Protein AF-0000000086099468 (afdb_homodimer)

Sequence (576 aa):
MKSSSVLLLSLSLWLTLIGIIDCGINPVVLPHLPYTYHELEPHIDQATMKVHHSGHHQAYVNNLNGAIETLLKSTNDDIQKFIWQAQRIETLLANLHLLPVDEATKKIIRNNGGGFVNHNLFFELMMDEKHRTSKPSERVTRALSKYFGSVDEFIKQFNDQALKVFGSGWVVLVKRTNLKTLKSELLIKTYANQDSAYMNEQLLTNSQKGSSSNTVESIDEPVLLLDVWEHAYYLKHQNKRAAYVSDWWNVVHWSKVEDRLFKCEFDVEFIDDVELKHRSSCNNKDELMKSSSVLLLSLSLWLTLIGIIDCGINPVVLPHLPYTYHELEPHIDQATMKVHHSGHHQAYVNNLNGAIETLLKSTNDDIQKFIWQAQRIETLLANLHLLPVDEATKKIIRNNGGGFVNHNLFFELMMDEKHRTSKPSERVTRALSKYFGSVDEFIKQFNDQALKVFGSGWVVLVKRTNLKTLKSELLIKTYANQDSAYMNEQLLTNSQKGSSSNTVESIDEPVLLLDVWEHAYYLKHQNKRAAYVSDWWNVVHWSKVEDRLFKCEFDVEFIDDVELKHRSSCNNKDEL

Organism: Naegleria lovaniensis (NCBI:txid51637)

Foldseek 3Di:
DPPPPPPPPPPPPPPPCPVCPVLFADQDDQDDFPDALDQLPPLAHSVLSCCLRVPQLVVLSVLLNVLVVVLVPDPDPQSVVLRNQQSDLLQCLQALVSRPDDPVSSVSSQQSSLSNVQVVVQSVQFAGPVPADLDADPLVQVQCCVQQNGPVSSLVVQLVVLVPDDAWWKWFFKWKAFPVVLDTHTDIDIGHRSHDLSNVCVLVVVPPPPDPCSDRGIGIDTLDMDTNHCSNHCVPQNPNSSSSSVSRSRGGRNVSSVCRNQFFDDPYDHRPPVVGNDGGSPPPRRDD/DPPPPPPPPPPPPPPPCPVPPVLFADQDDQDDFPDQLDQLPPLAHSVLSCCLRVPQLVVLSVLLNVLVVVLVPDPDPQSVVLRNQFSDLLQCLQALVSRPDDPVSSVSSQQSSLSNVQVVVQSVQFAGPVPADLDADPLVQVQCCVQQVGPVSSLVVQLVVLVPDDAWWKWFFKWKAFPVVLDTHTDIDIGHRSHDLSNVCVLVVVPPPPDPCSDRGIGIDTLHMDTNHCSNHCVPQNPNSSSSSVSRSRGGRNVSSVCRVQFFDDPYDHRPPPVGNDGGSPPDRRDD

Secondary structure (DSSP, 8-state):
-----------------------SPPPP-PPPPSS-TTTTTTTS-HHHHHIIIIIIIHHHHHHHHHHHHHHHT---HHHHHHHHHH-SHHHHHHTGGG--S-HHHHHHHHHHHHHHHHHHHHHHTB--TTT---S--HHHHHHHHHHHSSHHHHHHHHHHHHHH--SSEEEEEEEEEETTT--EEEEEEEEETT--GGG-THHHHTTSSS-S-----EEEEEEEEEE-SGGGTHHHHTT-HHHHHHHHGGGB-HHHHHHHHH-SB-S---TT-TTTTT-BS-SSTT--/-----------------------S-----PPPPSS-TTTTTTTS-HHHHHIIIIIIIHHHHHHHHHHHHHHHT---HHHHHHHHHH-SHHHHHHTGGG--S-HHHHHHHHHHHHHHHHHHHHHHTB--TTT---S--HHHHHHHHHHHSSHHHHHHHHHHHHHH--SSEEEEEEEEEETTT--EEEEEEEEETT--GGG-THHHHTTSSS-S-----EEEEEEEEEE-SGGGTHHHHTT-HHHHHHHHGGGB-HHHHHHHHH--S-S---TT-TTTTT--S-SSTT--

Solvent-accessible surface area (backbone atoms only — not comparable to full-atom values): 32177 Å² total; per-residue (Å²): 138,82,82,76,80,77,77,76,75,76,76,74,77,74,72,69,72,66,68,70,73,77,59,34,62,67,81,67,71,77,76,82,68,99,58,60,50,55,44,44,46,88,57,44,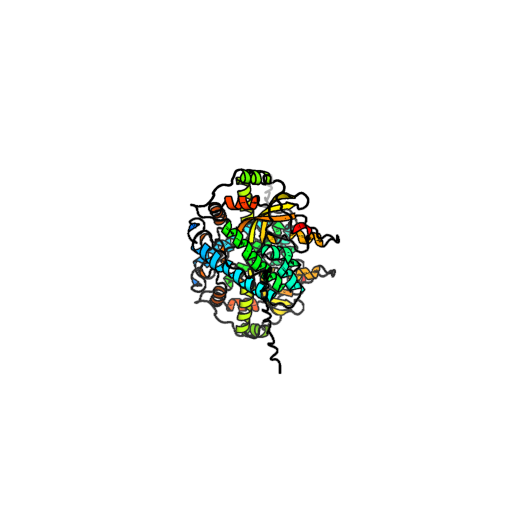47,36,70,40,44,42,46,39,47,71,39,53,42,34,48,20,32,53,54,27,32,54,52,52,52,54,54,70,67,47,87,49,64,70,50,47,51,49,39,42,62,33,47,41,70,48,11,36,47,42,43,45,90,72,56,85,63,57,69,69,58,50,48,50,44,47,44,18,42,23,36,36,55,52,49,53,50,39,59,62,35,40,36,31,78,90,78,34,37,84,58,68,49,70,70,49,39,52,43,39,22,72,70,48,67,28,57,67,50,38,50,51,54,53,48,53,51,51,70,61,55,74,56,30,21,36,32,28,38,27,40,35,32,30,65,86,79,52,48,57,47,71,44,80,48,72,30,59,49,30,54,47,54,50,32,43,64,78,53,58,68,64,41,70,63,78,57,82,73,70,68,68,57,56,45,48,38,69,36,45,60,45,74,53,31,56,68,67,41,33,81,82,42,51,92,39,57,68,59,43,58,59,32,49,65,75,27,40,17,30,60,50,36,45,50,49,67,57,51,33,68,63,83,53,48,47,82,90,38,72,80,51,66,73,53,57,56,49,80,67,72,85,69,109,136,83,81,78,79,78,76,77,76,78,76,76,76,73,72,70,72,66,68,69,72,77,58,34,60,67,79,67,72,77,76,81,68,99,58,61,51,57,44,44,47,89,56,45,47,36,71,37,43,43,47,41,46,72,40,54,43,36,49,19,32,53,54,29,31,55,53,50,52,53,52,71,67,47,86,49,63,69,49,48,54,48,39,43,63,32,47,42,69,47,11,36,48,40,42,46,90,72,55,85,64,58,69,69,59,50,48,50,44,48,43,19,44,22,36,36,55,52,48,54,51,38,59,63,35,40,35,30,77,91,77,33,38,85,57,66,51,71,68,50,40,51,43,40,20,73,70,48,67,28,58,67,49,38,52,50,52,51,51,54,51,50,71,62,55,76,56,29,20,35,33,28,40,26,42,35,30,30,64,87,78,52,48,56,47,72,45,80,47,73,29,60,48,29,54,46,54,50,32,43,66,77,52,57,68,64,40,71,60,79,57,83,73,70,67,68,56,57,47,46,38,70,37,43,60,45,73,53,31,55,69,66,42,34,80,83,40,50,92,38,57,70,59,44,56,59,31,49,65,75,27,40,17,30,60,51,35,46,49,50,66,56,50,32,68,63,83,53,48,47,82,92,37,71,78,52,67,73,52,58,57,49,78,68,73,84,68,110

Radius of gyration: 30.36 Å; Cα contacts (8 Å, |Δi|>4): 884; chains: 2; bounding box: 151×81×70 Å

Nearest PDB structures (foldseek):
  2cdy-assembly3_C  TM=8.953E-01  e=1.295E-18  Deinococcus radiodurans R1 = ATCC 13939 = DSM 20539
  1ma1-assembly1_A  TM=8.844E-01  e=7.682E-17  Methanothermobacter thermautotrophicus
  1ar4-assembly1_A  TM=8.899E-01  e=5.074E-15  Propionibacterium freudenreichii subsp. shermanii
  1wb8-assembly1_A  TM=8.715E-01  e=4.319E-15  Saccharolobus solfataricus
  1wb7-assembly1_A  TM=8.453E-01  e=8.683E-15  Saccharolobus solfataricus

Structure (mmCIF, N/CA/C/O backbone):
data_AF-0000000086099468-model_v1
#
loop_
_entity.id
_entity.type
_entity.pdbx_description
1 polymer 'superoxide dismutase'
#
loop_
_atom_site.group_PDB
_atom_site.id
_atom_site.type_symbol
_atom_site.label_atom_id
_atom_site.label_alt_id
_atom_site.label_comp_id
_atom_site.label_asym_id
_atom_site.label_entity_id
_atom_site.label_seq_id
_atom_site.pdbx_PDB_ins_code
_atom_site.Cartn_x
_atom_site.Cartn_y
_atom_site.Cartn_z
_atom_site.occupancy
_atom_site.B_iso_or_equiv
_atom_site.auth_seq_id
_atom_site.auth_comp_id
_atom_site.auth_asym_id
_atom_site.auth_atom_id
_atom_site.pdbx_PDB_model_num
ATOM 1 N N . MET A 1 1 ? -74.75 34.656 41.719 1 29.08 1 MET A N 1
ATOM 2 C CA . MET A 1 1 ? -74.188 33.812 40.688 1 29.08 1 MET A CA 1
ATOM 3 C C . MET A 1 1 ? -73.062 34.562 40 1 29.08 1 MET A C 1
ATOM 5 O O . MET A 1 1 ? -73.312 35.281 39.031 1 29.08 1 MET A O 1
ATOM 9 N N . LYS A 1 2 ? -72.062 35.156 40.844 1 34.12 2 LYS A N 1
ATOM 10 C CA . LYS A 1 2 ? -70.875 35.906 40.438 1 34.12 2 LYS A CA 1
ATOM 11 C C . LYS A 1 2 ? -70 35.094 39.531 1 34.12 2 LYS A C 1
ATOM 13 O O . LYS A 1 2 ? -69.688 33.938 39.812 1 34.12 2 LYS A O 1
ATOM 18 N N . SER A 1 3 ? -69.875 35.406 38.219 1 33.06 3 SER A N 1
ATOM 19 C CA . SER A 1 3 ? -69.125 34.938 37.062 1 33.06 3 SER A CA 1
ATOM 20 C C . SER A 1 3 ? -67.625 35.031 37.312 1 33.06 3 SER A C 1
ATOM 22 O O . SER A 1 3 ? -67.125 36.125 37.469 1 33.06 3 SER A O 1
ATOM 24 N N . SER A 1 4 ? -67.062 34.188 38.125 1 35.72 4 SER A N 1
ATOM 25 C CA . SER A 1 4 ? -65.625 34.094 38.344 1 35.72 4 SER A CA 1
ATOM 26 C C . SER A 1 4 ? -64.875 33.875 37.031 1 35.72 4 SER A C 1
ATOM 28 O O . SER A 1 4 ? -65.125 32.938 36.312 1 35.72 4 SER A O 1
ATOM 30 N N . SER A 1 5 ? -64.5 34.969 36.312 1 36.22 5 SER A N 1
ATOM 31 C CA . SER A 1 5 ? -63.594 34.969 35.156 1 36.22 5 SER A CA 1
ATOM 32 C C . SER A 1 5 ? -62.281 34.25 35.438 1 36.22 5 SER A C 1
ATOM 34 O O . SER A 1 5 ? -61.531 34.625 36.312 1 36.22 5 SER A O 1
ATOM 36 N N . VAL A 1 6 ? -62.188 32.906 35.219 1 37 6 VAL A N 1
ATOM 37 C CA . VAL A 1 6 ? -61 32.094 35.25 1 37 6 VAL A CA 1
ATOM 38 C C . VAL A 1 6 ? -59.969 32.625 34.25 1 37 6 VAL A C 1
ATOM 40 O O . VAL A 1 6 ? -60.25 32.688 33.031 1 37 6 VAL A O 1
ATOM 43 N N . LEU A 1 7 ? -59.188 33.594 34.625 1 36.5 7 LEU A N 1
ATOM 44 C CA . LEU A 1 7 ? -58.031 33.969 33.844 1 36.5 7 LEU A CA 1
ATOM 45 C C . LEU A 1 7 ? -57.188 32.75 33.5 1 36.5 7 LEU A C 1
ATOM 47 O O . LEU A 1 7 ? -56.656 32.062 34.406 1 36.5 7 LEU A O 1
ATOM 51 N N . LEU A 1 8 ? -57.406 32.156 32.375 1 35.94 8 LEU A N 1
ATOM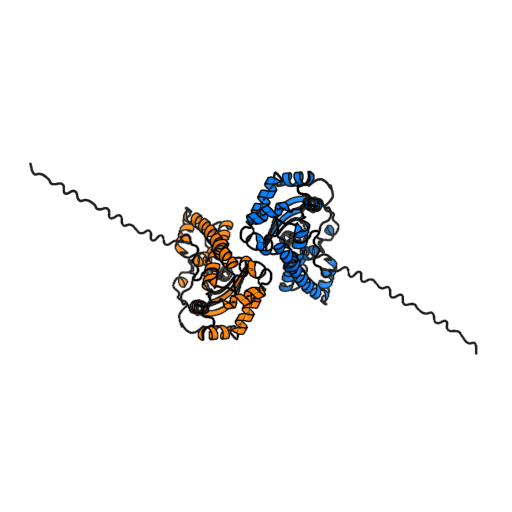 52 C CA . LEU A 1 8 ? -56.531 31.141 31.766 1 35.94 8 LEU A CA 1
ATOM 53 C C . LEU A 1 8 ? -55.125 31.672 31.578 1 35.94 8 LEU A C 1
ATOM 55 O O . LEU A 1 8 ? -54.906 32.625 30.797 1 35.94 8 LEU A O 1
ATOM 59 N N . LEU A 1 9 ? -54.281 31.656 32.594 1 37.25 9 LEU A N 1
ATOM 60 C CA . LEU A 1 9 ? -52.844 31.875 32.406 1 37.25 9 LEU A CA 1
ATOM 61 C C . LEU A 1 9 ? -52.281 30.906 31.359 1 37.25 9 LEU A C 1
ATOM 63 O O . LEU A 1 9 ? -52.406 29.688 31.5 1 37.25 9 LEU A O 1
ATOM 67 N N . SER A 1 10 ? -52.219 31.328 30.094 1 36.94 10 SER A N 1
ATOM 68 C CA . SER A 1 10 ? -51.438 30.625 29.062 1 36.94 10 SER A CA 1
ATOM 69 C C . SER A 1 10 ? -50 30.406 29.5 1 36.94 10 SER A C 1
ATOM 71 O O . SER A 1 10 ? -49.281 31.359 29.781 1 36.94 10 SER A O 1
ATOM 73 N N . LEU A 1 11 ? -49.688 29.312 30.188 1 39.16 11 LEU A N 1
ATOM 74 C CA . LEU A 1 11 ? -48.312 28.859 30.328 1 39.16 11 LEU A CA 1
ATOM 75 C C . LEU A 1 11 ? -47.656 28.734 28.969 1 39.16 11 LEU A C 1
ATOM 77 O O . LEU A 1 11 ? -48 27.875 28.172 1 39.16 11 LEU A O 1
ATOM 81 N N . SER A 1 12 ? -47.188 29.828 28.422 1 37 12 SER A N 1
ATOM 82 C CA . SER A 1 12 ? -46.25 29.688 27.312 1 37 12 SER A CA 1
ATOM 83 C C . SER A 1 12 ? -45.094 28.734 27.672 1 37 12 SER A C 1
ATOM 85 O O . SER A 1 12 ? -44.344 28.984 28.609 1 37 12 SER A O 1
ATOM 87 N N . LEU A 1 13 ? -45.219 27.469 27.406 1 38.5 13 LEU A N 1
ATOM 88 C CA . LEU A 1 13 ? -44.094 26.531 27.359 1 38.5 13 LEU A CA 1
ATOM 89 C C . LEU A 1 13 ? -43 27.078 26.453 1 38.5 13 LEU A C 1
ATOM 91 O O . LEU A 1 13 ? -43.156 27.156 25.234 1 38.5 13 LEU A O 1
ATOM 95 N N . TRP A 1 14 ? -42.188 28.016 26.984 1 35.44 14 TRP A N 1
ATOM 96 C CA . TRP A 1 14 ? -40.906 28.219 26.312 1 35.44 14 TRP A CA 1
ATOM 97 C C . TRP A 1 14 ? -40.188 26.891 26.125 1 35.44 14 TRP A C 1
ATOM 99 O O . TRP A 1 14 ? -39.688 26.297 27.094 1 35.44 14 TRP A O 1
ATOM 109 N N . LEU A 1 15 ? -40.562 26.109 25.156 1 36.25 15 LEU A N 1
ATOM 110 C CA . LEU A 1 15 ? -39.625 25.109 24.688 1 36.25 15 LEU A CA 1
ATOM 111 C C . LEU A 1 15 ? -38.25 25.719 24.5 1 36.25 15 LEU A C 1
ATOM 113 O O . LEU A 1 15 ? -38.031 26.562 23.609 1 36.25 15 LEU A O 1
ATOM 117 N N . THR A 1 16 ? -37.562 25.906 25.578 1 34.09 16 THR A N 1
ATOM 118 C CA . THR A 1 16 ? -36.125 26.109 25.375 1 34.09 16 THR A CA 1
ATOM 119 C C . THR A 1 16 ? -35.594 25.109 24.359 1 34.09 16 THR A C 1
ATOM 121 O O . THR A 1 16 ? -35.656 23.891 24.562 1 34.09 16 THR A O 1
ATOM 124 N N . LEU A 1 17 ? -35.688 25.391 23.109 1 34.75 17 LEU A N 1
ATOM 125 C CA . LEU A 1 17 ? -34.781 24.75 22.188 1 34.75 17 LEU A CA 1
ATOM 126 C C . LEU A 1 17 ? -33.375 24.609 22.797 1 34.75 17 LEU A C 1
ATOM 128 O O . LEU A 1 17 ? -32.656 25.609 22.938 1 34.75 17 LEU A O 1
ATOM 132 N N . ILE A 1 18 ? -33.312 23.828 23.844 1 35.75 18 ILE A N 1
ATOM 133 C CA . ILE A 1 18 ? -31.938 23.406 24.062 1 35.75 18 ILE A CA 1
ATOM 134 C C . ILE A 1 18 ? -31.266 23.125 22.719 1 35.75 18 ILE A C 1
ATOM 136 O O . ILE A 1 18 ? -31.656 22.203 22 1 35.75 18 ILE A O 1
ATOM 140 N N . GLY A 1 19 ? -30.984 24.141 22.031 1 33.94 19 GLY A N 1
ATOM 141 C CA . GLY A 1 19 ? -30 23.812 21 1 33.94 19 GLY A CA 1
ATOM 142 C C . GLY A 1 19 ? -29.078 22.656 21.406 1 33.94 19 GLY A C 1
ATOM 143 O O . GLY A 1 19 ? -28.375 22.75 22.422 1 33.94 19 GLY A O 1
ATOM 144 N N . ILE A 1 20 ? -29.578 21.453 21.344 1 35.09 20 ILE A N 1
ATOM 145 C CA . ILE A 1 20 ? -28.594 20.375 21.344 1 35.09 20 ILE A CA 1
ATOM 146 C C . ILE A 1 20 ? -27.312 20.859 20.672 1 35.09 20 ILE A C 1
ATOM 148 O O . ILE A 1 20 ? -27.297 21.141 19.469 1 35.09 20 ILE A O 1
ATOM 152 N N . ILE A 1 21 ? -26.641 21.766 21.172 1 38.72 21 ILE A N 1
ATOM 153 C CA . ILE A 1 21 ? -25.25 21.938 20.766 1 38.72 21 ILE A CA 1
ATOM 154 C C . ILE A 1 21 ? -24.656 20.562 20.438 1 38.72 21 ILE A C 1
ATOM 156 O O . ILE A 1 21 ? -24.469 19.734 21.344 1 38.72 21 ILE A O 1
ATOM 160 N N . ASP A 1 22 ? -25.203 19.734 19.562 1 45.69 22 ASP A N 1
ATOM 161 C CA . ASP A 1 22 ? -24.797 18.453 19 1 45.69 22 ASP A CA 1
ATOM 162 C C . ASP A 1 22 ? -23.281 18.391 18.828 1 45.69 22 ASP A C 1
ATOM 164 O O . ASP A 1 22 ? -22.75 18.812 17.797 1 45.69 22 ASP A O 1
ATOM 168 N N . CYS A 1 23 ? -22.469 18.656 19.891 1 55.78 23 CYS A N 1
ATOM 169 C CA . CYS A 1 23 ? -21.031 18.828 20.109 1 55.78 23 CYS A CA 1
ATOM 170 C C . CYS A 1 23 ? -20.281 17.531 19.828 1 55.78 23 CYS A C 1
ATOM 172 O O . CYS A 1 23 ? -19.094 17.406 20.141 1 55.78 23 CYS A O 1
ATOM 174 N N . GLY A 1 24 ? -20.766 16.484 19.25 1 67.44 24 GLY A N 1
ATOM 175 C CA . GLY A 1 24 ? -20.016 15.281 18.922 1 67.44 24 GLY A CA 1
ATOM 176 C C . GLY A 1 24 ? -19.422 15.305 17.531 1 67.44 24 GLY A C 1
ATOM 177 O O . GLY A 1 24 ? -19.375 16.344 16.875 1 67.44 24 GLY A O 1
ATOM 178 N N . ILE A 1 25 ? -18.75 14.336 17.141 1 82.38 25 ILE A N 1
ATOM 179 C CA . ILE A 1 25 ? -18.234 14.188 15.781 1 82.38 25 ILE A CA 1
ATOM 180 C C . ILE A 1 25 ? -19.391 14.242 14.781 1 82.38 25 ILE A C 1
ATOM 182 O O . ILE A 1 25 ? -20.438 13.625 14.984 1 82.38 25 ILE A O 1
ATOM 186 N N . ASN A 1 26 ? -19.312 15.172 13.805 1 85.38 26 ASN A N 1
ATOM 187 C CA . ASN A 1 26 ? -20.281 15.305 12.727 1 85.38 26 ASN A CA 1
ATOM 188 C C . ASN A 1 26 ? -19.75 14.742 11.414 1 85.38 26 ASN A C 1
ATOM 190 O O . ASN A 1 26 ? -18.531 14.578 11.25 1 85.38 26 ASN A O 1
ATOM 194 N N . PRO A 1 27 ? -20.734 14.273 10.539 1 92.19 27 PRO A N 1
ATOM 195 C CA . PRO A 1 27 ? -20.281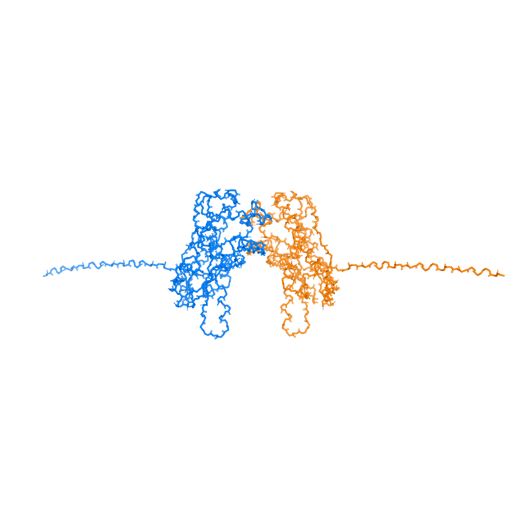 13.891 9.203 1 92.19 27 PRO A CA 1
ATOM 196 C C . PRO A 1 27 ? -19.391 14.945 8.562 1 92.19 27 PRO A C 1
ATOM 198 O O . PRO A 1 27 ? -19.609 16.141 8.75 1 92.19 27 PRO A O 1
ATOM 201 N N . VAL A 1 28 ? -18.438 14.477 7.859 1 96.75 28 VAL A N 1
ATOM 202 C CA . VAL A 1 28 ? -17.469 15.391 7.258 1 96.75 28 VAL A CA 1
ATOM 203 C C . VAL A 1 28 ? -17.828 15.641 5.801 1 96.75 28 VAL A C 1
ATOM 205 O O . VAL A 1 28 ? -18.641 14.914 5.219 1 96.75 28 VAL A O 1
ATOM 208 N N . VAL A 1 29 ? -17.312 16.734 5.309 1 97.38 29 VAL A N 1
ATOM 209 C CA . VAL A 1 29 ? -17.531 17.078 3.912 1 97.38 29 VAL A CA 1
ATOM 210 C C . VAL A 1 29 ? -16.188 17.219 3.201 1 97.38 29 VAL A C 1
ATOM 212 O O . VAL A 1 29 ? -15.164 17.531 3.83 1 97.38 29 VAL A O 1
ATOM 215 N N . LEU A 1 30 ? -16.188 16.938 1.886 1 98.38 30 LEU A N 1
ATOM 216 C CA . LEU A 1 30 ? -14.977 17.156 1.087 1 98.38 30 LEU A CA 1
ATOM 217 C C . LEU A 1 30 ? -14.586 18.625 1.083 1 98.38 30 LEU A C 1
ATOM 219 O O . LEU A 1 30 ? -15.336 19.469 0.593 1 98.38 30 LEU A O 1
ATOM 223 N N . PRO A 1 31 ? -13.453 18.938 1.59 1 98 31 PRO A N 1
ATOM 224 C CA . PRO A 1 31 ? -13.062 20.359 1.587 1 98 31 PRO A CA 1
ATOM 225 C C . PRO A 1 31 ? -12.828 20.891 0.18 1 98 31 PRO A C 1
ATOM 227 O O . PRO A 1 31 ? -12.312 20.188 -0.683 1 98 31 PRO A O 1
ATOM 230 N N . HIS A 1 32 ? -13.133 22.141 0.006 1 97.38 32 HIS A N 1
ATOM 231 C CA . HIS A 1 32 ? -12.797 22.812 -1.244 1 97.38 32 HIS A CA 1
ATOM 232 C C . HIS A 1 32 ? -11.297 23.094 -1.326 1 97.38 32 HIS A C 1
ATOM 234 O O . HIS A 1 32 ? -10.656 23.359 -0.308 1 97.38 32 HIS A O 1
ATOM 240 N N . LEU A 1 33 ? -10.828 23.031 -2.521 1 97.88 33 LEU A N 1
ATOM 241 C CA . LEU A 1 33 ? -9.43 23.406 -2.732 1 97.88 33 LEU A CA 1
ATOM 242 C C . LEU A 1 33 ? -9.281 24.906 -2.904 1 97.88 33 LEU A C 1
ATOM 244 O O . LEU A 1 33 ? -10.141 25.562 -3.496 1 97.88 33 LEU A O 1
ATOM 248 N N . PRO A 1 34 ? -8.25 25.516 -2.465 1 96.06 34 PRO A N 1
ATOM 249 C CA . PRO A 1 34 ? -8.023 26.953 -2.654 1 96.06 34 PRO A CA 1
ATOM 250 C C . PRO A 1 34 ? -7.52 27.281 -4.055 1 96.06 34 PRO A C 1
ATOM 252 O O . PRO A 1 34 ? -7.168 28.438 -4.332 1 96.06 34 PRO A O 1
ATOM 255 N N . TYR A 1 35 ? -7.367 26.391 -4.973 1 98.31 35 TYR A N 1
ATOM 256 C CA . TYR A 1 35 ? -6.961 26.484 -6.371 1 98.31 35 TYR A CA 1
ATOM 257 C C . TYR A 1 35 ? -7.762 25.516 -7.234 1 98.31 35 TYR A C 1
ATOM 259 O O . TYR A 1 35 ? -8.344 24.547 -6.727 1 98.31 35 TYR A O 1
ATOM 267 N N . THR A 1 36 ? -7.797 25.828 -8.492 1 98.12 36 THR A N 1
ATOM 268 C CA . THR A 1 36 ? -8.5 24.906 -9.391 1 98.12 36 THR A CA 1
ATOM 269 C C . THR A 1 36 ? -7.625 23.703 -9.719 1 98.12 36 THR A C 1
ATOM 271 O O . THR A 1 36 ? -6.434 23.688 -9.406 1 98.12 36 THR A O 1
ATOM 274 N N . TYR A 1 37 ? -8.211 22.734 -10.344 1 98.31 37 TYR A N 1
ATOM 275 C CA . TYR A 1 37 ? -7.52 21.469 -10.602 1 98.31 37 TYR A CA 1
ATOM 276 C C . TYR A 1 37 ? -6.359 21.688 -11.562 1 98.31 37 TYR A C 1
ATOM 278 O O . TYR A 1 37 ? -5.418 20.875 -11.594 1 98.31 37 TYR A O 1
ATOM 286 N N . HIS A 1 38 ? -6.332 22.672 -12.359 1 98.31 38 HIS A N 1
ATOM 287 C CA . HIS A 1 38 ? -5.293 22.844 -13.367 1 98.31 38 HIS A CA 1
ATOM 288 C C . HIS A 1 38 ? -4.195 23.781 -12.875 1 98.31 38 HIS A C 1
ATOM 290 O O . HIS A 1 38 ? -3.133 23.875 -13.5 1 98.31 38 HIS A O 1
ATOM 296 N N . GLU A 1 39 ? -4.379 24.375 -11.781 1 98.44 39 GLU A N 1
ATOM 297 C CA . GLU A 1 39 ? -3.545 25.516 -11.414 1 98.44 39 GLU A CA 1
ATOM 298 C C . GLU A 1 39 ? -2.227 25.062 -10.797 1 98.44 39 GLU A C 1
ATOM 300 O O . GLU A 1 39 ? -1.327 25.875 -10.578 1 98.44 39 GLU A O 1
ATOM 305 N N . LEU A 1 40 ? -2.045 23.797 -10.555 1 98.62 40 LEU A N 1
ATOM 306 C CA . LEU A 1 40 ? -0.764 23.297 -10.07 1 98.62 40 LEU A CA 1
ATOM 307 C C . LEU A 1 40 ? 0.11 22.828 -11.234 1 98.62 40 LEU A C 1
ATOM 309 O O . LEU A 1 40 ? 1.25 22.406 -11.031 1 98.62 40 LEU A O 1
ATOM 313 N N . GLU A 1 41 ? -0.392 22.906 -12.43 1 98.31 41 GLU A N 1
ATOM 314 C CA . GLU A 1 41 ? 0.396 22.578 -13.609 1 98.31 41 GLU A CA 1
ATOM 315 C C . GLU A 1 41 ? 1.557 23.562 -13.789 1 98.31 41 GLU A C 1
ATOM 317 O O . GLU A 1 41 ? 1.462 24.719 -13.398 1 98.31 41 GLU A O 1
ATOM 322 N N . PRO A 1 42 ? 2.637 23.062 -14.352 1 98.31 42 PRO A N 1
ATOM 323 C CA . PRO A 1 42 ? 2.814 21.766 -15 1 98.31 42 PRO A CA 1
ATOM 324 C C . PRO A 1 42 ? 3.311 20.688 -14.031 1 98.31 42 PRO A C 1
ATOM 326 O O . PRO A 1 42 ? 3.619 19.578 -14.453 1 98.31 42 PRO A O 1
ATOM 329 N N . HIS A 1 43 ? 3.383 20.969 -12.789 1 98.62 43 HIS A N 1
ATOM 330 C CA . HIS A 1 43 ? 4.047 20.062 -11.852 1 98.62 43 HIS A CA 1
ATOM 331 C C . HIS A 1 43 ? 3.141 18.906 -11.469 1 98.62 43 HIS A C 1
ATOM 333 O O . HIS A 1 43 ? 3.582 17.75 -11.43 1 98.62 43 HIS A O 1
ATOM 339 N N . ILE A 1 44 ? 1.89 19.156 -11.195 1 98.62 44 ILE A N 1
ATOM 340 C CA . ILE A 1 44 ? 0.833 18.172 -11.023 1 98.62 44 ILE A CA 1
ATOM 341 C C . ILE A 1 44 ? -0.309 18.469 -11.992 1 98.62 44 ILE A C 1
ATOM 343 O O . ILE A 1 44 ? -0.836 19.578 -12.031 1 98.62 44 ILE A O 1
ATOM 347 N N . ASP A 1 45 ? -0.729 17.5 -12.742 1 98.62 45 ASP A N 1
ATOM 348 C CA . ASP A 1 45 ? -1.642 17.75 -13.852 1 98.62 45 ASP A CA 1
ATOM 349 C C . ASP A 1 45 ? -3.094 17.766 -13.375 1 98.62 45 ASP A C 1
ATOM 351 O O . ASP A 1 45 ? -3.42 17.188 -12.336 1 98.62 45 ASP A O 1
ATOM 355 N N . GLN A 1 46 ? -3.889 18.359 -14.172 1 98.75 46 GLN A N 1
ATOM 356 C CA . GLN A 1 46 ? -5.305 18.547 -13.875 1 98.75 46 GLN A CA 1
ATOM 357 C C . GLN A 1 46 ? -6.008 17.219 -13.664 1 98.75 46 GLN A C 1
ATOM 359 O O . GLN A 1 46 ? -6.832 17.078 -12.758 1 98.75 46 GLN A O 1
ATOM 364 N N . ALA A 1 47 ? -5.746 16.266 -14.523 1 98.62 47 ALA A N 1
ATOM 365 C CA . ALA A 1 47 ? -6.402 14.969 -14.438 1 98.62 47 ALA A CA 1
ATOM 366 C C . ALA A 1 47 ? -6.117 14.305 -13.094 1 98.62 47 ALA A C 1
ATOM 368 O O . ALA A 1 47 ? -7.023 13.758 -12.453 1 98.62 47 ALA A O 1
ATOM 369 N N . THR A 1 48 ? -4.863 14.344 -12.633 1 98.75 48 THR A N 1
ATOM 370 C CA . THR A 1 48 ? -4.465 13.773 -11.344 1 98.75 48 THR A CA 1
ATOM 371 C C . THR A 1 48 ? -5.191 14.477 -10.195 1 98.75 48 THR A C 1
ATOM 373 O O . THR A 1 48 ? -5.766 13.82 -9.328 1 98.75 48 THR A O 1
ATOM 376 N N . MET A 1 49 ? -5.223 15.773 -10.211 1 98.81 49 MET A N 1
ATOM 377 C CA . MET A 1 49 ? -5.84 16.531 -9.125 1 98.81 49 MET A CA 1
ATOM 378 C C . MET A 1 49 ? -7.332 16.234 -9.031 1 98.81 49 MET A C 1
ATOM 380 O O . MET A 1 49 ? -7.875 16.078 -7.934 1 98.81 49 MET A O 1
ATOM 384 N N . LYS A 1 50 ? -7.93 16.188 -10.156 1 98.69 50 LYS A N 1
ATOM 385 C CA . LYS A 1 50 ? -9.375 15.961 -10.18 1 98.69 50 LYS A CA 1
ATOM 386 C C . LYS A 1 50 ? -9.727 14.609 -9.555 1 98.69 50 LYS A C 1
ATOM 388 O O . LYS A 1 50 ? -10.539 14.547 -8.633 1 98.69 50 LYS A O 1
ATOM 393 N N . VAL A 1 51 ? -9.117 13.508 -10.039 1 98.69 51 VAL A N 1
ATOM 394 C CA . VAL A 1 51 ? -9.445 12.188 -9.531 1 98.69 51 VAL A CA 1
ATOM 395 C C . VAL A 1 51 ? -8.961 12.039 -8.094 1 98.69 51 VAL A C 1
ATOM 397 O O . VAL A 1 51 ? -9.602 11.375 -7.277 1 98.69 51 VAL A O 1
ATOM 400 N N . HIS A 1 52 ? -7.824 12.641 -7.766 1 98.81 52 HIS A N 1
ATOM 401 C CA . HIS A 1 52 ? -7.262 12.602 -6.418 1 98.81 52 HIS A CA 1
ATOM 402 C C . HIS A 1 52 ? -8.211 13.219 -5.402 1 98.81 52 HIS A C 1
ATOM 404 O O . HIS A 1 52 ? -8.484 12.625 -4.359 1 98.81 52 HIS A O 1
ATOM 410 N N . HIS A 1 53 ? -8.781 14.352 -5.727 1 98.75 53 HIS A N 1
ATOM 411 C CA . HIS A 1 53 ? -9.656 15.102 -4.836 1 98.75 53 HIS A CA 1
ATOM 412 C C . HIS A 1 53 ? -11.094 14.602 -4.918 1 98.75 53 HIS A C 1
ATOM 414 O O . HIS A 1 53 ? -11.641 14.109 -3.93 1 98.75 53 HIS A O 1
ATOM 420 N N . SER A 1 54 ? -11.68 14.578 -6.043 1 98.56 54 SER A N 1
ATOM 421 C CA . SER A 1 54 ? -13.102 14.289 -6.191 1 98.56 54 SER A CA 1
ATOM 422 C C . SER A 1 54 ? -13.352 12.789 -6.277 1 98.56 54 SER A C 1
ATOM 424 O O . SER A 1 54 ? -14.5 12.336 -6.199 1 98.56 54 SER A O 1
ATOM 426 N N . GLY A 1 55 ? -12.344 12.031 -6.484 1 98.5 55 GLY A N 1
ATOM 427 C CA . GLY A 1 55 ? -12.445 10.578 -6.484 1 98.5 55 GLY A CA 1
ATOM 428 C C . GLY A 1 55 ? -11.992 9.953 -5.18 1 98.5 55 GLY A C 1
ATOM 429 O O . GLY A 1 55 ? -12.82 9.625 -4.328 1 98.5 55 GLY A O 1
ATOM 430 N N . HIS A 1 56 ? -10.695 9.984 -4.91 1 98.75 56 HIS A N 1
ATOM 431 C CA . HIS A 1 56 ? -10.117 9.289 -3.77 1 98.75 56 HIS A CA 1
ATOM 432 C C . HIS A 1 56 ? -10.469 9.977 -2.459 1 98.75 56 HIS A C 1
ATOM 434 O O . HIS A 1 56 ? -10.953 9.336 -1.522 1 98.75 56 HIS A O 1
ATOM 440 N N . HIS A 1 57 ? -10.211 11.289 -2.316 1 98.81 57 HIS A N 1
ATOM 441 C CA . HIS A 1 57 ? -10.555 11.992 -1.085 1 98.81 57 HIS A CA 1
ATOM 442 C C . HIS A 1 57 ? -12.055 11.898 -0.8 1 98.81 57 HIS A C 1
ATOM 444 O O . HIS A 1 57 ? -12.461 11.656 0.34 1 98.81 57 HIS A O 1
ATOM 450 N N . GLN A 1 58 ? -12.867 12.047 -1.852 1 98.81 58 GLN A N 1
ATOM 451 C CA . GLN A 1 58 ? -14.312 11.906 -1.705 1 98.81 58 GLN A CA 1
ATOM 452 C C . GLN A 1 58 ? -14.68 10.523 -1.177 1 98.81 58 GLN A C 1
ATOM 454 O O . GLN A 1 58 ? -15.586 10.383 -0.359 1 98.81 58 GLN A O 1
ATOM 459 N N . ALA A 1 59 ? -14.016 9.5 -1.697 1 98.5 59 ALA A N 1
ATOM 460 C CA . ALA A 1 59 ? -14.305 8.148 -1.234 1 98.5 59 ALA A CA 1
ATOM 461 C C . ALA A 1 59 ? -14.008 8 0.256 1 98.5 59 ALA A C 1
ATOM 463 O O . ALA A 1 59 ? -14.766 7.355 0.984 1 98.5 59 ALA A O 1
ATOM 464 N N . TYR A 1 60 ? -12.883 8.586 0.76 1 98.62 60 TYR A N 1
ATOM 465 C CA . TYR A 1 60 ? -12.586 8.562 2.188 1 98.62 60 TYR A CA 1
ATOM 466 C C . TYR A 1 60 ? -13.672 9.273 2.982 1 98.62 60 TYR A C 1
ATOM 468 O O . TYR A 1 60 ? -14.07 8.805 4.055 1 98.62 60 TYR A O 1
ATOM 476 N N . VAL A 1 61 ? -14.133 10.414 2.424 1 98.62 61 VAL A N 1
ATOM 477 C CA . VAL A 1 61 ? -15.219 11.164 3.057 1 98.62 61 VAL A CA 1
ATOM 478 C C . VAL A 1 61 ? -16.453 10.281 3.176 1 98.62 61 VAL A C 1
ATOM 480 O O . VAL A 1 61 ? -17.031 10.156 4.258 1 98.62 61 VAL A O 1
ATOM 483 N N . ASN A 1 62 ? -16.859 9.648 2.076 1 98.56 62 ASN A N 1
ATOM 484 C CA . ASN A 1 62 ? -18.062 8.82 2.062 1 98.56 62 ASN A CA 1
ATOM 485 C C . ASN A 1 62 ? -17.969 7.668 3.057 1 98.56 62 ASN A C 1
ATOM 487 O O . ASN A 1 62 ? -18.891 7.441 3.848 1 98.56 62 ASN A O 1
ATOM 491 N N . ASN A 1 63 ? -16.891 6.953 3 1 98.06 63 ASN A N 1
ATOM 492 C CA . ASN A 1 63 ? -16.719 5.785 3.857 1 98.06 63 ASN A CA 1
ATOM 493 C C . ASN A 1 63 ? -16.609 6.18 5.328 1 98.06 63 ASN A C 1
ATOM 495 O O . ASN A 1 63 ? -17.141 5.488 6.199 1 98.06 63 ASN A O 1
ATOM 499 N N . LEU A 1 64 ? -15.906 7.246 5.598 1 98.12 64 LEU A N 1
ATOM 500 C CA . LEU A 1 64 ? -15.82 7.75 6.965 1 98.12 64 LEU A CA 1
ATOM 501 C C . LEU A 1 64 ? -17.203 8.141 7.488 1 98.12 64 LEU A C 1
ATOM 503 O O . LEU A 1 64 ? -17.547 7.809 8.625 1 98.12 64 LEU A O 1
ATOM 507 N N . ASN A 1 65 ? -17.953 8.828 6.688 1 97.88 65 ASN A N 1
ATOM 508 C CA . ASN A 1 65 ? -19.297 9.227 7.082 1 97.88 65 ASN A CA 1
ATOM 509 C C . ASN A 1 65 ? -20.172 8.008 7.363 1 97.88 65 ASN A C 1
ATOM 511 O O . ASN A 1 65 ? -21 8.031 8.281 1 97.88 65 ASN A O 1
ATOM 515 N N . GLY A 1 66 ? -20.047 6.965 6.59 1 96.94 66 GLY A N 1
ATOM 516 C CA . GLY A 1 66 ? -20.766 5.73 6.887 1 96.94 66 GLY A CA 1
ATOM 517 C C . GLY A 1 66 ? -20.453 5.184 8.266 1 96.94 66 GLY A C 1
ATOM 518 O O . GLY A 1 66 ? -21.359 4.789 9.008 1 96.94 66 GLY A O 1
ATOM 519 N N . ALA A 1 67 ? -19.234 5.156 8.625 1 95.94 67 ALA A N 1
ATOM 520 C CA . ALA A 1 67 ? -18.812 4.664 9.93 1 95.94 67 ALA A CA 1
ATOM 521 C C . ALA A 1 67 ? -19.312 5.578 11.047 1 95.94 67 ALA A C 1
ATOM 523 O O . ALA A 1 67 ? -19.781 5.105 12.086 1 95.94 67 ALA A O 1
ATOM 524 N N . ILE A 1 68 ? -19.156 6.895 10.852 1 94.38 68 ILE A N 1
ATOM 525 C CA . ILE A 1 68 ? -19.594 7.875 11.836 1 94.38 68 ILE A CA 1
ATOM 526 C C . ILE A 1 68 ? -21.094 7.734 12.078 1 94.38 68 ILE A C 1
ATOM 528 O O . ILE A 1 68 ? -21.562 7.766 13.227 1 94.38 68 ILE A O 1
ATOM 532 N N . GLU A 1 69 ? -21.844 7.562 11.016 1 94.5 69 GLU A N 1
ATOM 533 C CA . GLU A 1 69 ? -23.281 7.387 11.141 1 94.5 69 GLU A CA 1
ATOM 534 C C . GLU A 1 69 ? -23.609 6.152 11.977 1 94.5 69 GLU A C 1
ATOM 536 O O . GLU A 1 69 ? -24.516 6.195 12.82 1 94.5 69 GLU A O 1
ATOM 541 N N . THR A 1 70 ? -22.891 5.133 11.758 1 93.25 70 THR A N 1
ATOM 542 C CA . THR A 1 70 ? -23.078 3.908 12.531 1 93.25 70 THR A CA 1
ATOM 543 C C . THR A 1 70 ? -22.781 4.145 14.008 1 93.25 70 THR A C 1
ATOM 545 O O . THR A 1 70 ? -23.516 3.668 14.875 1 93.25 70 THR A O 1
ATOM 548 N N . LEU A 1 71 ? -21.797 4.84 14.297 1 92.19 71 LEU A N 1
ATOM 549 C CA . LEU A 1 71 ? -21.422 5.152 15.672 1 92.19 71 LEU A CA 1
ATOM 550 C C . LEU A 1 71 ? -22.484 6.027 16.328 1 92.19 71 LEU A C 1
ATOM 552 O O . LEU A 1 71 ? -22.844 5.809 17.484 1 92.19 71 LEU A O 1
ATOM 556 N N . LEU A 1 72 ? -22.984 6.977 15.609 1 91.81 72 LEU A N 1
ATOM 557 C CA . LEU A 1 72 ? -23.969 7.914 16.125 1 91.81 72 LEU A CA 1
ATOM 558 C C . LEU A 1 72 ? -25.281 7.203 16.453 1 91.81 72 LEU A C 1
ATOM 560 O O . LEU A 1 72 ? -26.016 7.613 17.359 1 91.81 72 LEU A O 1
ATOM 564 N N . LYS A 1 73 ? -25.531 6.133 15.805 1 92.81 73 LYS A N 1
ATOM 565 C CA . LYS A 1 73 ? -26.766 5.383 15.992 1 92.81 73 LYS A CA 1
ATOM 566 C C . LYS A 1 73 ? -26.625 4.348 17.109 1 92.81 73 LYS A C 1
ATOM 568 O O . LYS A 1 73 ? -27.594 3.713 17.5 1 92.81 73 LYS A O 1
ATOM 573 N N . SER A 1 74 ? -25.438 4.246 17.516 1 92.75 74 SER A N 1
ATOM 574 C CA . SER A 1 74 ? -25.219 3.242 18.547 1 92.75 74 SER A CA 1
ATOM 575 C C . SER A 1 74 ? -25.969 3.582 19.828 1 92.75 74 SER A C 1
ATOM 577 O O . SER A 1 74 ? -26.047 4.75 20.219 1 92.75 74 SER A O 1
ATOM 579 N N . THR A 1 75 ? -26.438 2.52 20.578 1 93.75 75 THR A N 1
ATOM 580 C CA . THR A 1 75 ? -27.125 2.693 21.844 1 93.75 75 THR A CA 1
ATOM 581 C C . THR A 1 75 ? -26.172 2.475 23.016 1 93.75 75 THR A C 1
ATOM 583 O O . THR A 1 75 ? -26.578 2.535 24.188 1 93.75 75 THR A O 1
ATOM 586 N N . ASN A 1 76 ? -24.969 2.205 22.625 1 94.38 76 ASN A N 1
ATOM 587 C CA . ASN A 1 76 ? -23.938 2.014 23.656 1 94.38 76 ASN A CA 1
ATOM 588 C C . ASN A 1 76 ? -23.469 3.346 24.234 1 94.38 76 ASN A C 1
ATOM 590 O O . ASN A 1 76 ? -22.922 4.176 23.516 1 94.38 76 ASN A O 1
ATOM 594 N N . ASP A 1 77 ? -23.562 3.529 25.547 1 93.31 77 ASP A N 1
ATOM 595 C CA . ASP A 1 77 ? -23.266 4.793 26.219 1 93.31 77 ASP A CA 1
ATOM 596 C C . ASP A 1 77 ? -21.781 5.137 26.109 1 93.31 77 ASP A C 1
ATOM 598 O O . ASP A 1 77 ? -21.422 6.309 26 1 93.31 77 ASP A O 1
ATOM 602 N N . ASP A 1 78 ? -20.969 4.145 26.156 1 93.44 78 ASP A N 1
ATOM 603 C CA . ASP A 1 78 ? -19.531 4.367 26.078 1 93.44 78 ASP A CA 1
ATOM 604 C C . ASP A 1 78 ? -19.125 4.906 24.719 1 93.44 78 ASP A C 1
ATOM 606 O O . ASP A 1 78 ? -18.234 5.754 24.609 1 93.44 78 ASP A O 1
ATOM 610 N N . ILE A 1 79 ? -19.75 4.414 23.672 1 93.75 79 ILE A N 1
ATOM 611 C CA . ILE A 1 79 ? -19.5 4.895 22.312 1 93.75 79 ILE A CA 1
ATOM 612 C C . ILE A 1 79 ? -19.953 6.344 22.172 1 93.75 79 ILE A C 1
ATOM 614 O O . ILE A 1 79 ? -19.234 7.184 21.641 1 93.75 79 ILE A O 1
ATOM 618 N N . GLN A 1 80 ? -21.094 6.656 22.75 1 91 80 GLN A N 1
ATOM 619 C CA . GLN A 1 80 ? -21.641 8.008 22.688 1 91 80 GLN A CA 1
ATOM 620 C C . GLN A 1 80 ? -20.766 9 23.438 1 91 80 GLN A C 1
ATOM 622 O O . GLN A 1 80 ? -20.516 10.102 22.953 1 91 80 GLN A O 1
ATOM 627 N N . LYS A 1 81 ? -20.391 8.602 24.547 1 90.12 81 LYS A N 1
ATOM 628 C CA . LYS A 1 81 ? -19.5 9.445 25.328 1 90.12 81 LYS A CA 1
ATOM 629 C C . LYS A 1 81 ? -18.203 9.727 24.578 1 90.12 81 LYS A C 1
ATOM 631 O O . LYS A 1 81 ? -17.719 10.859 24.547 1 90.12 81 LYS A O 1
ATOM 636 N N . PHE A 1 82 ? -17.641 8.711 23.984 1 91.06 82 PHE A N 1
ATOM 637 C CA . PHE A 1 82 ? -16.406 8.836 23.219 1 91.06 82 PHE A CA 1
ATOM 638 C C . PHE A 1 82 ? -16.578 9.812 22.062 1 91.06 82 PHE A C 1
ATOM 640 O O . PHE A 1 82 ? -15.75 10.703 21.859 1 91.06 82 PHE A O 1
ATOM 647 N N . ILE A 1 83 ? -17.625 9.664 21.328 1 89.12 83 ILE A N 1
ATOM 648 C CA . ILE A 1 83 ? -17.875 10.492 20.156 1 89.12 83 ILE A CA 1
ATOM 649 C C . ILE A 1 83 ? -18.062 11.945 20.562 1 89.12 83 ILE A C 1
ATOM 651 O O . ILE A 1 83 ? -17.625 12.859 19.859 1 89.12 83 ILE A O 1
ATOM 655 N N . TRP A 1 84 ? -18.688 12.117 21.703 1 87.5 84 TRP A N 1
ATOM 656 C CA . TRP A 1 84 ? -18.891 13.469 22.219 1 87.5 84 TRP A CA 1
ATOM 657 C C . TRP A 1 84 ? -17.562 14.117 22.594 1 87.5 84 TRP A C 1
ATOM 659 O O . TRP A 1 84 ? -17.375 15.32 22.391 1 87.5 84 TRP A O 1
ATOM 669 N N . GLN A 1 85 ? -16.656 13.359 23.016 1 85.94 85 GLN A N 1
ATOM 670 C CA . GLN A 1 85 ? -15.367 13.867 23.469 1 85.94 85 GLN A CA 1
ATOM 671 C C . GLN A 1 85 ? -14.414 14.102 22.312 1 85.94 85 GLN A C 1
ATOM 673 O O . GLN A 1 85 ? -13.57 15 22.359 1 85.94 85 GLN A O 1
ATOM 678 N N . ALA A 1 86 ? -14.383 13.328 21.281 1 84.81 86 ALA A N 1
ATOM 679 C CA . ALA A 1 86 ? -13.43 13.406 20.172 1 84.81 86 ALA A CA 1
ATOM 680 C C . ALA A 1 86 ? -13.656 14.664 19.344 1 84.81 86 ALA A C 1
ATOM 682 O O . ALA A 1 86 ? -12.703 15.398 19.047 1 84.81 86 ALA A O 1
ATOM 683 N N . GLN A 1 87 ? -14.805 15.148 19.047 1 82.25 87 GLN A N 1
ATOM 684 C CA . GLN A 1 87 ? -15.281 16.375 18.422 1 82.25 87 GLN A CA 1
ATOM 685 C C . GLN A 1 87 ? -14.68 16.562 17.031 1 82.25 87 GLN A C 1
ATOM 687 O O . GLN A 1 87 ? -15.328 17.109 16.141 1 82.25 87 GLN A O 1
ATOM 692 N N . ARG A 1 88 ? -13.32 16.203 16.797 1 90.25 88 ARG A N 1
ATOM 693 C CA . ARG A 1 88 ? -12.609 16.297 15.531 1 90.25 88 ARG A CA 1
ATOM 694 C C . ARG A 1 88 ? -12.078 14.938 15.094 1 90.25 88 ARG A C 1
ATOM 696 O O . ARG A 1 88 ? -11.789 14.086 15.938 1 90.25 88 ARG A O 1
ATOM 703 N N . ILE A 1 89 ? -11.953 14.805 13.781 1 96.25 89 ILE A N 1
ATOM 704 C CA . ILE A 1 89 ? -11.492 13.523 13.266 1 96.25 89 ILE A CA 1
ATOM 705 C C . ILE A 1 89 ? -10.055 13.273 13.719 1 96.25 89 ILE A C 1
ATOM 707 O O . ILE A 1 89 ? -9.68 12.141 14.016 1 96.25 89 ILE A O 1
ATOM 711 N N . GLU A 1 90 ? -9.195 14.367 13.727 1 95.31 90 GLU A N 1
ATOM 712 C CA . GLU A 1 90 ? -7.82 14.234 14.211 1 95.31 90 GLU A CA 1
ATOM 713 C C . GLU A 1 90 ? -7.789 13.688 15.633 1 95.31 90 GLU A C 1
ATOM 715 O O . GLU A 1 90 ? -7.004 12.789 15.938 1 95.31 90 GLU A O 1
ATOM 720 N N . THR A 1 91 ? -8.664 14.18 16.469 1 92.81 91 THR A N 1
ATOM 721 C CA . THR A 1 91 ? -8.75 13.742 17.859 1 92.81 91 THR A CA 1
ATOM 722 C C . THR A 1 91 ? -9.297 12.32 17.953 1 92.81 91 THR A C 1
ATOM 724 O O . THR A 1 91 ? -8.844 11.523 18.781 1 92.81 91 THR A O 1
ATOM 727 N N . LEU A 1 92 ? -10.32 12.102 17.141 1 94.62 92 LEU A N 1
ATOM 728 C CA . LEU A 1 92 ? -10.844 10.742 17.078 1 94.62 92 LEU A CA 1
ATOM 729 C C . LEU A 1 92 ? -9.734 9.742 16.781 1 94.62 92 LEU A C 1
ATOM 731 O O . LEU A 1 92 ? -9.609 8.719 17.453 1 94.62 92 LEU A O 1
ATOM 735 N N . LEU A 1 93 ? -8.906 10.039 15.82 1 96.12 93 LEU A N 1
ATOM 736 C CA . LEU A 1 93 ? -7.82 9.156 15.406 1 96.12 93 LEU A CA 1
ATOM 737 C C . LEU A 1 93 ? -6.785 9.008 16.516 1 96.12 93 LEU A C 1
ATOM 739 O O . LEU A 1 93 ? -6.273 7.914 16.766 1 96.12 93 LEU A O 1
ATOM 743 N N . ALA A 1 94 ? -6.477 10.086 17.203 1 92.94 94 ALA A N 1
ATOM 744 C CA . ALA A 1 94 ? -5.484 10.07 18.266 1 92.94 94 ALA A CA 1
ATOM 745 C C . ALA A 1 94 ? -5.934 9.18 19.422 1 92.94 94 ALA A C 1
ATOM 747 O O . ALA A 1 94 ? -5.102 8.672 20.188 1 92.94 94 ALA A O 1
ATOM 748 N N . ASN A 1 95 ? -7.25 9 19.531 1 91.94 95 ASN A N 1
ATOM 749 C CA . ASN A 1 95 ? -7.805 8.25 20.656 1 91.94 95 ASN A CA 1
ATOM 750 C C . ASN A 1 95 ? -8.5 6.977 20.188 1 91.94 95 ASN A C 1
ATOM 752 O O . ASN A 1 95 ? -9.312 6.402 20.922 1 91.94 95 ASN A O 1
ATOM 756 N N . LEU A 1 96 ? -8.25 6.523 19.047 1 94.12 96 LEU A N 1
ATOM 757 C CA . LEU A 1 96 ? -8.961 5.426 18.406 1 94.12 96 LEU A CA 1
ATOM 758 C C . LEU A 1 96 ? -8.906 4.168 19.266 1 94.12 96 LEU A C 1
ATOM 760 O O . LEU A 1 96 ? -9.859 3.391 19.312 1 94.12 96 LEU A O 1
ATOM 764 N N . HIS A 1 97 ? -7.824 3.959 19.969 1 90.62 97 HIS A N 1
ATOM 765 C CA . HIS A 1 97 ? -7.625 2.781 20.812 1 90.62 97 HIS A CA 1
ATOM 766 C C . HIS A 1 97 ? -8.656 2.719 21.938 1 90.62 97 HIS A C 1
ATOM 768 O O . HIS A 1 97 ? -8.898 1.652 22.5 1 90.62 97 HIS A O 1
ATOM 774 N N . LEU A 1 98 ? -9.32 3.797 22.266 1 90.62 98 LEU A N 1
ATOM 775 C CA . LEU A 1 98 ? -10.289 3.863 23.359 1 90.62 98 LEU A CA 1
ATOM 776 C C . LEU A 1 98 ? -11.703 3.59 22.844 1 90.62 98 LEU A C 1
ATOM 778 O O . LEU A 1 98 ? -12.633 3.404 23.641 1 90.62 98 LEU A O 1
ATOM 782 N N . LEU A 1 99 ? -11.898 3.656 21.531 1 93.5 99 LEU A N 1
ATOM 783 C CA . LEU A 1 99 ? -13.227 3.453 20.969 1 93.5 99 LEU A CA 1
ATOM 784 C C . LEU A 1 99 ? -13.68 2.004 21.141 1 93.5 99 LEU A C 1
ATOM 786 O O . LEU A 1 99 ? -13.039 1.089 20.609 1 93.5 99 LEU A O 1
ATOM 790 N N . PRO A 1 100 ? -14.719 1.758 21.891 1 94.94 100 PRO A N 1
ATOM 791 C CA . PRO A 1 100 ? -15.125 0.387 22.203 1 94.94 100 PRO A CA 1
ATOM 792 C C . PRO A 1 100 ? -15.969 -0.241 21.094 1 94.94 100 PRO A C 1
ATOM 794 O O . PRO A 1 100 ? -17.156 -0.526 21.297 1 94.94 100 PRO A O 1
ATOM 797 N N . VAL A 1 101 ? -15.414 -0.459 19.984 1 95.94 101 VAL A N 1
ATOM 798 C CA . VAL A 1 101 ? -16.047 -1.135 18.859 1 95.94 101 VAL A CA 1
ATOM 799 C C . VAL A 1 101 ? -15.172 -2.299 18.406 1 95.94 101 VAL A C 1
ATOM 801 O O . VAL A 1 101 ? -14.07 -2.502 18.922 1 95.94 101 VAL A O 1
ATOM 804 N N . ASP A 1 102 ? -15.68 -3.111 17.547 1 94.81 102 ASP A N 1
ATOM 805 C CA . ASP A 1 102 ? -14.914 -4.246 17.047 1 94.81 102 ASP A CA 1
ATOM 806 C C . ASP A 1 102 ? -13.75 -3.777 16.172 1 94.81 102 ASP A C 1
ATOM 808 O O . ASP A 1 102 ? -13.766 -2.652 15.672 1 94.81 102 ASP A O 1
ATOM 812 N N . GLU A 1 103 ? -12.828 -4.609 15.969 1 95.75 103 GLU A N 1
ATOM 813 C CA . GLU A 1 103 ? -11.594 -4.273 15.258 1 95.75 103 GLU A CA 1
ATOM 814 C C . GLU A 1 103 ? -11.883 -3.889 13.805 1 95.75 103 GLU A C 1
ATOM 816 O O . GLU A 1 103 ? -11.195 -3.029 13.242 1 95.75 103 GLU A O 1
ATOM 821 N N . ALA A 1 104 ? -12.82 -4.508 13.203 1 93.88 104 ALA A N 1
ATOM 822 C CA . ALA A 1 104 ? -13.164 -4.203 11.82 1 93.88 104 ALA A CA 1
ATOM 823 C C . ALA A 1 104 ? -13.648 -2.764 11.672 1 93.88 104 ALA A C 1
ATOM 825 O O . ALA A 1 104 ? -13.242 -2.055 10.75 1 93.88 104 ALA A O 1
ATOM 826 N N . THR A 1 105 ? -14.477 -2.359 12.594 1 94.81 105 THR A N 1
ATOM 827 C CA . THR A 1 105 ? -14.977 -0.991 12.586 1 94.81 105 THR A CA 1
ATOM 828 C C . THR A 1 105 ? -13.852 0.003 12.844 1 94.81 105 THR A C 1
ATOM 830 O O . THR A 1 105 ? -13.773 1.046 12.188 1 94.81 105 THR A O 1
ATOM 833 N N . LYS A 1 106 ? -13 -0.311 13.766 1 96.19 106 LYS A N 1
ATOM 834 C CA . LYS A 1 106 ? -11.859 0.552 14.055 1 96.19 106 LYS A CA 1
ATOM 835 C C . LYS A 1 106 ? -10.984 0.737 12.82 1 96.19 106 LYS A C 1
ATOM 837 O O . LYS A 1 106 ? -10.523 1.846 12.531 1 96.19 106 LYS A O 1
ATOM 842 N N . LYS A 1 107 ? -10.82 -0.327 12.148 1 97 107 LYS A N 1
ATOM 843 C CA . LYS A 1 107 ? -9.992 -0.279 10.945 1 97 107 LYS A CA 1
ATOM 844 C C . LYS A 1 107 ? -10.609 0.634 9.891 1 97 107 LYS A C 1
ATOM 846 O O . LYS A 1 107 ? -9.898 1.385 9.219 1 97 107 LYS A O 1
ATOM 851 N N . ILE A 1 108 ? -11.906 0.561 9.742 1 97.5 108 ILE A N 1
ATOM 852 C CA . ILE A 1 108 ? -12.602 1.409 8.781 1 97.5 108 ILE A CA 1
ATOM 853 C C . ILE A 1 108 ? -12.391 2.877 9.141 1 97.5 108 ILE A C 1
ATOM 855 O O . ILE A 1 108 ? -12.086 3.699 8.273 1 97.5 108 ILE A O 1
ATOM 859 N N . ILE A 1 109 ? -12.469 3.168 10.406 1 97.56 109 ILE A N 1
ATOM 860 C CA . ILE A 1 109 ? -12.312 4.539 10.867 1 97.56 109 ILE A CA 1
ATOM 861 C C . ILE A 1 109 ? -10.859 4.977 10.711 1 97.56 109 ILE A C 1
ATOM 863 O O . ILE A 1 109 ? -10.586 6.094 10.266 1 97.56 109 ILE A O 1
ATOM 867 N N . ARG A 1 110 ? -9.945 4.109 11.055 1 98.06 110 ARG A N 1
ATOM 868 C CA . ARG A 1 110 ? -8.523 4.395 10.922 1 98.06 110 ARG A CA 1
ATOM 869 C C . ARG A 1 110 ? -8.156 4.715 9.477 1 98.06 110 ARG A C 1
ATOM 871 O O . ARG A 1 110 ? -7.555 5.754 9.195 1 98.06 110 ARG A O 1
ATOM 878 N N . ASN A 1 111 ? -8.555 3.865 8.57 1 98.44 111 ASN A N 1
ATOM 879 C CA . ASN A 1 111 ? -8.188 3.988 7.164 1 98.44 111 ASN A CA 1
ATOM 880 C C . ASN A 1 111 ? -8.828 5.215 6.52 1 98.44 111 ASN A C 1
ATOM 882 O O . ASN A 1 111 ? -8.148 6.008 5.867 1 98.44 111 ASN A O 1
ATOM 886 N N . ASN A 1 112 ? -10.094 5.383 6.758 1 98.69 112 ASN A N 1
ATOM 887 C CA . ASN A 1 112 ? -10.805 6.453 6.059 1 98.69 112 ASN A CA 1
ATOM 888 C C . ASN A 1 112 ? -10.648 7.789 6.777 1 98.69 112 ASN A C 1
ATOM 890 O O . ASN A 1 112 ? -10.617 8.844 6.137 1 98.69 112 ASN A O 1
ATOM 894 N N . GLY A 1 113 ? -10.609 7.723 8.094 1 98.56 113 GLY A N 1
ATOM 895 C CA . GLY A 1 113 ? -10.273 8.93 8.828 1 98.56 113 GLY A CA 1
ATOM 896 C C . GLY A 1 113 ? -8.875 9.438 8.531 1 98.56 113 GLY A C 1
ATOM 897 O O . GLY A 1 113 ? -8.672 10.641 8.336 1 98.56 113 GLY A O 1
ATOM 898 N N . GLY A 1 114 ? -7.926 8.508 8.555 1 98.75 114 GLY A N 1
ATOM 899 C CA . GLY A 1 114 ? -6.574 8.867 8.172 1 98.75 114 GLY A CA 1
ATOM 900 C C . GLY A 1 114 ? -6.484 9.438 6.77 1 98.75 114 GLY A C 1
ATOM 901 O O . GLY A 1 114 ? -5.816 10.445 6.543 1 98.75 114 GLY A O 1
ATOM 902 N N . GLY A 1 115 ? -7.188 8.734 5.828 1 98.81 115 GLY A N 1
ATOM 903 C CA . GLY A 1 115 ? -7.234 9.25 4.469 1 98.81 115 GLY A CA 1
ATOM 904 C C . GLY A 1 115 ? -7.801 10.656 4.379 1 98.81 115 GLY A C 1
ATOM 905 O O . GLY A 1 115 ? -7.289 11.492 3.633 1 98.81 115 GLY A O 1
ATOM 906 N N . PHE A 1 116 ? -8.82 10.898 5.18 1 98.81 116 PHE A N 1
ATOM 907 C CA . PHE A 1 116 ? -9.492 12.195 5.18 1 98.81 116 PHE A CA 1
ATOM 908 C C . PHE A 1 116 ? -8.555 13.289 5.68 1 98.81 116 PHE A C 1
ATOM 910 O O . PHE A 1 116 ? -8.312 14.273 4.98 1 98.81 116 PHE A O 1
ATOM 917 N N . VAL A 1 117 ? -7.938 13.094 6.797 1 98.69 117 VAL A N 1
ATOM 918 C CA . VAL A 1 117 ? -7.18 14.164 7.43 1 98.69 117 VAL A CA 1
ATOM 919 C C . VAL A 1 117 ? -5.848 14.352 6.707 1 98.69 117 VAL A C 1
ATOM 921 O O . VAL A 1 117 ? -5.352 15.477 6.586 1 98.69 117 VAL A O 1
ATOM 924 N N . ASN A 1 118 ? -5.219 13.25 6.227 1 98.81 118 ASN A N 1
ATOM 925 C CA . ASN A 1 118 ? -3.979 13.375 5.469 1 98.81 118 ASN A CA 1
ATOM 926 C C . ASN A 1 118 ? -4.176 14.203 4.203 1 98.81 118 ASN A C 1
ATOM 928 O O . ASN A 1 118 ? -3.377 15.094 3.908 1 98.81 118 ASN A O 1
ATOM 932 N N . HIS A 1 119 ? -5.27 13.891 3.496 1 98.88 119 HIS A N 1
ATOM 933 C CA . HIS A 1 119 ? -5.504 14.578 2.234 1 98.88 119 HIS A CA 1
ATOM 934 C C . HIS A 1 119 ? -5.898 16.031 2.471 1 98.88 119 HIS A C 1
ATOM 936 O O . HIS A 1 119 ? -5.551 16.906 1.678 1 98.88 119 HIS A O 1
ATOM 942 N N . ASN A 1 120 ? -6.652 16.281 3.566 1 98.56 120 ASN A N 1
ATOM 943 C CA . ASN A 1 120 ? -6.93 17.672 3.91 1 98.56 120 ASN A CA 1
ATOM 944 C C . ASN A 1 120 ? -5.648 18.5 3.988 1 98.56 120 ASN A C 1
ATOM 946 O O . ASN A 1 120 ? -5.535 19.547 3.34 1 98.56 120 ASN A O 1
ATOM 950 N N . LEU A 1 121 ? -4.777 17.969 4.73 1 98.5 121 LEU A N 1
ATOM 951 C CA . LEU A 1 121 ? -3.543 18.719 4.941 1 98.5 121 LEU A CA 1
ATOM 952 C C . LEU A 1 121 ? -2.699 18.75 3.672 1 98.5 121 LEU A C 1
ATOM 954 O O . LEU A 1 121 ? -2.127 19.781 3.326 1 98.5 121 LEU A O 1
ATOM 958 N N . PHE A 1 122 ? -2.57 17.672 2.955 1 98.88 122 PHE A N 1
ATOM 959 C CA . PHE A 1 122 ? -1.805 17.578 1.718 1 98.88 122 PHE A CA 1
ATOM 960 C C . PHE A 1 122 ? -2.223 18.672 0.738 1 98.88 122 PHE A C 1
ATOM 962 O O . PHE A 1 122 ? -1.378 19.391 0.202 1 98.88 122 PHE A O 1
ATOM 969 N N . PHE A 1 123 ? -3.523 18.766 0.545 1 98.81 123 PHE A N 1
ATOM 970 C CA . PHE A 1 123 ? -4.02 19.719 -0.442 1 98.81 123 PHE A CA 1
ATOM 971 C C . PHE A 1 123 ? -3.857 21.156 0.057 1 98.81 123 PHE A C 1
ATOM 973 O O . PHE A 1 123 ? -3.643 22.078 -0.737 1 98.81 123 PHE A O 1
ATOM 980 N N . GLU A 1 124 ? -3.908 21.359 1.33 1 98.06 124 GLU A N 1
ATOM 981 C CA . GLU A 1 124 ? -3.738 22.703 1.898 1 98.06 124 GLU A CA 1
ATOM 982 C C . GLU A 1 124 ? -2.283 23.156 1.811 1 98.06 124 GLU A C 1
ATOM 984 O O . GLU A 1 124 ? -2.002 24.359 1.819 1 98.06 124 GLU A O 1
ATOM 989 N N . LEU A 1 125 ? -1.414 22.25 1.719 1 98.69 125 LEU A N 1
ATOM 990 C CA . LEU A 1 125 ? 0.015 22.547 1.735 1 98.69 125 LEU A CA 1
ATOM 991 C C . LEU A 1 125 ? 0.514 22.891 0.339 1 98.69 125 LEU A C 1
ATOM 993 O O . LEU A 1 125 ? 1.679 23.266 0.166 1 98.69 125 LEU A O 1
ATOM 997 N N . MET A 1 126 ? -0.333 22.797 -0.609 1 98.81 126 MET A N 1
ATOM 998 C CA . MET A 1 126 ? 0.01 23.156 -1.982 1 98.81 126 MET A CA 1
ATOM 999 C C . MET A 1 126 ? -0.724 24.422 -2.414 1 98.81 126 MET A C 1
ATOM 1001 O O . MET A 1 126 ? -1.761 24.766 -1.844 1 98.81 126 MET A O 1
ATOM 1005 N N . MET A 1 127 ? -0.089 25.094 -3.385 1 98.62 127 MET A N 1
ATOM 1006 C CA . MET A 1 127 ? -0.674 26.328 -3.881 1 98.62 127 MET A CA 1
ATOM 1007 C C . MET A 1 127 ? -0.197 26.625 -5.297 1 98.62 127 MET A C 1
ATOM 1009 O O . MET A 1 127 ? 0.9 26.219 -5.688 1 98.62 127 MET A O 1
ATOM 1013 N N . ASP A 1 128 ? -1.008 27.281 -6.059 1 97.88 128 ASP A N 1
ATOM 1014 C CA . ASP A 1 128 ? -0.642 27.656 -7.422 1 97.88 128 ASP A CA 1
ATOM 1015 C C . ASP A 1 128 ? 0.508 28.656 -7.434 1 97.88 128 ASP A C 1
ATOM 1017 O O . ASP A 1 128 ? 0.813 29.266 -6.406 1 97.88 128 ASP A O 1
ATOM 1021 N N . GLU A 1 129 ? 1.083 28.844 -8.578 1 96.31 129 GLU A N 1
ATOM 1022 C CA . GLU A 1 129 ? 2.289 29.656 -8.734 1 96.31 129 GLU A CA 1
ATOM 1023 C C . GLU A 1 129 ? 2.031 31.109 -8.352 1 96.31 129 GLU A C 1
ATOM 1025 O O . GLU A 1 129 ? 2.891 31.75 -7.754 1 96.31 129 GLU A O 1
ATOM 1030 N N . LYS A 1 130 ? 0.889 31.656 -8.633 1 96.69 130 LYS A N 1
ATOM 1031 C CA . LYS A 1 130 ? 0.566 33.062 -8.438 1 96.69 130 LYS A CA 1
ATOM 1032 C C . LYS A 1 130 ? 0.432 33.375 -6.953 1 96.69 130 LYS A C 1
ATOM 1034 O O . LYS A 1 130 ? 0.742 34.5 -6.527 1 96.69 130 LYS A O 1
ATOM 1039 N N . HIS A 1 131 ? -0.015 32.469 -6.188 1 97.62 131 HIS A N 1
ATOM 1040 C CA . HIS A 1 131 ? -0.367 32.75 -4.801 1 97.62 131 HIS A CA 1
ATOM 1041 C C . HIS A 1 131 ? 0.593 32.062 -3.834 1 97.62 131 HIS A C 1
ATOM 1043 O O . HIS A 1 131 ? 0.604 32.375 -2.641 1 97.62 131 HIS A O 1
ATOM 1049 N N . ARG A 1 132 ? 1.438 31.234 -4.312 1 97 132 ARG A N 1
ATOM 1050 C CA . ARG A 1 132 ? 2.309 30.406 -3.492 1 97 132 ARG A CA 1
ATOM 1051 C C . ARG A 1 132 ? 3.467 31.219 -2.924 1 97 132 ARG A C 1
ATOM 1053 O O . ARG A 1 132 ? 4.035 32.062 -3.613 1 97 132 ARG A O 1
ATOM 1060 N N . THR A 1 133 ? 3.756 30.969 -1.62 1 97.19 133 THR A N 1
ATOM 1061 C CA . THR A 1 133 ? 5.078 31.328 -1.109 1 97.19 133 THR A CA 1
ATOM 1062 C C . THR A 1 133 ? 6.094 30.25 -1.448 1 97.19 133 THR A C 1
ATOM 1064 O O . THR A 1 133 ? 6.062 29.156 -0.874 1 97.19 133 THR A O 1
ATOM 1067 N N . SER A 1 134 ? 7.066 30.578 -2.256 1 96.69 134 SER A N 1
ATOM 1068 C CA . SER A 1 134 ? 7.867 29.562 -2.936 1 96.69 134 SER A CA 1
ATOM 1069 C C . SER A 1 134 ? 9.133 29.234 -2.152 1 96.69 134 SER A C 1
ATOM 1071 O O . SER A 1 134 ? 9.852 28.297 -2.48 1 96.69 134 SER A O 1
ATOM 1073 N N . LYS A 1 135 ? 9.391 30.047 -1.122 1 97.5 135 LYS A N 1
ATOM 1074 C CA . LYS A 1 135 ? 10.586 29.828 -0.308 1 97.5 135 LYS A CA 1
ATOM 1075 C C . LYS A 1 135 ? 10.25 29.875 1.181 1 97.5 135 LYS A C 1
ATOM 1077 O O . LYS A 1 135 ? 9.359 30.625 1.597 1 97.5 135 LYS A O 1
ATOM 1082 N N . PRO A 1 136 ? 10.977 29.062 1.943 1 98.19 136 PRO A N 1
ATOM 1083 C CA . PRO A 1 136 ? 10.766 29.172 3.389 1 98.19 136 PRO A CA 1
ATOM 1084 C C . PRO A 1 136 ? 11.195 30.531 3.947 1 98.19 136 PRO A C 1
ATOM 1086 O O . PRO A 1 136 ? 12.156 31.141 3.451 1 98.19 136 PRO A O 1
ATOM 1089 N N . SER A 1 137 ? 10.484 31.016 4.941 1 97.25 137 SER A N 1
ATOM 1090 C CA . SER A 1 137 ? 10.891 32.219 5.656 1 97.25 137 SER A CA 1
ATOM 1091 C C . SER A 1 137 ? 12.195 32 6.418 1 97.25 137 SER A C 1
ATOM 1093 O O . SER A 1 137 ? 12.688 30.875 6.5 1 97.25 137 SER A O 1
ATOM 1095 N N . GLU A 1 138 ? 12.672 33.062 6.973 1 96.62 138 GLU A N 1
ATOM 1096 C CA . GLU A 1 138 ? 13.898 32.969 7.762 1 96.62 138 GLU A CA 1
ATOM 1097 C C . GLU A 1 138 ? 13.703 32.094 8.984 1 96.62 138 GLU A C 1
ATOM 1099 O O . GLU A 1 138 ? 14.586 31.297 9.328 1 96.62 138 GLU A O 1
ATOM 1104 N N . ARG A 1 139 ? 12.609 32.188 9.602 1 95.25 139 ARG A N 1
ATOM 1105 C CA . ARG A 1 139 ? 12.359 31.391 10.797 1 95.25 139 ARG A CA 1
ATOM 1106 C C . ARG A 1 139 ? 12.242 29.906 10.453 1 95.25 139 ARG A C 1
ATOM 1108 O O . ARG A 1 139 ? 12.766 29.047 11.18 1 95.25 139 ARG A O 1
ATOM 1115 N N . VAL A 1 140 ? 11.578 29.625 9.359 1 97.62 140 VAL A N 1
ATOM 1116 C CA . VAL A 1 140 ? 11.477 28.234 8.914 1 97.62 140 VAL A CA 1
ATOM 1117 C C . VAL A 1 140 ? 12.859 27.719 8.523 1 97.62 140 VAL A C 1
ATOM 1119 O O . VAL A 1 140 ? 13.234 26.594 8.883 1 97.62 140 VAL A O 1
ATOM 1122 N N . THR A 1 141 ? 13.586 28.531 7.844 1 98 141 THR A N 1
ATOM 1123 C CA . THR A 1 141 ? 14.945 28.172 7.43 1 98 141 THR A CA 1
ATOM 1124 C C . THR A 1 141 ? 15.812 27.859 8.641 1 98 141 THR A C 1
ATOM 1126 O O . THR A 1 141 ? 16.531 26.859 8.648 1 98 141 THR A O 1
ATOM 1129 N N . ARG A 1 142 ? 15.742 28.656 9.633 1 97.25 142 ARG A N 1
ATOM 1130 C CA . ARG A 1 142 ? 16.531 28.438 10.852 1 97.25 142 ARG A CA 1
ATOM 1131 C C . ARG A 1 142 ? 16.125 27.141 11.523 1 97.25 142 ARG A C 1
ATOM 1133 O O . ARG A 1 142 ? 17 26.375 11.961 1 97.25 142 ARG A O 1
ATOM 1140 N N . ALA A 1 143 ? 14.867 26.859 11.625 1 97.06 143 ALA A N 1
ATOM 1141 C CA . ALA A 1 143 ? 14.383 25.625 12.258 1 97.06 143 ALA A CA 1
ATOM 1142 C C . ALA A 1 143 ? 14.875 24.406 11.5 1 97.06 143 ALA A C 1
ATOM 1144 O O . ALA A 1 143 ? 15.398 23.469 12.102 1 97.06 143 ALA A O 1
ATOM 1145 N N . LEU A 1 144 ? 14.703 24.391 10.211 1 98.25 144 LEU A N 1
ATOM 1146 C CA . LEU A 1 144 ? 15.133 23.25 9.398 1 98.25 144 LEU A CA 1
ATOM 1147 C C . LEU A 1 144 ? 16.641 23.078 9.461 1 98.25 144 LEU A C 1
ATOM 1149 O O . LEU A 1 144 ? 17.141 21.953 9.484 1 98.25 144 LEU A O 1
ATOM 1153 N N . SER A 1 145 ? 17.359 24.188 9.469 1 97.88 145 SER A N 1
ATOM 1154 C CA . SER A 1 145 ? 18.812 24.109 9.539 1 97.88 145 SER A CA 1
ATOM 1155 C C . SER A 1 145 ? 19.281 23.547 10.875 1 97.88 145 SER A C 1
ATOM 1157 O O . SER A 1 145 ? 20.281 22.812 10.93 1 97.88 145 SER A O 1
ATOM 1159 N N . LYS A 1 146 ? 18.641 23.891 11.859 1 97.31 146 LYS A N 1
ATOM 1160 C CA . LYS A 1 146 ? 18.984 23.406 13.188 1 97.31 146 LYS A CA 1
ATOM 1161 C C . LYS A 1 146 ? 18.891 21.875 13.258 1 97.31 146 LYS A C 1
ATOM 1163 O O . LYS A 1 146 ? 19.766 21.219 13.836 1 97.31 146 LYS A O 1
ATOM 1168 N N . TYR A 1 147 ? 17.938 21.312 12.672 1 97.81 147 TYR A N 1
ATOM 1169 C CA . TYR A 1 147 ? 17.656 19.891 12.891 1 97.81 147 TYR A CA 1
ATOM 1170 C C . TYR A 1 147 ? 18.188 19.062 11.734 1 97.81 147 TYR A C 1
ATOM 1172 O O . TYR A 1 147 ? 18.453 17.859 11.891 1 97.81 147 TYR A O 1
ATOM 1180 N N . PHE A 1 148 ? 18.391 19.688 10.555 1 98.5 148 PHE A N 1
ATOM 1181 C CA . PHE A 1 148 ? 18.75 18.875 9.398 1 98.5 148 PHE A CA 1
ATOM 1182 C C . PHE A 1 148 ? 20.016 19.406 8.734 1 98.5 148 PHE A C 1
ATOM 1184 O O . PHE A 1 148 ? 20.516 18.812 7.781 1 98.5 148 PHE A O 1
ATOM 1191 N N . GLY A 1 149 ? 20.547 20.516 9.203 1 98.25 149 GLY A N 1
ATOM 1192 C CA . GLY A 1 149 ? 21.75 21.109 8.656 1 98.25 149 GLY A CA 1
ATOM 1193 C C . GLY A 1 149 ? 21.484 22.297 7.746 1 98.25 149 GLY A C 1
ATOM 1194 O O . GLY A 1 149 ? 22.062 23.359 7.918 1 98.25 149 GLY A O 1
ATOM 1195 N N . SER A 1 150 ? 20.625 22.156 6.762 1 98.38 150 SER A N 1
ATOM 1196 C CA . SER A 1 150 ? 20.188 23.188 5.836 1 98.38 150 SER A CA 1
ATOM 1197 C C . SER A 1 150 ? 18.828 22.828 5.223 1 98.38 150 SER A C 1
ATOM 1199 O O . SER A 1 150 ? 18.359 21.703 5.371 1 98.38 150 SER A O 1
ATOM 1201 N N . VAL A 1 151 ? 18.266 23.797 4.59 1 98.38 151 VAL A N 1
ATOM 1202 C CA . VAL A 1 151 ? 17.016 23.531 3.885 1 98.38 151 VAL A CA 1
ATOM 1203 C C . VAL A 1 151 ? 17.25 22.516 2.771 1 98.38 151 VAL A C 1
ATOM 1205 O O . VAL A 1 151 ? 16.453 21.609 2.574 1 98.38 151 VAL A O 1
ATOM 1208 N N . ASP A 1 152 ? 18.375 22.688 2.066 1 98.5 152 ASP A N 1
ATOM 1209 C CA . ASP A 1 152 ? 18.719 21.766 0.996 1 98.5 152 ASP A CA 1
ATOM 1210 C C . ASP A 1 152 ? 18.906 20.344 1.535 1 98.5 152 ASP A C 1
ATOM 1212 O O . ASP A 1 152 ? 18.438 19.375 0.921 1 98.5 152 ASP A O 1
ATOM 1216 N N . GLU A 1 153 ? 19.562 20.219 2.59 1 98.75 153 GLU A N 1
ATOM 1217 C CA . GLU A 1 153 ? 19.766 18.906 3.201 1 98.75 153 GLU A CA 1
ATOM 1218 C C . GLU A 1 153 ? 18.453 18.312 3.682 1 98.75 153 GLU A C 1
ATOM 1220 O O . GLU A 1 153 ? 18.234 17.109 3.561 1 98.75 153 GLU A O 1
ATOM 1225 N N . PHE A 1 154 ? 17.609 19.156 4.262 1 98.81 154 PHE A N 1
ATOM 1226 C CA . PHE A 1 154 ? 16.281 18.703 4.645 1 98.81 154 PHE A CA 1
ATOM 1227 C C . PHE A 1 154 ? 15.539 18.109 3.451 1 98.81 154 PHE A C 1
ATOM 1229 O O . PHE A 1 154 ? 15.008 17 3.533 1 98.81 154 PHE A O 1
ATOM 1236 N N . ILE A 1 155 ? 15.531 18.828 2.369 1 98.88 155 ILE A N 1
ATOM 1237 C CA . ILE A 1 155 ? 14.82 18.391 1.17 1 98.88 155 ILE A CA 1
ATOM 1238 C C . ILE A 1 155 ? 15.391 17.062 0.673 1 98.88 155 ILE A C 1
ATOM 1240 O O . ILE A 1 155 ? 14.648 16.156 0.301 1 98.88 155 ILE A O 1
ATOM 1244 N N . LYS A 1 156 ? 16.656 16.953 0.714 1 98.81 156 LYS A N 1
ATOM 1245 C CA . LYS A 1 156 ? 17.312 15.719 0.294 1 98.81 156 LYS A CA 1
ATOM 1246 C C . LYS A 1 156 ? 16.891 14.539 1.159 1 98.81 156 LYS A C 1
ATOM 1248 O O . LYS A 1 156 ? 16.531 13.477 0.641 1 98.81 156 LYS A O 1
ATOM 1253 N N . GLN A 1 157 ? 16.922 14.688 2.434 1 98.88 157 GLN A N 1
ATOM 1254 C CA . GLN A 1 157 ? 16.516 13.633 3.359 1 98.88 157 GLN A CA 1
ATOM 1255 C C . GLN A 1 157 ? 15.047 13.289 3.205 1 98.88 157 GLN A C 1
ATOM 1257 O O . GLN A 1 157 ? 14.672 12.109 3.238 1 98.88 157 GLN A O 1
ATOM 1262 N N . PHE A 1 158 ? 14.25 14.305 3.076 1 98.88 158 PHE A N 1
ATOM 1263 C CA . PHE A 1 158 ? 12.812 14.125 2.875 1 98.88 158 PHE A CA 1
ATOM 1264 C C . PHE A 1 158 ? 12.539 13.328 1.604 1 98.88 158 PHE A C 1
ATOM 1266 O O . PHE A 1 158 ? 11.75 12.383 1.615 1 98.88 158 PHE A O 1
ATOM 1273 N N . ASN A 1 159 ? 13.242 13.695 0.514 1 98.88 159 ASN A N 1
ATOM 1274 C CA . ASN A 1 159 ? 13.094 12.977 -0.751 1 98.88 159 ASN A CA 1
ATOM 1275 C C . ASN A 1 159 ? 13.531 11.523 -0.623 1 98.88 159 ASN A C 1
ATOM 1277 O O . ASN A 1 159 ? 12.875 10.625 -1.162 1 98.88 159 ASN A O 1
ATOM 1281 N N . ASP A 1 160 ? 14.617 11.312 0.041 1 98.69 160 ASP A N 1
ATOM 1282 C CA . ASP A 1 160 ? 15.117 9.953 0.241 1 98.69 160 ASP A CA 1
ATOM 1283 C C . ASP A 1 160 ? 14.078 9.086 0.945 1 98.69 160 ASP A C 1
ATOM 1285 O O . ASP A 1 160 ? 13.828 7.949 0.538 1 98.69 160 ASP A O 1
ATOM 1289 N N . GLN A 1 161 ? 13.438 9.609 1.959 1 98.62 161 GLN A N 1
ATOM 1290 C CA . GLN A 1 161 ? 12.414 8.875 2.682 1 98.62 161 GLN A CA 1
ATOM 1291 C C . GLN A 1 161 ? 11.188 8.633 1.805 1 98.62 161 GLN A C 1
ATOM 1293 O O . GLN A 1 161 ? 10.555 7.582 1.885 1 98.62 161 GLN A O 1
ATOM 1298 N N . ALA A 1 162 ? 10.859 9.617 1 1 98.75 162 ALA A N 1
ATOM 1299 C CA . ALA A 1 162 ? 9.719 9.477 0.097 1 98.75 162 ALA A CA 1
ATOM 1300 C C . ALA A 1 162 ? 9.93 8.312 -0.872 1 98.75 162 ALA A C 1
ATOM 1302 O O . ALA A 1 162 ? 8.984 7.574 -1.167 1 98.75 162 ALA A O 1
ATOM 1303 N N . LEU A 1 163 ? 11.133 8.18 -1.329 1 97.88 163 LEU A N 1
ATOM 1304 C CA . LEU A 1 163 ? 11.438 7.145 -2.312 1 97.88 163 LEU A CA 1
ATOM 1305 C C . LEU A 1 163 ? 11.523 5.773 -1.651 1 97.88 163 LEU A C 1
ATOM 1307 O O . LEU A 1 163 ? 11.344 4.746 -2.311 1 97.88 163 LEU A O 1
ATOM 1311 N N . LYS A 1 164 ? 11.734 5.789 -0.352 1 95.94 164 LYS A N 1
ATOM 1312 C CA . LYS A 1 164 ? 11.945 4.527 0.353 1 95.94 164 LYS A CA 1
ATOM 1313 C C . LYS A 1 164 ? 10.625 3.945 0.851 1 95.94 164 LYS A C 1
ATOM 1315 O O . LYS A 1 164 ? 10.57 2.791 1.276 1 95.94 164 LYS A O 1
ATOM 1320 N N . VAL A 1 165 ? 9.578 4.715 0.866 1 97.25 165 VAL A N 1
ATOM 1321 C CA . VAL A 1 165 ? 8.281 4.164 1.228 1 97.25 165 VAL A CA 1
ATOM 1322 C C . VAL A 1 165 ? 7.91 3.037 0.265 1 97.25 165 VAL A C 1
ATOM 1324 O O . VAL A 1 165 ? 7.762 3.264 -0.938 1 97.25 165 VAL A O 1
ATOM 1327 N N . PHE A 1 166 ? 7.805 1.855 0.781 1 96.38 166 PHE A N 1
ATOM 1328 C CA . PHE A 1 166 ? 7.375 0.743 -0.058 1 96.38 166 PHE A CA 1
ATOM 1329 C C . PHE A 1 166 ? 5.855 0.601 -0.034 1 96.38 166 PHE A C 1
ATOM 1331 O O . PHE A 1 166 ? 5.254 0.515 1.037 1 96.38 166 PHE A O 1
ATOM 1338 N N . GLY A 1 167 ? 5.297 0.587 -1.218 1 95.75 167 GLY A N 1
ATOM 1339 C CA . GLY A 1 167 ? 3.846 0.528 -1.288 1 95.75 167 GLY A CA 1
ATOM 1340 C C . GLY A 1 167 ? 3.182 1.872 -1.058 1 95.75 167 GLY A C 1
ATOM 1341 O O . GLY A 1 167 ? 3.713 2.91 -1.458 1 95.75 167 GLY A O 1
ATOM 1342 N N . SER A 1 168 ? 1.984 1.882 -0.495 1 97.62 168 SER A N 1
ATOM 1343 C CA . SER A 1 168 ? 1.187 3.082 -0.267 1 97.62 168 SER A CA 1
ATOM 1344 C C . SER A 1 168 ? 1.545 3.738 1.062 1 97.62 168 SER A C 1
ATOM 1346 O O . SER A 1 168 ? 1.709 3.055 2.074 1 97.62 168 SER A O 1
ATOM 1348 N N . GLY A 1 169 ? 1.672 5.066 0.988 1 98.5 169 GLY A N 1
ATOM 1349 C CA . GLY A 1 169 ? 1.949 5.727 2.254 1 98.5 169 GLY A CA 1
ATOM 1350 C C . GLY A 1 169 ? 2.252 7.207 2.102 1 98.5 169 GLY A C 1
ATOM 1351 O O . GLY A 1 169 ? 1.805 7.844 1.146 1 98.5 169 GLY A O 1
ATOM 1352 N N . TRP A 1 170 ? 2.91 7.688 3.166 1 98.81 170 TRP A N 1
ATOM 1353 C CA . TRP A 1 170 ? 3.146 9.117 3.312 1 98.81 170 TRP A CA 1
ATOM 1354 C C . TRP A 1 170 ? 4.527 9.391 3.898 1 98.81 170 TRP A C 1
ATOM 1356 O O . TRP A 1 170 ? 5.031 8.602 4.703 1 98.81 170 TRP A O 1
ATOM 1366 N N . VAL A 1 171 ? 5.16 10.484 3.506 1 98.88 171 VAL A N 1
ATOM 1367 C CA . VAL A 1 171 ? 6.312 11.031 4.211 1 98.88 171 VAL A CA 1
ATOM 1368 C C . VAL A 1 171 ? 5.945 12.367 4.848 1 98.88 171 VAL A C 1
ATOM 1370 O O . VAL A 1 171 ? 5.262 13.188 4.23 1 98.88 171 VAL A O 1
ATOM 1373 N N . VAL A 1 172 ? 6.371 12.555 6.113 1 98.88 172 VAL A N 1
ATOM 1374 C CA . VAL A 1 172 ? 5.875 13.688 6.895 1 98.88 172 VAL A CA 1
ATOM 1375 C C . VAL A 1 172 ? 7.031 14.336 7.652 1 98.88 172 VAL A C 1
ATOM 1377 O O . VAL A 1 172 ? 7.844 13.648 8.273 1 98.88 172 VAL A O 1
ATOM 1380 N N . LEU A 1 173 ? 7.172 15.656 7.48 1 98.88 173 LEU A N 1
ATOM 1381 C CA . LEU A 1 173 ? 7.883 16.422 8.5 1 98.88 173 LEU A CA 1
ATOM 1382 C C . LEU A 1 173 ? 7.023 16.594 9.742 1 98.88 173 LEU A C 1
ATOM 1384 O O . LEU A 1 173 ? 5.969 17.234 9.688 1 98.88 173 LEU A O 1
ATOM 1388 N N . VAL A 1 174 ? 7.473 16.078 10.805 1 98 174 VAL A N 1
ATOM 1389 C CA . VAL A 1 174 ? 6.711 16.047 12.055 1 98 174 VAL A CA 1
ATOM 1390 C C . VAL A 1 174 ? 7.355 16.969 13.078 1 98 174 VAL A C 1
ATOM 1392 O O . VAL A 1 174 ? 8.578 16.984 13.227 1 98 174 VAL A O 1
ATOM 1395 N N . LYS A 1 175 ? 6.559 17.75 13.695 1 96.19 175 LYS A N 1
ATOM 1396 C CA . LYS A 1 175 ? 6.949 18.438 14.914 1 96.19 175 LYS A CA 1
ATOM 1397 C C . LYS A 1 175 ? 6.559 17.641 16.156 1 96.19 175 LYS A C 1
ATOM 1399 O O . LYS A 1 175 ? 5.371 17.453 16.422 1 96.19 175 LYS A O 1
ATOM 1404 N N . ARG A 1 176 ? 7.504 17.109 16.797 1 93.5 176 ARG A N 1
ATOM 1405 C CA . ARG A 1 176 ? 7.27 16.375 18.031 1 93.5 176 ARG A CA 1
ATOM 1406 C C . ARG A 1 176 ? 7.484 17.266 19.25 1 93.5 176 ARG A C 1
ATOM 1408 O O . ARG A 1 176 ? 8.586 17.766 19.469 1 93.5 176 ARG A O 1
ATOM 1415 N N . THR A 1 177 ? 6.484 17.438 20.016 1 91.06 177 THR A N 1
ATOM 1416 C CA . THR A 1 177 ? 6.562 18.312 21.172 1 91.06 177 THR A CA 1
ATOM 1417 C C . THR A 1 177 ? 6.5 17.516 22.469 1 91.06 177 THR A C 1
ATOM 1419 O O . THR A 1 177 ? 5.559 16.75 22.688 1 91.06 177 THR A O 1
ATOM 1422 N N . ASN A 1 178 ? 7.547 17.688 23.266 1 87.56 178 ASN A N 1
ATOM 1423 C CA . ASN A 1 178 ? 7.535 17.109 24.609 1 87.56 178 ASN A CA 1
ATOM 1424 C C . ASN A 1 178 ? 6.559 17.844 25.531 1 87.56 178 ASN A C 1
ATOM 1426 O O . ASN A 1 178 ? 6.66 19.062 25.703 1 87.56 178 ASN A O 1
ATOM 1430 N N . LEU A 1 179 ? 5.746 17.203 26.156 1 82 179 LEU A N 1
ATOM 1431 C CA . LEU A 1 179 ? 4.652 17.828 26.875 1 82 179 LEU A CA 1
ATOM 1432 C C . LEU A 1 179 ? 5.125 18.328 28.234 1 82 179 LEU A C 1
ATOM 1434 O O . LEU A 1 179 ? 4.473 19.172 28.859 1 82 179 LEU A O 1
ATOM 1438 N N . LYS A 1 180 ? 6.168 17.797 28.766 1 82 180 LYS A N 1
ATOM 1439 C CA . LYS A 1 180 ? 6.715 18.25 30.031 1 82 180 LYS A CA 1
ATOM 1440 C C . LYS A 1 180 ? 7.559 19.5 29.859 1 82 180 LYS A C 1
ATOM 1442 O O . LYS A 1 180 ? 7.387 20.484 30.594 1 82 180 LYS A O 1
ATOM 1447 N N . THR A 1 181 ? 8.352 19.547 28.875 1 84.19 181 THR A N 1
ATOM 1448 C CA . THR A 1 181 ? 9.297 20.656 28.703 1 84.19 181 THR A CA 1
ATOM 1449 C C . THR A 1 181 ? 8.758 21.656 27.688 1 84.19 181 THR A C 1
ATOM 1451 O O . THR A 1 181 ? 9.281 22.766 27.578 1 84.19 181 THR A O 1
ATOM 1454 N N . LEU A 1 182 ? 7.812 21.188 26.844 1 83.31 182 LEU A N 1
ATOM 1455 C CA . LEU A 1 182 ? 7.215 21.969 25.766 1 83.31 182 LEU A CA 1
ATOM 1456 C C . LEU A 1 182 ? 8.25 22.281 24.688 1 83.31 182 LEU A C 1
ATOM 1458 O O . LEU A 1 182 ? 8.086 23.234 23.922 1 83.31 182 LEU A O 1
ATOM 1462 N N . LYS A 1 183 ? 9.297 21.562 24.734 1 87.38 183 LYS A N 1
ATOM 1463 C CA . LYS A 1 183 ? 10.273 21.672 23.656 1 87.38 183 LYS A CA 1
ATOM 1464 C C . LYS A 1 183 ? 9.891 20.766 22.484 1 87.38 183 LYS A C 1
ATOM 1466 O O . LYS A 1 183 ? 9.352 19.672 22.672 1 87.38 183 LYS A O 1
ATOM 1471 N N . SER A 1 184 ? 10.211 21.297 21.281 1 92.44 184 SER A N 1
ATOM 1472 C CA . SER A 1 184 ? 9.852 20.547 20.094 1 92.44 184 SER A CA 1
ATOM 1473 C C . SER A 1 184 ? 11.094 20.141 19.297 1 92.44 184 SER A C 1
ATOM 1475 O O . SER A 1 184 ? 12.117 20.828 19.344 1 92.44 184 SER A O 1
ATOM 1477 N N . GLU A 1 185 ? 11.016 19.078 18.703 1 94.75 185 GLU A N 1
ATOM 1478 C CA . GLU A 1 185 ? 12 18.656 17.703 1 94.75 185 GLU A CA 1
ATOM 1479 C C . GLU A 1 185 ? 11.336 18.344 16.359 1 94.75 185 GLU A C 1
ATOM 1481 O O . GLU A 1 185 ? 10.117 18.172 16.297 1 94.75 185 GLU A O 1
ATOM 1486 N N . LEU A 1 186 ? 12.141 18.406 15.297 1 98 186 LEU A N 1
ATOM 1487 C CA . LEU A 1 186 ? 11.648 18.078 13.961 1 98 186 LEU A CA 1
ATOM 1488 C C . LEU A 1 186 ? 12.203 16.734 13.492 1 98 186 LEU A C 1
ATOM 1490 O O . LEU A 1 186 ? 13.391 16.469 13.648 1 98 186 LEU A O 1
ATOM 1494 N N . LEU A 1 187 ? 11.289 15.914 12.984 1 97.88 187 LEU A N 1
ATOM 1495 C CA . LEU A 1 187 ? 11.633 14.594 12.477 1 97.88 187 LEU A CA 1
ATOM 1496 C C . LEU A 1 187 ? 10.969 14.352 11.117 1 97.88 187 LEU A C 1
ATOM 1498 O O . LEU A 1 187 ? 9.922 14.93 10.82 1 97.88 187 LEU A O 1
ATOM 1502 N N . ILE A 1 188 ? 11.648 13.562 10.352 1 98.75 188 ILE A N 1
ATOM 1503 C CA . ILE A 1 188 ? 10.992 13.031 9.156 1 98.75 188 ILE A CA 1
ATOM 1504 C C . ILE A 1 188 ? 10.516 11.602 9.43 1 98.75 188 ILE A C 1
ATOM 1506 O O . ILE A 1 188 ? 11.297 10.75 9.844 1 98.75 188 ILE A O 1
ATOM 1510 N N . LYS A 1 189 ? 9.227 11.352 9.281 1 98.12 189 LYS A N 1
ATOM 1511 C CA . LYS A 1 189 ? 8.633 10.039 9.492 1 98.12 189 LYS A CA 1
ATOM 1512 C C . LYS A 1 189 ? 7.836 9.594 8.266 1 98.12 189 LYS A C 1
ATOM 1514 O O . LYS A 1 189 ? 7.402 10.422 7.469 1 98.12 189 LYS A O 1
ATOM 1519 N N . THR A 1 190 ? 7.727 8.289 8.133 1 98.19 190 THR A N 1
ATOM 1520 C CA . THR A 1 190 ? 6.867 7.73 7.098 1 98.19 190 THR A CA 1
ATOM 1521 C C . THR A 1 190 ? 5.691 6.977 7.723 1 98.19 190 THR A C 1
ATOM 1523 O O . THR A 1 190 ? 5.789 6.488 8.852 1 98.19 190 THR A O 1
ATOM 1526 N N . TYR A 1 191 ? 4.598 6.992 7.082 1 97.94 191 TYR A N 1
ATOM 1527 C CA . TYR A 1 191 ? 3.391 6.297 7.52 1 97.94 191 TYR A CA 1
ATOM 1528 C C . TYR A 1 191 ? 2.826 5.426 6.402 1 97.94 191 TYR A C 1
ATOM 1530 O O . TYR A 1 191 ? 2.711 5.871 5.258 1 97.94 191 TYR A O 1
ATOM 1538 N N . ALA A 1 192 ? 2.477 4.207 6.754 1 97.38 192 ALA A N 1
ATOM 1539 C CA . ALA A 1 192 ? 1.957 3.266 5.77 1 97.38 192 ALA A CA 1
ATOM 1540 C C . ALA A 1 192 ? 0.467 3.492 5.527 1 97.38 192 ALA A C 1
ATOM 1542 O O . ALA A 1 192 ? -0.277 3.816 6.453 1 97.38 192 ALA A O 1
ATOM 1543 N N . ASN A 1 193 ? 0.042 3.266 4.281 1 97.94 193 ASN A N 1
ATOM 1544 C CA . ASN A 1 193 ? -1.362 3.377 3.9 1 97.94 193 ASN A CA 1
ATOM 1545 C C . ASN A 1 193 ? -1.945 4.73 4.297 1 97.94 193 ASN A C 1
ATOM 1547 O O . ASN A 1 193 ? -1.436 5.773 3.885 1 97.94 193 ASN A O 1
ATOM 1551 N N . GLN A 1 194 ? -2.92 4.734 5.125 1 98.56 194 GLN A N 1
ATOM 1552 C CA . GLN A 1 194 ? -3.52 6.012 5.496 1 98.56 194 GLN A CA 1
ATOM 1553 C C . GLN A 1 194 ? -3.295 6.32 6.973 1 98.56 194 GLN A C 1
ATOM 1555 O O . GLN A 1 194 ? -4.047 7.09 7.57 1 98.56 194 GLN A O 1
ATOM 1560 N N . ASP A 1 195 ? -2.303 5.668 7.535 1 98 195 ASP A N 1
ATOM 1561 C CA . ASP A 1 195 ? -1.908 6.074 8.883 1 98 195 ASP A CA 1
ATOM 1562 C C . ASP A 1 195 ? -1.442 7.527 8.906 1 98 195 ASP A C 1
ATOM 1564 O O . ASP A 1 195 ? -0.919 8.031 7.91 1 98 195 ASP A O 1
ATOM 1568 N N . SER A 1 196 ? -1.681 8.117 10.07 1 97.94 196 SER A N 1
ATOM 1569 C CA . SER A 1 196 ? -1.454 9.555 10.172 1 97.94 196 SER A CA 1
ATOM 1570 C C . SER A 1 196 ? -0.62 9.891 11.406 1 97.94 196 SER A C 1
ATOM 1572 O O . SER A 1 196 ? -0.727 9.227 12.438 1 97.94 196 SER A O 1
ATOM 1574 N N . ALA A 1 197 ? 0.145 10.945 11.273 1 97.12 197 ALA A N 1
ATOM 1575 C CA . ALA A 1 197 ? 0.882 11.453 12.422 1 97.12 197 ALA A CA 1
ATOM 157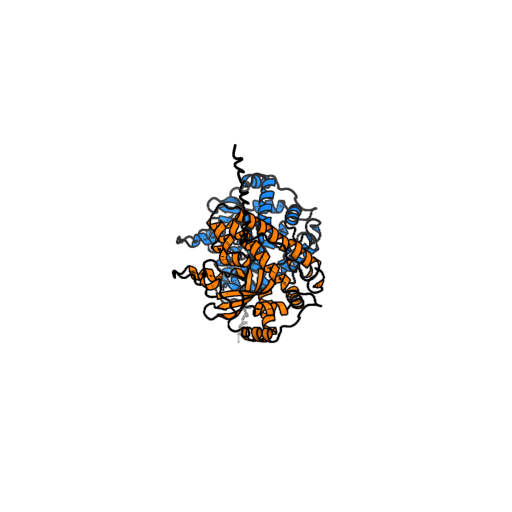6 C C . ALA A 1 197 ? -0.065 11.797 13.57 1 97.12 197 ALA A C 1
ATOM 1578 O O . ALA A 1 197 ? 0.317 11.727 14.742 1 97.12 197 ALA A O 1
ATOM 1579 N N . TYR A 1 198 ? -1.296 12.078 13.289 1 96.19 198 TYR A N 1
ATOM 1580 C CA . TYR A 1 198 ? -2.277 12.453 14.305 1 96.19 198 TYR A CA 1
ATOM 1581 C C . TYR A 1 198 ? -2.596 11.281 15.219 1 96.19 198 TYR A C 1
ATOM 1583 O O . TYR A 1 198 ? -3.135 11.461 16.312 1 96.19 198 TYR A O 1
ATOM 1591 N N . MET A 1 199 ? -2.336 10.125 14.766 1 94.69 199 MET A N 1
ATOM 1592 C CA . MET A 1 199 ? -2.656 8.938 15.555 1 94.69 199 MET A CA 1
ATOM 1593 C C . MET A 1 199 ? -1.724 8.82 16.75 1 94.69 199 MET A C 1
ATOM 1595 O O . MET A 1 199 ? -2.096 8.234 17.781 1 94.69 199 MET A O 1
ATOM 1599 N N . ASN A 1 200 ? -0.487 9.328 16.656 1 90.06 200 ASN A N 1
ATOM 1600 C CA . ASN A 1 200 ? 0.479 9.328 17.75 1 90.06 200 ASN A CA 1
ATOM 1601 C C . ASN A 1 200 ? 0.62 7.945 18.375 1 90.06 200 ASN A C 1
ATOM 1603 O O . ASN A 1 200 ? 0.579 7.809 19.609 1 90.06 200 ASN A O 1
ATOM 1607 N N . GLU A 1 201 ? 0.794 6.961 17.562 1 83.56 201 GLU A N 1
ATOM 1608 C CA . GLU A 1 201 ? 0.797 5.574 18.031 1 83.56 201 GLU A CA 1
ATOM 1609 C C . GLU A 1 201 ? 1.979 5.309 18.953 1 83.56 201 GLU A C 1
ATOM 1611 O O . GLU A 1 201 ? 1.963 4.352 19.734 1 83.56 201 GLU A O 1
ATOM 1616 N N . GLN A 1 202 ? 2.992 6.043 18.906 1 69.12 202 GLN A N 1
ATOM 1617 C CA . GLN A 1 202 ? 4.145 5.887 19.781 1 69.12 202 GLN A CA 1
ATOM 1618 C C . GLN A 1 202 ? 3.754 6.094 21.25 1 69.12 202 GLN A C 1
ATOM 1620 O O . GLN A 1 202 ? 4.492 5.703 22.156 1 69.12 202 GLN A O 1
ATOM 1625 N N . LEU A 1 203 ? 2.654 6.707 21.469 1 64.44 203 LEU A N 1
ATOM 1626 C CA . LEU A 1 203 ? 2.166 6.969 22.812 1 64.44 203 LEU A CA 1
ATOM 1627 C C . LEU A 1 203 ? 1.592 5.699 23.438 1 64.44 203 LEU A C 1
ATOM 1629 O O . LEU A 1 203 ? 1.515 5.586 24.672 1 64.44 203 LEU A O 1
ATOM 1633 N N . LEU A 1 204 ? 1.155 4.793 22.609 1 60.56 204 LEU A N 1
ATOM 1634 C CA . LEU A 1 204 ? 0.495 3.578 23.078 1 60.56 204 LEU A CA 1
ATOM 1635 C C . LEU A 1 204 ? 1.516 2.564 23.578 1 60.56 204 LEU A C 1
ATOM 1637 O O . LEU A 1 204 ? 1.201 1.734 24.438 1 60.56 204 LEU A O 1
ATOM 1641 N N . THR A 1 205 ? 2.586 2.369 23.094 1 52.78 205 THR A N 1
ATOM 1642 C CA . THR A 1 205 ? 3.564 1.381 23.531 1 52.78 205 THR A CA 1
ATOM 1643 C C . THR A 1 205 ? 4.031 1.675 24.969 1 52.78 205 THR A C 1
ATOM 1645 O O . THR A 1 205 ? 4.359 0.756 25.719 1 52.78 205 THR A O 1
ATOM 1648 N N . ASN A 1 206 ? 4.051 2.832 25.422 1 47.5 206 ASN A N 1
ATOM 1649 C CA . ASN A 1 206 ? 4.551 3.08 26.781 1 47.5 206 ASN A CA 1
ATOM 1650 C C . ASN A 1 206 ? 3.512 2.719 27.828 1 47.5 206 ASN A C 1
ATOM 1652 O O . ASN A 1 206 ? 3.799 2.762 29.031 1 47.5 206 ASN A O 1
ATOM 1656 N N . SER A 1 207 ? 2.289 2.455 27.406 1 44.81 207 SER A N 1
ATOM 1657 C CA . SER A 1 207 ? 1.281 2.215 28.438 1 44.81 207 SER A CA 1
ATOM 1658 C C . SER A 1 207 ? 1.32 0.769 28.922 1 44.81 207 SER A C 1
ATOM 1660 O O . SER A 1 207 ? 0.664 0.419 29.891 1 44.81 207 SER A O 1
ATOM 1662 N N . GLN A 1 208 ? 1.819 -0.226 28.172 1 39.44 208 GLN A N 1
ATOM 1663 C CA . GLN A 1 208 ? 1.748 -1.57 28.734 1 39.44 208 GLN A CA 1
ATOM 1664 C C . GLN A 1 208 ? 2.631 -1.694 29.984 1 39.44 208 GLN A C 1
ATOM 1666 O O . GLN A 1 208 ? 2.596 -2.713 30.672 1 39.44 208 GLN A O 1
ATOM 1671 N N . LYS A 1 209 ? 3.797 -1.132 29.828 1 33.28 209 LYS A N 1
ATOM 1672 C CA . LYS A 1 209 ? 4.578 -1.487 31 1 33.28 209 LYS A CA 1
ATOM 1673 C C . LYS A 1 209 ? 3.982 -0.864 32.281 1 33.28 209 LYS A C 1
ATOM 1675 O O . LYS A 1 209 ? 3.902 0.361 32.375 1 33.28 209 LYS A O 1
ATOM 1680 N N . GLY A 1 210 ? 3.182 -1.419 33.094 1 36.62 210 GLY A N 1
ATOM 1681 C CA . GLY A 1 210 ? 2.59 -1.394 34.406 1 36.62 210 GLY A CA 1
ATOM 1682 C C . GLY A 1 210 ? 2.305 0.01 34.906 1 36.62 210 GLY A C 1
ATOM 1683 O O . GLY A 1 210 ? 1.884 0.193 36.062 1 36.62 210 GLY A O 1
ATOM 1684 N N . SER A 1 211 ? 3.248 0.981 34.562 1 40.06 211 SER A N 1
ATOM 1685 C CA . SER A 1 211 ? 2.994 2.182 35.375 1 40.06 211 SER A CA 1
ATOM 1686 C C . SER A 1 211 ? 1.648 2.805 35 1 40.06 211 SER A C 1
ATOM 1688 O O . SER A 1 211 ? 1.25 2.811 33.844 1 40.06 211 SER A O 1
ATOM 1690 N N . SER A 1 212 ? 0.703 2.879 35.906 1 39.81 212 SER A N 1
ATOM 1691 C CA . SER A 1 212 ? -0.642 3.436 36 1 39.81 212 SER A CA 1
ATOM 1692 C C . SER A 1 212 ? -0.797 4.672 35.125 1 39.81 212 SER A C 1
ATOM 1694 O O . SER A 1 212 ? -1.915 5.129 34.875 1 39.81 212 SER A O 1
ATOM 1696 N N . SER A 1 213 ? 0.097 5.707 35.156 1 43.16 213 SER A N 1
ATOM 1697 C CA . SER A 1 213 ? -0.148 7.008 34.531 1 43.16 213 SER A CA 1
ATOM 1698 C C . SER A 1 213 ? 0.144 6.98 33.031 1 43.16 213 SER A C 1
ATOM 1700 O O . SER A 1 213 ? 1.287 6.766 32.625 1 43.16 213 SER A O 1
ATOM 1702 N N . ASN A 1 214 ? -0.586 6.465 32.188 1 49 214 ASN A N 1
ATOM 1703 C CA . ASN A 1 214 ? -0.565 6.512 30.719 1 49 214 ASN A CA 1
ATOM 1704 C C . ASN A 1 214 ? -0.169 7.895 30.203 1 49 214 ASN A C 1
ATOM 1706 O O . ASN A 1 214 ? -1.021 8.664 29.766 1 49 214 ASN A O 1
ATOM 1710 N N . THR A 1 215 ? 0.777 8.586 30.797 1 58.03 215 THR A N 1
ATOM 1711 C CA . THR A 1 215 ? 1.085 9.977 30.484 1 58.03 215 THR A CA 1
ATOM 1712 C C . THR A 1 215 ? 1.73 10.102 29.109 1 58.03 215 THR A C 1
ATOM 1714 O O . THR A 1 215 ? 2.707 9.406 28.812 1 58.03 215 THR A O 1
ATOM 1717 N N . VAL A 1 216 ? 1.041 10.641 28.156 1 67.25 216 VAL A N 1
ATOM 1718 C CA . VAL A 1 216 ? 1.559 11.047 26.844 1 67.25 216 VAL A CA 1
ATOM 1719 C C . VAL A 1 216 ? 2.754 11.977 27.031 1 67.25 216 VAL A C 1
ATOM 1721 O O . VAL A 1 216 ? 2.646 13.016 27.688 1 67.25 216 VAL A O 1
ATOM 1724 N N . GLU A 1 217 ? 3.898 11.477 26.594 1 77.62 217 GLU A N 1
ATOM 1725 C CA . GLU A 1 217 ? 5.125 12.234 26.812 1 77.62 217 GLU A CA 1
ATOM 1726 C C . GLU A 1 217 ? 5.359 13.242 25.688 1 77.62 217 GLU A C 1
ATOM 1728 O O . GLU A 1 217 ? 5.93 14.312 25.906 1 77.62 217 GLU A O 1
ATOM 1733 N N . SER A 1 218 ? 4.91 12.922 24.516 1 87.69 218 SER A N 1
ATOM 1734 C CA . SER A 1 218 ? 5.117 13.805 23.375 1 87.69 218 SER A CA 1
ATOM 1735 C C . SER A 1 218 ? 3.977 13.688 22.375 1 87.69 218 SER A C 1
ATOM 1737 O O . SER A 1 218 ? 3.273 12.672 22.344 1 87.69 218 SER A O 1
ATOM 1739 N N . ILE A 1 219 ? 3.793 14.719 21.641 1 90.75 219 ILE A N 1
ATOM 1740 C CA . ILE A 1 219 ? 2.773 14.75 20.594 1 90.75 219 ILE A CA 1
ATOM 1741 C C . ILE A 1 219 ? 3.424 15.055 19.25 1 90.75 219 ILE A C 1
ATOM 1743 O O . ILE A 1 219 ? 4.211 16 19.141 1 90.75 219 ILE A O 1
ATOM 1747 N N . ASP A 1 220 ? 3.107 14.211 18.297 1 94 220 ASP A N 1
ATOM 1748 C CA . ASP A 1 220 ? 3.525 14.445 16.922 1 94 220 ASP A CA 1
ATOM 1749 C C . ASP A 1 220 ? 2.463 15.234 16.156 1 94 220 ASP A C 1
ATOM 1751 O O . ASP A 1 220 ? 1.284 14.867 16.172 1 94 220 ASP A O 1
ATOM 1755 N N . GLU A 1 221 ? 2.873 16.266 15.539 1 94.31 221 GLU A N 1
ATOM 1756 C CA . GLU A 1 221 ? 2.021 17.016 14.633 1 94.31 221 GLU A CA 1
ATOM 1757 C C . GLU A 1 221 ? 2.631 17.094 13.234 1 94.31 221 GLU A C 1
ATOM 1759 O O . GLU A 1 221 ? 3.82 17.375 13.086 1 94.31 221 GLU A O 1
ATOM 1764 N N . PRO A 1 222 ? 1.813 16.828 12.258 1 98.19 222 PRO A N 1
ATOM 1765 C CA . PRO A 1 222 ? 2.352 16.969 10.906 1 98.19 222 PRO A CA 1
ATOM 1766 C C . PRO A 1 222 ? 2.527 18.422 10.484 1 98.19 222 PRO A C 1
ATOM 1768 O O . PRO A 1 222 ? 1.623 19.234 10.672 1 98.19 222 PRO A O 1
ATOM 1771 N N . VAL A 1 223 ? 3.674 18.75 9.938 1 98.44 223 VAL A N 1
ATOM 1772 C CA . VAL A 1 223 ? 4.004 20.094 9.484 1 98.44 223 VAL A CA 1
ATOM 1773 C C . VAL A 1 223 ? 3.961 20.141 7.957 1 98.44 223 VAL A C 1
ATOM 1775 O O . VAL A 1 223 ? 3.396 21.078 7.379 1 98.44 223 VAL A O 1
ATOM 1778 N N . LEU A 1 224 ? 4.586 19.234 7.332 1 98.75 224 LEU A N 1
ATOM 1779 C CA . LEU A 1 224 ? 4.641 19.016 5.891 1 98.75 224 LEU A CA 1
ATOM 1780 C C . LEU A 1 224 ? 4.398 17.547 5.543 1 98.75 224 LEU A C 1
ATOM 1782 O O . LEU A 1 224 ? 4.906 16.656 6.219 1 98.75 224 LEU A O 1
ATOM 1786 N N . LEU A 1 225 ? 3.602 17.297 4.488 1 98.25 225 LEU A N 1
ATOM 1787 C CA . LEU A 1 225 ? 3.16 15.945 4.184 1 98.25 225 LEU A CA 1
ATOM 1788 C C . LEU A 1 225 ? 3.111 15.719 2.676 1 98.25 225 LEU A C 1
ATOM 1790 O O . LEU A 1 225 ? 2.561 16.547 1.938 1 98.25 225 LEU A O 1
ATOM 1794 N N . LEU A 1 226 ? 3.748 14.617 2.227 1 98.94 226 LEU A N 1
ATOM 1795 C CA . LEU A 1 226 ? 3.709 14.234 0.82 1 98.94 226 LEU A CA 1
ATOM 1796 C C . LEU A 1 226 ? 3.041 12.875 0.645 1 98.94 226 LEU A C 1
ATOM 1798 O O . LEU A 1 226 ? 3.412 11.906 1.311 1 98.94 226 LEU A O 1
ATOM 1802 N N . ASP A 1 227 ? 2.012 12.883 -0.186 1 98.94 227 ASP A N 1
ATOM 1803 C CA . ASP A 1 227 ? 1.332 11.656 -0.589 1 98.94 227 ASP A CA 1
ATOM 1804 C C . ASP A 1 227 ? 2.158 10.883 -1.614 1 98.94 227 ASP A C 1
ATOM 1806 O O . ASP A 1 227 ? 2.424 11.383 -2.709 1 98.94 227 ASP A O 1
ATOM 1810 N N . VAL A 1 228 ? 2.504 9.648 -1.285 1 98.81 228 VAL A N 1
ATOM 1811 C CA . VAL A 1 228 ? 3.256 8.891 -2.279 1 98.81 228 VAL A CA 1
ATOM 1812 C C . VAL A 1 228 ? 2.465 7.648 -2.689 1 98.81 228 VAL A C 1
ATOM 1814 O O . VAL A 1 228 ? 3.041 6.668 -3.164 1 98.81 228 VAL A O 1
ATOM 1817 N N . TRP A 1 229 ? 1.185 7.598 -2.369 1 98.69 229 TRP A N 1
ATOM 1818 C CA . TRP A 1 229 ? 0.332 6.664 -3.1 1 98.69 229 TRP A CA 1
ATOM 1819 C C . TRP A 1 229 ? 0.457 6.879 -4.605 1 98.69 229 TRP A C 1
ATOM 1821 O O . TRP A 1 229 ? 0.549 8.016 -5.07 1 98.69 229 TRP A O 1
ATOM 1831 N N . GLU A 1 230 ? 0.294 5.793 -5.332 1 98.44 230 GLU A N 1
ATOM 1832 C CA . GLU A 1 230 ? 0.469 5.922 -6.777 1 98.44 230 GLU A CA 1
ATOM 1833 C C . GLU A 1 230 ? -0.587 6.848 -7.379 1 98.44 230 GLU A C 1
ATOM 1835 O O . GLU A 1 230 ? -0.311 7.57 -8.336 1 98.44 230 GLU A O 1
ATOM 1840 N N . HIS A 1 231 ? -1.766 6.914 -6.805 1 98.75 231 HIS A N 1
ATOM 1841 C CA . HIS A 1 231 ? -2.809 7.75 -7.383 1 98.75 231 HIS A CA 1
ATOM 1842 C C . HIS A 1 231 ? -2.443 9.227 -7.293 1 98.75 231 HIS A C 1
ATOM 1844 O O . HIS A 1 231 ? -3.064 10.07 -7.945 1 98.75 231 HIS A O 1
ATOM 1850 N N . ALA A 1 232 ? -1.479 9.578 -6.5 1 98.75 232 ALA A N 1
ATOM 1851 C CA . ALA A 1 232 ? -1.092 10.977 -6.34 1 98.75 232 ALA A CA 1
ATOM 1852 C C . ALA A 1 232 ? -0.304 11.469 -7.551 1 98.75 232 ALA A C 1
ATOM 1854 O O . ALA A 1 232 ? -0.145 12.672 -7.746 1 98.75 232 ALA A O 1
ATOM 1855 N N . TYR A 1 233 ? 0.226 10.5 -8.383 1 98.69 233 TYR A N 1
ATOM 1856 C CA . TYR A 1 233 ? 1.141 11.016 -9.391 1 98.69 233 TYR A CA 1
ATOM 1857 C C . TYR A 1 233 ? 1.141 10.125 -10.633 1 98.69 233 TYR A C 1
ATOM 1859 O O . TYR A 1 233 ? 1.773 10.453 -11.641 1 98.69 233 TYR A O 1
ATOM 1867 N N . TYR A 1 234 ? 0.422 9.039 -10.711 1 98.44 234 TYR A N 1
ATOM 1868 C CA . TYR A 1 234 ? 0.649 7.98 -11.688 1 98.44 234 TYR A CA 1
ATOM 1869 C C . TYR A 1 234 ? 0.177 8.414 -13.07 1 98.44 234 TYR A C 1
ATOM 1871 O O . TYR A 1 234 ? 0.71 7.953 -14.086 1 98.44 234 TYR A O 1
ATOM 1879 N N . LEU A 1 235 ? -0.839 9.234 -13.148 1 98.62 235 LEU A N 1
ATOM 1880 C CA . LEU A 1 235 ? -1.354 9.641 -14.453 1 98.62 235 LEU A CA 1
ATOM 1881 C C . LEU A 1 235 ? -0.311 10.438 -15.227 1 98.62 235 LEU A C 1
ATOM 1883 O O . LEU A 1 235 ? -0.243 10.352 -16.453 1 98.62 235 LEU A O 1
ATOM 1887 N N . LYS A 1 236 ? 0.488 11.172 -14.5 1 98.25 236 LYS A N 1
ATOM 1888 C CA . LYS A 1 236 ? 1.496 12 -15.164 1 98.25 236 LYS A CA 1
ATOM 1889 C C . LYS A 1 236 ? 2.873 11.344 -15.094 1 98.25 236 LYS A C 1
ATOM 1891 O O . LYS A 1 236 ? 3.594 11.297 -16.094 1 98.25 236 LYS A O 1
ATOM 1896 N N . HIS A 1 237 ? 3.197 10.805 -13.984 1 98.56 237 HIS A N 1
ATOM 1897 C CA . HIS A 1 237 ? 4.586 10.438 -13.734 1 98.56 237 HIS A CA 1
ATOM 1898 C C . HIS A 1 237 ? 4.789 8.93 -13.852 1 98.56 237 HIS A C 1
ATOM 1900 O O . HIS A 1 237 ? 5.922 8.461 -13.961 1 98.56 237 HIS A O 1
ATOM 1906 N N . GLN A 1 238 ? 3.684 8.141 -13.695 1 97.94 238 GLN A N 1
ATOM 1907 C CA . GLN A 1 238 ? 3.736 6.68 -13.766 1 97.94 238 GLN A CA 1
ATOM 1908 C C . GLN A 1 238 ? 4.773 6.121 -12.797 1 97.94 238 GLN A C 1
ATOM 1910 O O . GLN A 1 238 ? 4.707 6.379 -11.586 1 97.94 238 GLN A O 1
ATOM 1915 N N . ASN A 1 239 ? 5.77 5.355 -13.289 1 97.81 239 ASN A N 1
ATOM 1916 C CA . ASN A 1 239 ? 6.688 4.68 -12.375 1 97.81 239 ASN A CA 1
ATOM 1917 C C . ASN A 1 239 ? 7.832 5.594 -11.945 1 97.81 239 ASN A C 1
ATOM 1919 O O . ASN A 1 239 ? 8.789 5.145 -11.32 1 97.81 239 ASN A O 1
ATOM 1923 N N . LYS A 1 240 ? 7.758 6.879 -12.305 1 98.31 240 LYS A N 1
ATOM 1924 C CA . LYS A 1 240 ? 8.828 7.828 -12 1 98.31 240 LYS A CA 1
ATOM 1925 C C . LYS A 1 240 ? 8.5 8.656 -10.758 1 98.31 240 LYS A C 1
ATOM 1927 O O . LYS A 1 240 ? 8.367 9.875 -10.844 1 98.31 240 LYS A O 1
ATOM 1932 N N . ARG A 1 241 ? 8.492 8.008 -9.641 1 98.44 241 ARG A N 1
ATOM 1933 C CA . ARG A 1 241 ? 8.164 8.648 -8.375 1 98.44 241 ARG A CA 1
ATOM 1934 C C . ARG A 1 241 ? 9.156 9.766 -8.055 1 98.44 241 ARG A C 1
ATOM 1936 O O . ARG A 1 241 ? 8.773 10.805 -7.508 1 98.44 241 ARG A O 1
ATOM 1943 N N . ALA A 1 242 ? 10.438 9.531 -8.375 1 98.62 242 ALA A N 1
ATOM 1944 C CA . ALA A 1 242 ? 11.461 10.539 -8.086 1 98.62 242 ALA A CA 1
ATOM 1945 C C . ALA A 1 242 ? 11.141 11.852 -8.789 1 98.62 242 ALA A C 1
ATOM 1947 O O . ALA A 1 242 ? 11.305 12.93 -8.211 1 98.62 242 ALA A O 1
ATOM 1948 N N . ALA A 1 243 ? 10.703 11.758 -10.016 1 98.81 243 ALA A N 1
ATOM 1949 C CA . ALA A 1 243 ? 10.328 12.953 -10.773 1 98.81 243 ALA A CA 1
ATOM 1950 C C . ALA A 1 243 ? 9.133 13.648 -10.133 1 98.81 243 ALA A C 1
ATOM 1952 O O . ALA A 1 243 ? 9.086 14.883 -10.062 1 98.81 243 ALA A O 1
ATOM 1953 N N . TYR A 1 244 ? 8.195 12.891 -9.68 1 98.88 244 TYR A N 1
ATOM 1954 C CA . TYR A 1 244 ? 7.027 13.438 -8.992 1 98.88 244 TYR A CA 1
ATOM 1955 C C . TYR A 1 244 ? 7.438 14.18 -7.727 1 98.88 244 TYR A C 1
ATOM 1957 O O . TYR A 1 244 ? 6.996 15.305 -7.488 1 98.88 244 TYR A O 1
ATOM 1965 N N . VAL A 1 245 ? 8.281 13.578 -6.926 1 98.88 245 VAL A N 1
ATOM 1966 C CA . VAL A 1 245 ? 8.719 14.18 -5.668 1 98.88 245 VAL A CA 1
ATOM 1967 C C . VAL A 1 245 ? 9.422 15.508 -5.949 1 98.88 245 VAL A C 1
ATOM 1969 O O . VAL A 1 245 ? 9.172 16.5 -5.273 1 98.88 245 VAL A O 1
ATOM 1972 N N . SER A 1 246 ? 10.219 15.484 -6.965 1 98.62 246 SER A N 1
ATOM 1973 C CA . SER A 1 246 ? 10.914 16.703 -7.355 1 98.62 246 SER A CA 1
ATOM 1974 C C . SER A 1 246 ? 9.922 17.781 -7.801 1 98.62 246 SER A C 1
ATOM 1976 O O . SER A 1 246 ? 10.047 18.938 -7.406 1 98.62 246 SER A O 1
ATOM 1978 N N . ASP A 1 247 ? 8.969 17.422 -8.609 1 98.81 247 ASP A N 1
ATOM 1979 C CA . ASP A 1 247 ? 7.969 18.359 -9.117 1 98.81 247 ASP A CA 1
ATOM 1980 C C . ASP A 1 247 ? 7.113 18.922 -7.984 1 98.81 247 ASP A C 1
ATOM 1982 O O . ASP A 1 247 ? 6.727 20.094 -8.008 1 98.81 247 ASP A O 1
ATOM 1986 N N . TRP A 1 248 ? 6.848 18.109 -6.992 1 98.88 248 TRP A N 1
ATOM 1987 C CA . TRP A 1 248 ? 5.961 18.469 -5.895 1 98.88 248 TRP A CA 1
ATOM 1988 C C . TRP A 1 248 ? 6.516 19.672 -5.125 1 98.88 248 TRP A C 1
ATOM 1990 O O . TRP A 1 248 ? 5.762 20.531 -4.676 1 98.88 248 TRP A O 1
ATOM 2000 N N . TRP A 1 249 ? 7.805 19.766 -4.988 1 98.81 249 TRP A N 1
ATOM 2001 C CA . TRP A 1 249 ? 8.414 20.875 -4.246 1 98.81 249 TRP A CA 1
ATOM 2002 C C . TRP A 1 249 ? 8.094 22.203 -4.898 1 98.81 249 TRP A C 1
ATOM 2004 O O . TRP A 1 249 ? 8.156 23.25 -4.246 1 98.81 249 TRP A O 1
ATOM 2014 N N . ASN A 1 250 ? 7.691 22.188 -6.145 1 98.62 250 ASN A N 1
ATOM 2015 C CA . ASN A 1 250 ? 7.402 23.406 -6.875 1 98.62 250 ASN A CA 1
ATOM 2016 C C . ASN A 1 250 ? 5.98 23.891 -6.617 1 98.62 250 ASN A C 1
ATOM 2018 O O . ASN A 1 250 ? 5.59 24.969 -7.09 1 98.62 250 ASN A O 1
ATOM 2022 N N . VAL A 1 251 ? 5.246 23.188 -5.855 1 98.75 251 VAL A N 1
ATOM 2023 C CA . VAL A 1 251 ? 3.889 23.625 -5.551 1 98.75 251 VAL A CA 1
ATOM 2024 C C . VAL A 1 251 ? 3.707 23.75 -4.039 1 98.75 251 VAL A C 1
ATOM 2026 O O . VAL A 1 251 ? 2.617 24.062 -3.561 1 98.75 251 VAL A O 1
ATOM 2029 N N . VAL A 1 252 ? 4.707 23.5 -3.211 1 98.81 252 VAL A N 1
ATOM 2030 C CA . VAL A 1 252 ? 4.637 23.609 -1.757 1 98.81 252 VAL A CA 1
ATOM 2031 C C . VAL A 1 252 ? 4.422 25.062 -1.353 1 98.81 252 VAL A C 1
ATOM 2033 O O . VAL A 1 252 ? 5.109 25.953 -1.844 1 98.81 252 VAL A O 1
ATOM 2036 N N . HIS A 1 253 ? 3.463 25.25 -0.523 1 98.69 253 HIS A N 1
ATOM 2037 C CA . HIS A 1 253 ? 3.127 26.562 0.007 1 98.69 253 HIS A CA 1
ATOM 2038 C C . HIS A 1 253 ? 3.801 26.812 1.354 1 98.69 253 HIS A C 1
ATOM 2040 O O . HIS A 1 253 ? 3.199 26.578 2.404 1 98.69 253 HIS A O 1
ATOM 2046 N N . TRP A 1 254 ? 4.941 27.453 1.359 1 98.62 254 TRP A N 1
ATOM 2047 C CA . TRP A 1 254 ? 5.816 27.516 2.527 1 98.62 254 TRP A CA 1
ATOM 2048 C C . TRP A 1 254 ? 5.184 28.344 3.641 1 98.62 254 TRP A C 1
ATOM 2050 O O . TRP A 1 254 ? 5.52 28.172 4.816 1 98.62 254 TRP A O 1
ATOM 2060 N N . SER A 1 255 ? 4.277 29.25 3.311 1 98.06 255 SER A N 1
ATOM 2061 C CA . SER A 1 255 ? 3.592 30.016 4.355 1 98.06 255 SER A CA 1
ATOM 2062 C C . SER A 1 255 ? 2.734 29.094 5.227 1 98.06 255 SER A C 1
ATOM 2064 O O . SER A 1 255 ? 2.625 29.297 6.434 1 98.06 255 SER A O 1
ATOM 2066 N N . LYS A 1 256 ? 2.107 28.109 4.551 1 97.94 256 LYS A N 1
ATOM 2067 C CA . LYS A 1 256 ? 1.334 27.141 5.324 1 97.94 256 LYS A CA 1
ATOM 2068 C C . LYS A 1 256 ? 2.246 26.281 6.188 1 97.94 256 LYS A C 1
ATOM 2070 O O . LYS A 1 256 ? 1.897 25.938 7.32 1 97.94 256 LYS A O 1
ATOM 2075 N N . VAL A 1 257 ? 3.4 25.906 5.703 1 98.38 257 VAL A N 1
ATOM 2076 C CA . VAL A 1 257 ? 4.391 25.156 6.477 1 98.38 257 VAL A CA 1
ATOM 2077 C C . VAL A 1 257 ? 4.789 25.953 7.715 1 98.38 257 VAL A C 1
ATOM 2079 O O . VAL A 1 257 ? 4.863 25.422 8.82 1 98.38 257 VAL A O 1
ATOM 2082 N N . GLU A 1 258 ? 5 27.234 7.5 1 97.5 258 GLU A N 1
ATOM 2083 C CA . GLU A 1 258 ? 5.363 28.109 8.609 1 97.5 258 GLU A CA 1
ATOM 2084 C C . GLU A 1 258 ? 4.258 28.156 9.664 1 97.5 258 GLU A C 1
ATOM 2086 O O . GLU A 1 258 ? 4.527 28.047 10.859 1 97.5 258 GLU A O 1
ATOM 2091 N N . ASP A 1 259 ? 3.037 28.344 9.148 1 96.19 259 ASP A N 1
ATOM 2092 C CA . ASP A 1 259 ? 1.896 28.391 10.062 1 96.19 259 ASP A CA 1
ATOM 2093 C C . ASP A 1 259 ? 1.844 27.125 10.93 1 96.19 259 ASP A C 1
ATOM 2095 O O . ASP A 1 259 ? 1.644 27.219 12.141 1 96.19 259 ASP A O 1
ATOM 2099 N N . ARG A 1 260 ? 2.068 26.016 10.352 1 96.5 260 ARG A N 1
ATOM 2100 C CA . ARG A 1 260 ? 1.97 24.734 11.062 1 96.5 260 ARG A CA 1
ATOM 2101 C C . ARG A 1 260 ? 3.154 24.547 12.008 1 96.5 260 ARG A C 1
ATOM 2103 O O . ARG A 1 260 ? 3.004 24 13.094 1 96.5 260 ARG A O 1
ATOM 2110 N N . LEU A 1 261 ? 4.281 24.953 11.555 1 95.75 261 LEU A N 1
ATOM 2111 C CA . LEU A 1 261 ? 5.492 24.781 12.352 1 95.75 261 LEU A CA 1
ATOM 2112 C C . LEU A 1 261 ? 5.41 25.594 13.641 1 95.75 261 LEU A C 1
ATOM 2114 O O . LEU A 1 261 ? 5.895 25.172 14.688 1 95.75 261 LEU A O 1
ATOM 2118 N N . PHE A 1 262 ? 4.711 26.703 13.625 1 93.12 262 PHE A N 1
ATOM 2119 C CA . PHE A 1 262 ? 4.816 27.609 14.758 1 93.12 262 PHE A CA 1
ATOM 2120 C C . PHE A 1 262 ? 3.453 27.828 15.406 1 93.12 262 PHE A C 1
ATOM 2122 O O . PHE A 1 262 ? 3.295 28.719 16.25 1 93.12 262 PHE A O 1
ATOM 2129 N N . LYS A 1 263 ? 2.496 27.062 14.992 1 88.88 263 LYS A N 1
ATOM 2130 C CA . LYS A 1 263 ? 1.206 27.156 15.672 1 88.88 263 LYS A CA 1
ATOM 2131 C C . LYS A 1 263 ? 1.314 26.688 17.125 1 88.88 263 LYS A C 1
ATOM 2133 O O . LYS A 1 263 ? 2.094 25.797 17.438 1 88.88 263 LYS A O 1
ATOM 2138 N N . CYS A 1 264 ? 0.448 27.219 17.922 1 83.88 264 CYS A N 1
ATOM 2139 C CA . CYS A 1 264 ? 0.519 26.969 19.359 1 83.88 264 CYS A CA 1
ATOM 2140 C C . CYS A 1 264 ? -0.439 25.844 19.766 1 83.88 264 CYS A C 1
ATOM 2142 O O . CYS A 1 264 ? -0.169 25.109 20.703 1 83.88 264 CYS A O 1
ATOM 2144 N N . GLU A 1 265 ? -1.475 25.75 19.062 1 85.06 265 GLU A N 1
ATOM 2145 C CA . GLU A 1 265 ? -2.49 24.766 19.422 1 85.06 265 GLU A CA 1
ATOM 2146 C C . GLU A 1 265 ? -2.248 23.438 18.734 1 85.06 265 GLU A C 1
ATOM 2148 O O . GLU A 1 265 ? -1.833 23.406 17.562 1 85.06 265 GLU A O 1
ATOM 2153 N N . PHE A 1 266 ? -2.475 22.406 19.484 1 88.75 266 PHE A N 1
ATOM 2154 C CA . PHE A 1 266 ? -2.395 21.062 18.891 1 88.75 266 PHE A CA 1
ATOM 2155 C C . PHE A 1 266 ? -3.652 20.766 18.078 1 88.75 266 PHE A C 1
ATOM 2157 O O . PHE A 1 266 ? -4.742 21.219 18.422 1 88.75 266 PHE A O 1
ATOM 2164 N N . ASP A 1 267 ? -3.443 19.984 17.031 1 90.75 267 ASP A N 1
ATOM 2165 C CA . ASP A 1 267 ? -4.574 19.547 16.234 1 90.75 267 ASP A CA 1
ATOM 2166 C C . ASP A 1 267 ? -5.395 18.484 16.984 1 90.75 267 ASP A C 1
ATOM 2168 O O . ASP A 1 267 ? -6.586 18.312 16.703 1 90.75 267 ASP A O 1
ATOM 2172 N N . VAL A 1 268 ? -4.699 17.797 17.859 1 88.94 268 VAL A N 1
ATOM 2173 C CA . VAL A 1 268 ? -5.344 16.672 18.547 1 88.94 268 VAL A CA 1
ATOM 2174 C C . VAL A 1 268 ? -5.508 16.984 20.031 1 88.94 268 VAL A C 1
ATOM 2176 O O . VAL A 1 268 ? -4.766 17.797 20.578 1 88.94 268 VAL A O 1
ATOM 2179 N N . GLU A 1 269 ? -6.566 16.422 20.531 1 83.62 269 GLU A N 1
ATOM 2180 C CA . GLU A 1 269 ? -6.766 16.359 21.984 1 83.62 269 GLU A CA 1
ATOM 2181 C C . GLU A 1 269 ? -6.805 14.914 22.469 1 83.62 269 GLU A C 1
ATOM 2183 O O . GLU A 1 269 ? -7.105 14 21.703 1 83.62 269 GLU A O 1
ATOM 2188 N N . PHE A 1 270 ? -6.387 14.727 23.734 1 83.06 270 PHE A N 1
ATOM 2189 C CA . PHE A 1 270 ? -6.422 13.391 24.297 1 83.06 270 PHE A CA 1
ATOM 2190 C C . PHE A 1 270 ? -7.469 13.289 25.406 1 83.06 270 PHE A C 1
ATOM 2192 O O . PHE A 1 270 ? -7.41 14.031 26.391 1 83.06 270 PHE A O 1
ATOM 2199 N N . ILE A 1 271 ? -8.508 12.594 25.219 1 77.62 271 ILE A N 1
ATOM 2200 C CA . ILE A 1 271 ? -9.734 12.508 26 1 77.62 271 ILE A CA 1
ATOM 2201 C C . ILE A 1 271 ? -9.406 12.062 27.422 1 77.62 271 ILE A C 1
ATOM 2203 O O . ILE A 1 271 ? -9.953 12.602 28.391 1 77.62 271 ILE A O 1
ATOM 2207 N N . ASP A 1 272 ? -8.656 11.086 27.781 1 67.75 272 ASP A N 1
ATOM 2208 C CA . ASP A 1 272 ? -8.438 10.617 29.156 1 67.75 272 ASP A CA 1
ATOM 2209 C C . ASP A 1 272 ? -7.223 11.297 29.781 1 67.75 272 ASP A C 1
ATOM 2211 O O . ASP A 1 272 ? -6.859 11 30.922 1 67.75 272 ASP A O 1
ATOM 2215 N N . ASP A 1 273 ? -6.734 12.188 28.953 1 59 273 ASP A N 1
ATOM 2216 C CA . ASP A 1 273 ? -5.609 12.914 29.531 1 59 273 ASP A CA 1
ATOM 2217 C C . ASP A 1 273 ? -5.988 14.359 29.828 1 59 273 ASP A C 1
ATOM 2219 O O . ASP A 1 273 ? -5.953 15.211 28.953 1 59 273 ASP A O 1
ATOM 2223 N N . VAL A 1 274 ? -6.543 14.578 31.016 1 50.75 274 VAL A N 1
ATOM 2224 C CA . VAL A 1 274 ? -7.082 15.859 31.453 1 50.75 274 VAL A CA 1
ATOM 2225 C C . VAL A 1 274 ? -6.016 16.938 31.328 1 50.75 274 VAL A C 1
ATOM 2227 O O . VAL A 1 274 ? -6.316 18.078 30.953 1 50.75 274 VAL A O 1
ATOM 2230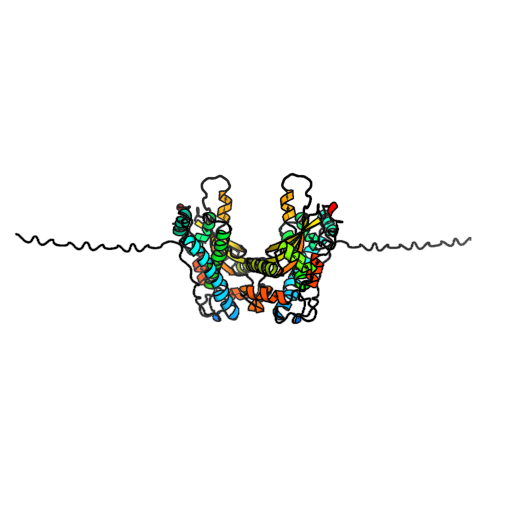 N N . GLU A 1 275 ? -4.82 16.609 31.547 1 54.19 275 GLU A N 1
ATOM 2231 C CA . GLU A 1 275 ? -3.768 17.609 31.562 1 54.19 275 GLU A CA 1
ATOM 2232 C C . GLU A 1 275 ? -3.5 18.156 30.172 1 54.19 275 GLU A C 1
ATOM 2234 O O . GLU A 1 275 ? -3.152 19.328 30 1 54.19 275 GLU A O 1
ATOM 2239 N N . LEU A 1 276 ? -3.842 17.469 29.125 1 55.59 276 LEU A N 1
ATOM 2240 C CA . LEU A 1 276 ? -3.443 17.859 27.781 1 55.59 276 LEU A CA 1
ATOM 2241 C C . LEU A 1 276 ? -4.555 18.641 27.094 1 55.59 276 LEU A C 1
ATOM 2243 O O . LEU A 1 276 ? -4.297 19.391 26.156 1 55.59 276 LEU A O 1
ATOM 2247 N N . LYS A 1 277 ? -5.852 18.484 27.469 1 54.94 277 LYS A N 1
ATOM 2248 C CA . LYS A 1 277 ? -6.977 19.094 26.781 1 54.94 277 LYS A CA 1
ATOM 2249 C C . LYS A 1 277 ? -6.793 20.609 26.672 1 54.94 277 LYS A C 1
ATOM 2251 O O . LYS A 1 277 ? -7.293 21.234 25.734 1 54.94 277 LYS A O 1
ATOM 2256 N N . HIS A 1 278 ? -5.785 21.172 27.484 1 53.22 278 HIS A N 1
ATOM 2257 C CA . HIS A 1 278 ? -5.738 22.625 27.422 1 53.22 278 HIS A CA 1
ATOM 2258 C C . HIS A 1 278 ? -4.309 23.125 27.266 1 53.22 278 HIS A C 1
ATOM 2260 O O . HIS A 1 278 ? -4.035 24.312 27.484 1 53.22 278 HIS A O 1
ATOM 2266 N N . ARG A 1 279 ? -3.551 22.234 26.781 1 55.56 279 ARG A N 1
ATOM 2267 C CA . ARG A 1 279 ? -2.178 22.719 26.75 1 55.56 279 ARG A CA 1
ATOM 2268 C C . ARG A 1 279 ? -1.836 23.281 25.375 1 55.56 279 ARG A C 1
ATOM 2270 O O . ARG A 1 279 ? -2.199 22.688 24.344 1 55.56 279 ARG A O 1
ATOM 2277 N N . SER A 1 280 ? -1.609 24.594 25.391 1 58.34 280 SER A N 1
ATOM 2278 C CA . SER A 1 280 ? -1.015 25.203 24.219 1 58.34 280 SER A CA 1
ATOM 2279 C C . SER A 1 280 ? 0.491 24.969 24.156 1 58.34 280 SER A C 1
ATOM 2281 O O . SER A 1 280 ? 1.149 24.922 25.203 1 58.34 280 SER A O 1
ATOM 2283 N N . SER A 1 281 ? 0.976 24.391 23.062 1 56.72 281 SER A N 1
ATOM 2284 C CA . SER A 1 281 ? 2.398 24.109 22.891 1 56.72 281 SER A CA 1
ATOM 2285 C C . SER A 1 281 ? 3.221 25.391 22.922 1 56.72 281 SER A C 1
ATOM 2287 O O . SER A 1 281 ? 4.453 25.344 22.875 1 56.72 281 SER A O 1
ATOM 2289 N N . CYS A 1 282 ? 2.531 26.609 22.859 1 62.72 282 CYS A N 1
ATOM 2290 C CA . CYS A 1 282 ? 3.297 27.828 22.594 1 62.72 282 CYS A CA 1
ATOM 2291 C C . CYS A 1 282 ? 3.74 28.484 23.891 1 62.72 282 CYS A C 1
ATOM 2293 O O . CYS A 1 282 ? 2.906 28.828 24.734 1 62.72 282 CYS A O 1
ATOM 2295 N N . ASN A 1 283 ? 4.664 27.984 24.672 1 51.81 283 ASN A N 1
ATOM 2296 C CA . ASN A 1 283 ? 5.188 28.922 25.656 1 51.81 283 ASN A CA 1
ATOM 2297 C C . ASN A 1 283 ? 5.914 30.078 24.984 1 51.81 283 ASN A C 1
ATOM 2299 O O . ASN A 1 283 ? 5.688 31.234 25.344 1 51.81 283 ASN A O 1
ATOM 2303 N N . ASN A 1 284 ? 7.18 29.828 24.422 1 49.03 284 ASN A N 1
ATOM 2304 C CA . ASN A 1 284 ? 8.016 30.844 23.797 1 49.03 284 ASN A CA 1
ATOM 2305 C C . ASN A 1 284 ? 7.887 30.828 22.281 1 49.03 284 ASN A C 1
ATOM 2307 O O . ASN A 1 284 ? 8.234 29.828 21.641 1 49.03 284 ASN A O 1
ATOM 2311 N N . LYS A 1 285 ? 6.863 31.562 21.719 1 50.66 285 LYS A N 1
ATOM 2312 C CA . LYS A 1 285 ? 6.406 31.672 20.344 1 50.66 285 LYS A CA 1
ATOM 2313 C C . LYS A 1 285 ? 7.52 31.312 19.359 1 50.66 285 LYS A C 1
ATOM 2315 O O . LYS A 1 285 ? 7.254 30.781 18.281 1 50.66 285 LYS A O 1
ATOM 2320 N N . ASP A 1 286 ? 8.695 31.969 19.344 1 49.91 286 ASP A N 1
ATOM 2321 C CA . ASP A 1 286 ? 9.664 32.125 18.266 1 49.91 286 ASP A CA 1
ATOM 2322 C C . ASP A 1 286 ? 10.641 30.938 18.234 1 49.91 286 ASP A C 1
ATOM 2324 O O . ASP A 1 286 ? 11.477 30.844 17.328 1 49.91 286 ASP A O 1
ATOM 2328 N N . GLU A 1 287 ? 10.812 30.031 19.312 1 57.28 287 GLU A N 1
ATOM 2329 C CA . GLU A 1 287 ? 12.078 29.297 19.203 1 57.28 287 GLU A CA 1
ATOM 2330 C C . GLU A 1 287 ? 11.844 27.797 19.078 1 57.28 287 GLU A C 1
ATOM 2332 O O . GLU A 1 287 ? 11.117 27.203 19.891 1 57.28 287 GLU A O 1
ATOM 2337 N N . LEU A 1 288 ? 11.648 27.328 17.812 1 62.31 288 LEU A N 1
ATOM 2338 C CA . LEU A 1 288 ? 11.914 25.906 17.672 1 62.31 288 LEU A CA 1
ATOM 2339 C C . LEU A 1 288 ? 13.367 25.578 17.984 1 62.31 288 LEU A C 1
ATOM 2341 O O . LEU A 1 288 ? 14.273 26.297 17.547 1 62.31 288 LEU A O 1
ATOM 2345 N N . MET B 1 1 ? 77.688 -45.219 -26.234 1 29.05 1 MET B N 1
ATOM 2346 C CA . MET B 1 1 ? 77 -43.969 -25.922 1 29.05 1 MET B CA 1
ATOM 2347 C C . MET B 1 1 ? 75.5 -44.062 -26.219 1 29.05 1 MET B C 1
ATOM 2349 O O . MET B 1 1 ? 75.125 -44 -27.375 1 29.05 1 MET B O 1
ATOM 2353 N N . LYS B 1 2 ? 74.812 -45 -25.453 1 34.25 2 LYS B N 1
ATOM 2354 C CA . LYS B 1 2 ? 73.375 -45.406 -25.484 1 34.25 2 LYS B CA 1
ATOM 2355 C C . LYS B 1 2 ? 72.5 -44.219 -25.203 1 34.25 2 LYS B C 1
ATOM 2357 O O . LYS B 1 2 ? 72.625 -43.531 -24.203 1 34.25 2 LYS B O 1
ATOM 2362 N N . SER B 1 3 ? 71.875 -43.594 -26.266 1 32.66 3 SER B N 1
ATOM 2363 C CA . SER B 1 3 ? 70.938 -42.469 -26.359 1 32.66 3 SER B CA 1
ATOM 2364 C C . SER B 1 3 ? 69.688 -42.75 -25.578 1 32.66 3 SER B C 1
ATOM 2366 O O . SER B 1 3 ? 69 -43.719 -25.875 1 32.66 3 SER B O 1
ATOM 2368 N N . SER B 1 4 ? 69.625 -42.562 -24.281 1 35.28 4 SER B N 1
ATOM 2369 C CA . SER B 1 4 ? 68.5 -42.625 -23.375 1 35.28 4 SER B CA 1
ATOM 2370 C C . SER B 1 4 ? 67.375 -41.688 -23.812 1 35.28 4 SER B C 1
ATOM 2372 O O . SER B 1 4 ? 67.562 -40.469 -23.812 1 35.28 4 SER B O 1
ATOM 2374 N N . SER B 1 5 ? 66.562 -42.031 -24.797 1 36.91 5 SER B N 1
ATOM 2375 C CA . SER B 1 5 ? 65.375 -41.312 -25.203 1 36.91 5 SER B CA 1
ATOM 2376 C C . SER B 1 5 ? 64.438 -41.062 -24.016 1 36.91 5 SER B C 1
ATOM 2378 O O . SER B 1 5 ? 63.969 -42.031 -23.391 1 36.91 5 SER B O 1
ATOM 2380 N N . VAL B 1 6 ? 64.562 -39.969 -23.266 1 37.09 6 VAL B N 1
ATOM 2381 C CA . VAL B 1 6 ? 63.656 -39.438 -22.219 1 37.09 6 VAL B CA 1
ATOM 2382 C C . VAL B 1 6 ? 62.25 -39.281 -22.797 1 37.09 6 VAL B C 1
ATOM 2384 O O . VAL B 1 6 ? 62.062 -38.5 -23.734 1 37.09 6 VAL B O 1
ATOM 2387 N N . LEU B 1 7 ? 61.469 -40.312 -22.797 1 36.62 7 LEU B N 1
ATOM 2388 C CA . LEU B 1 7 ? 60.031 -40.188 -23.078 1 36.62 7 LEU B CA 1
ATOM 2389 C C . LEU B 1 7 ? 59.406 -39.125 -22.172 1 36.62 7 LEU B C 1
ATOM 2391 O O . LEU B 1 7 ? 59.406 -39.281 -20.953 1 36.62 7 LEU B O 1
ATOM 2395 N N . LEU B 1 8 ? 59.344 -37.906 -22.594 1 35.91 8 LEU B N 1
ATOM 2396 C CA . LEU B 1 8 ? 58.562 -36.844 -21.953 1 35.91 8 LEU B CA 1
ATOM 2397 C C . LEU B 1 8 ? 57.094 -37.25 -21.891 1 35.91 8 LEU B C 1
ATOM 2399 O O . LEU B 1 8 ? 56.438 -37.406 -22.922 1 35.91 8 LEU B O 1
ATOM 2403 N N . LEU B 1 9 ? 56.688 -37.969 -20.891 1 37 9 LEU B N 1
ATOM 2404 C CA . LEU B 1 9 ? 55.25 -38.156 -20.594 1 37 9 LEU B CA 1
ATOM 2405 C C . LEU B 1 9 ? 54.562 -36.812 -20.406 1 37 9 LEU B C 1
ATOM 2407 O O . LEU B 1 9 ? 54.938 -36.031 -19.516 1 37 9 LEU B O 1
ATOM 2411 N N . SER B 1 10 ? 54 -36.25 -21.469 1 37.59 10 SER B N 1
ATOM 2412 C CA . SER B 1 10 ? 53.062 -35.094 -21.344 1 37.59 10 SER B CA 1
ATOM 2413 C C . SER B 1 10 ? 51.906 -35.438 -20.406 1 37.59 10 SER B C 1
ATOM 2415 O O . SER B 1 10 ? 51.188 -36.406 -20.641 1 37.59 10 SER B O 1
ATOM 2417 N N . LEU B 1 11 ? 52.062 -35.156 -19.109 1 39.06 11 LEU B N 1
ATOM 2418 C CA . LEU B 1 11 ? 50.906 -35.125 -18.203 1 39.06 11 LEU B CA 1
ATOM 2419 C C . LEU B 1 11 ? 49.844 -34.188 -18.734 1 39.06 11 LEU B C 1
ATOM 2421 O O . LEU B 1 11 ? 50.062 -32.969 -18.781 1 39.06 11 LEU B O 1
ATOM 2425 N N . SER B 1 12 ? 49.062 -34.625 -19.688 1 37.38 12 SER B N 1
ATOM 2426 C CA . SER B 1 12 ? 47.844 -33.844 -19.953 1 37.38 12 SER B CA 1
ATOM 2427 C C . SER B 1 12 ? 47.031 -33.594 -18.672 1 37.38 12 SER B C 1
ATOM 2429 O O . SER B 1 12 ? 46.594 -34.531 -18.016 1 37.38 12 SER B O 1
ATOM 2431 N N . LEU B 1 13 ? 47.281 -32.5 -17.969 1 38.88 13 LEU B N 1
ATOM 2432 C CA . LEU B 1 13 ? 46.375 -31.984 -16.953 1 38.88 13 LEU B CA 1
ATOM 2433 C C . LEU B 1 13 ? 44.969 -31.875 -17.5 1 38.88 13 LEU B C 1
ATOM 2435 O O . LEU B 1 13 ? 44.688 -31.047 -18.375 1 38.88 13 LEU B O 1
ATOM 2439 N N . TRP B 1 14 ? 44.25 -33 -17.547 1 35.53 14 TRP B N 1
ATOM 2440 C CA . TRP B 1 14 ? 42.812 -32.844 -17.672 1 35.53 14 TRP B CA 1
ATOM 2441 C C . TRP B 1 14 ? 42.25 -31.891 -16.609 1 35.53 14 TRP B C 1
ATOM 2443 O O . TRP B 1 14 ? 42.219 -32.219 -15.43 1 35.53 14 TRP B O 1
ATOM 2453 N N . LEU B 1 15 ? 42.438 -30.609 -16.812 1 36.28 15 LEU B N 1
ATOM 2454 C CA . LEU B 1 15 ? 41.562 -29.703 -16.078 1 36.28 15 LEU B CA 1
ATOM 2455 C C . LEU B 1 15 ? 40.125 -30.172 -16.156 1 36.28 15 LEU B C 1
ATOM 2457 O O . LEU B 1 15 ? 39.5 -30.141 -17.234 1 36.28 15 LEU B O 1
ATOM 2461 N N . THR B 1 16 ? 39.781 -31.156 -15.367 1 34.38 16 THR B N 1
ATOM 2462 C CA . THR B 1 16 ? 38.344 -31.344 -15.141 1 34.38 16 THR B CA 1
ATOM 2463 C C . THR B 1 16 ? 37.656 -30 -14.906 1 34.38 16 THR B C 1
ATOM 2465 O O . THR B 1 16 ? 38 -29.281 -13.953 1 34.38 16 THR B O 1
ATOM 2468 N N . LEU B 1 17 ? 37.344 -29.312 -15.938 1 34.53 17 LEU B N 1
ATOM 2469 C CA . LEU B 1 17 ? 36.281 -28.328 -15.758 1 34.53 17 LEU B CA 1
ATOM 2470 C C . LEU B 1 17 ? 35.188 -28.859 -14.82 1 34.53 17 LEU B C 1
ATOM 2472 O O . LEU B 1 17 ? 34.406 -29.734 -15.195 1 34.53 17 LEU B O 1
ATOM 2476 N N . ILE B 1 18 ? 35.594 -29.062 -13.578 1 35.53 18 ILE B N 1
ATOM 2477 C CA . ILE B 1 18 ? 34.438 -29.109 -12.688 1 35.53 18 ILE B CA 1
ATOM 2478 C C . ILE B 1 18 ? 33.438 -28.031 -13.094 1 35.53 18 ILE B C 1
ATOM 2480 O O . ILE B 1 18 ? 33.719 -26.844 -13.008 1 35.53 18 ILE B O 1
ATOM 2484 N N . GLY B 1 19 ? 32.781 -28.281 -14.164 1 33.72 19 GLY B N 1
ATOM 2485 C CA . GLY B 1 19 ? 31.609 -27.438 -14.234 1 33.72 19 GLY B CA 1
ATOM 2486 C C . GLY B 1 19 ? 31.047 -27.078 -12.867 1 33.72 19 GLY B C 1
ATOM 2487 O O . GLY B 1 19 ? 30.672 -27.953 -12.086 1 33.72 19 GLY B O 1
ATOM 2488 N N . ILE B 1 20 ? 31.688 -26.156 -12.188 1 34.97 20 ILE B N 1
ATOM 2489 C CA . ILE B 1 20 ? 30.938 -25.547 -11.102 1 34.97 20 ILE B CA 1
ATOM 2490 C C . ILE B 1 20 ? 29.453 -25.531 -11.461 1 34.97 20 ILE B C 1
ATOM 2492 O O . ILE B 1 20 ? 29.047 -24.828 -12.391 1 34.97 20 ILE B O 1
ATOM 2496 N N . ILE B 1 21 ? 28.828 -26.578 -11.609 1 38.69 21 ILE B N 1
ATOM 2497 C CA . ILE B 1 21 ? 27.375 -26.547 -11.547 1 38.69 21 ILE B CA 1
ATOM 2498 C C . ILE B 1 21 ? 26.922 -25.453 -10.57 1 38.69 21 ILE B C 1
ATOM 2500 O O . ILE B 1 21 ? 27.141 -25.578 -9.359 1 38.69 21 ILE B O 1
ATOM 2504 N N . ASP B 1 22 ? 27.312 -24.203 -10.688 1 45.84 22 ASP B N 1
ATOM 2505 C CA . ASP B 1 22 ? 26.953 -22.969 -9.984 1 45.84 22 ASP B CA 1
ATOM 2506 C C . ASP B 1 22 ? 25.469 -23 -9.57 1 45.84 22 ASP B C 1
ATOM 2508 O O . ASP B 1 22 ? 24.609 -22.594 -10.344 1 45.84 22 ASP B O 1
ATOM 2512 N N . CYS B 1 23 ? 24.984 -24.062 -8.852 1 55.53 23 CYS B N 1
ATOM 2513 C CA . CYS B 1 23 ? 23.672 -24.516 -8.414 1 55.53 23 CYS B CA 1
ATOM 2514 C C . CYS B 1 23 ? 23.078 -23.547 -7.398 1 55.53 23 CYS B C 1
ATOM 2516 O O . CYS B 1 23 ? 22.062 -23.859 -6.754 1 55.53 23 CYS B O 1
ATOM 2518 N N . GLY B 1 24 ? 23.516 -22.359 -7.133 1 67.38 24 GLY B N 1
ATOM 2519 C CA . GLY B 1 24 ? 22.875 -21.438 -6.199 1 67.38 24 GLY B CA 1
ATOM 2520 C C . GLY B 1 24 ? 21.906 -20.484 -6.871 1 67.38 24 GLY B C 1
ATOM 2521 O O . GLY B 1 24 ? 21.531 -20.703 -8.023 1 67.38 24 GLY B O 1
ATOM 2522 N N . ILE B 1 25 ? 21.297 -19.672 -6.188 1 82.12 25 ILE B N 1
ATOM 2523 C CA . ILE B 1 25 ? 20.422 -18.625 -6.727 1 82.12 25 ILE B CA 1
ATOM 2524 C C . ILE B 1 25 ? 21.203 -17.766 -7.711 1 82.12 25 ILE B C 1
ATOM 2526 O O . ILE B 1 25 ? 22.344 -17.375 -7.438 1 82.12 25 ILE B O 1
ATOM 2530 N N . ASN B 1 26 ? 20.703 -17.641 -8.953 1 85.31 26 ASN B N 1
ATOM 2531 C CA . ASN B 1 26 ? 21.281 -16.781 -9.992 1 85.31 26 ASN B CA 1
ATOM 2532 C C . ASN B 1 26 ? 20.469 -15.516 -10.195 1 85.31 26 ASN B C 1
ATOM 2534 O O . ASN B 1 26 ? 19.297 -15.453 -9.812 1 85.31 26 ASN B O 1
ATOM 2538 N N . PRO B 1 27 ? 21.203 -14.438 -10.664 1 92.12 27 PRO B N 1
ATOM 2539 C CA . PRO B 1 27 ? 20.438 -13.25 -11.047 1 92.12 27 PRO B CA 1
ATOM 2540 C C . PRO B 1 27 ? 19.25 -13.586 -11.953 1 92.12 27 P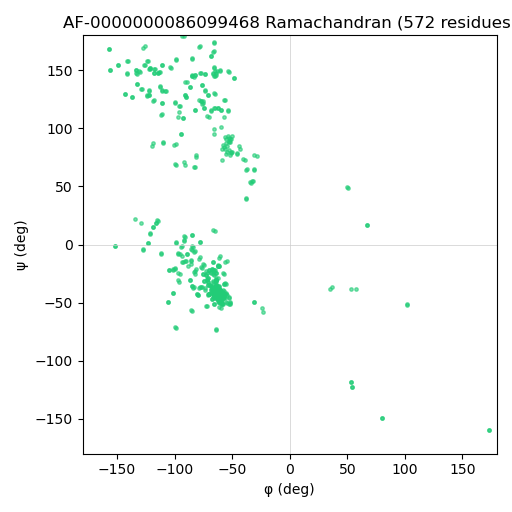RO B C 1
ATOM 2542 O O . PRO B 1 27 ? 19.344 -14.484 -12.797 1 92.12 27 PRO B O 1
ATOM 2545 N N . VAL B 1 28 ? 18.219 -12.883 -11.742 1 96.62 28 VAL B N 1
ATOM 2546 C CA . VAL B 1 28 ? 17 -13.164 -12.492 1 96.62 28 VAL B CA 1
ATOM 2547 C C . VAL B 1 28 ? 16.875 -12.188 -13.656 1 96.62 28 VAL B C 1
ATOM 2549 O O . VAL B 1 28 ? 17.578 -11.172 -13.703 1 96.62 28 VAL B O 1
ATOM 2552 N N . VAL B 1 29 ? 16.094 -12.594 -14.602 1 97.31 29 VAL B N 1
ATOM 2553 C CA . VAL B 1 29 ? 15.828 -11.758 -15.766 1 97.31 29 VAL B CA 1
ATOM 2554 C C . VAL B 1 29 ? 14.328 -11.5 -15.891 1 97.31 29 VAL B C 1
ATOM 2556 O O . VAL B 1 29 ? 13.516 -12.305 -15.445 1 97.31 29 VAL B O 1
ATOM 2559 N N . LEU B 1 30 ? 13.977 -10.336 -16.469 1 98.38 30 LEU B N 1
ATOM 2560 C CA . LEU B 1 30 ? 12.57 -10.047 -16.75 1 98.38 30 LEU B CA 1
ATOM 2561 C C . LEU B 1 30 ? 11.992 -11.062 -17.734 1 98.38 30 LEU B C 1
ATOM 2563 O O . LEU B 1 30 ? 12.438 -11.141 -18.875 1 98.38 30 LEU B O 1
ATOM 2567 N N . PRO B 1 31 ? 11.031 -11.797 -17.328 1 97.94 31 PRO B N 1
ATOM 2568 C CA . PRO B 1 31 ? 10.469 -12.773 -18.266 1 97.94 31 PRO B CA 1
ATOM 2569 C C . PRO B 1 31 ? 9.75 -12.109 -19.438 1 97.94 31 PRO B C 1
ATOM 2571 O O . PRO B 1 31 ? 9.102 -11.07 -19.266 1 97.94 31 PRO B O 1
ATOM 2574 N N . HIS B 1 32 ? 9.82 -12.75 -20.562 1 97.31 32 HIS B N 1
ATOM 2575 C CA . HIS B 1 32 ? 9.031 -12.305 -21.703 1 97.31 32 HIS B CA 1
ATOM 2576 C C . HIS B 1 32 ? 7.559 -12.633 -21.531 1 97.31 32 HIS B C 1
ATOM 2578 O O . HIS B 1 32 ? 7.215 -13.656 -20.922 1 97.31 32 HIS B O 1
ATOM 2584 N N . LEU B 1 33 ? 6.762 -11.773 -22.047 1 97.88 33 LEU B N 1
ATOM 2585 C CA . LEU B 1 33 ? 5.328 -12.047 -22.031 1 97.88 33 LEU B CA 1
ATOM 2586 C C . LEU B 1 33 ? 4.922 -12.914 -23.219 1 97.88 33 LEU B C 1
ATOM 2588 O O . LEU B 1 33 ? 5.473 -12.781 -24.312 1 97.88 33 LEU B O 1
ATOM 2592 N N . PRO B 1 34 ? 4.004 -13.773 -23.094 1 96 34 PRO B N 1
ATOM 2593 C CA . PRO B 1 34 ? 3.531 -14.602 -24.219 1 96 34 PRO B CA 1
ATOM 2594 C C . PRO B 1 34 ? 2.594 -13.844 -25.156 1 96 34 PRO B C 1
ATOM 2596 O O . PRO B 1 34 ? 2.018 -14.438 -26.062 1 96 34 PRO B O 1
ATOM 2599 N N . TYR B 1 35 ? 2.295 -12.594 -24.984 1 98.25 35 TYR B N 1
ATOM 2600 C CA . TYR B 1 35 ? 1.487 -11.672 -25.766 1 98.25 35 TYR B CA 1
ATOM 2601 C C . TYR B 1 35 ? 2.123 -10.281 -25.797 1 98.25 35 TYR B C 1
ATOM 2603 O O . TYR B 1 35 ? 2.957 -9.961 -24.953 1 98.25 35 TYR B O 1
ATOM 2611 N N . THR B 1 36 ? 1.74 -9.547 -26.797 1 98.12 36 THR B N 1
ATOM 2612 C CA . THR B 1 36 ? 2.264 -8.18 -26.859 1 98.12 36 THR B CA 1
ATOM 2613 C C . THR B 1 36 ? 1.518 -7.273 -25.891 1 98.12 36 THR B C 1
ATOM 2615 O O . THR B 1 36 ? 0.489 -7.66 -25.328 1 98.12 36 THR B O 1
ATOM 2618 N N . TYR B 1 37 ? 2.02 -6.09 -25.719 1 98.31 37 TYR B N 1
ATOM 2619 C CA . TYR B 1 37 ? 1.463 -5.176 -24.719 1 98.31 37 TYR B CA 1
ATOM 2620 C C . TYR B 1 37 ? 0.05 -4.75 -25.109 1 98.31 37 TYR B C 1
ATOM 2622 O O . TYR B 1 37 ? -0.733 -4.336 -24.25 1 98.31 37 TYR B O 1
ATOM 2630 N N . HIS B 1 38 ? -0.349 -4.809 -26.312 1 98.31 38 HIS B N 1
ATOM 2631 C CA . HIS B 1 38 ? -1.655 -4.312 -26.734 1 98.31 38 HIS B CA 1
ATOM 2632 C C . HIS B 1 38 ? -2.674 -5.441 -26.812 1 98.31 38 HIS B C 1
ATOM 2634 O O . HIS B 1 38 ? -3.875 -5.191 -26.938 1 98.31 38 HIS B O 1
ATOM 2640 N N . GLU B 1 39 ? -2.256 -6.625 -26.672 1 98.38 39 GLU B N 1
ATOM 2641 C CA . GLU B 1 39 ? -3.094 -7.758 -27.047 1 98.38 39 GLU B CA 1
ATOM 2642 C C . GLU B 1 39 ? -4.094 -8.109 -25.953 1 98.38 39 GLU B C 1
ATOM 2644 O O . GLU B 1 39 ? -4.992 -8.93 -26.172 1 98.38 39 GLU B O 1
ATOM 2649 N N . LEU B 1 40 ? -4.023 -7.48 -24.812 1 98.62 40 LEU B N 1
ATOM 2650 C CA . LEU B 1 40 ? -5.02 -7.691 -23.781 1 98.62 40 LEU B CA 1
ATOM 2651 C C . LEU B 1 40 ? -6.129 -6.645 -23.859 1 98.62 40 LEU B C 1
ATOM 2653 O O . LEU B 1 40 ? -7.086 -6.684 -23.094 1 98.62 40 LEU B O 1
ATOM 2657 N N . GLU B 1 41 ? -6.012 -5.727 -24.766 1 98.31 41 GLU B N 1
ATOM 2658 C CA . GLU B 1 41 ? -7.062 -4.742 -25 1 98.31 41 GLU B CA 1
ATOM 2659 C C . GLU B 1 41 ? -8.344 -5.406 -25.484 1 98.31 41 GLU B C 1
ATOM 2661 O O . GLU B 1 41 ? -8.297 -6.441 -26.156 1 98.31 41 GLU B O 1
ATOM 2666 N N . PRO B 1 42 ? -9.453 -4.805 -25.141 1 98.31 42 PRO B N 1
ATOM 2667 C CA . PRO B 1 42 ? -9.641 -3.502 -24.5 1 98.31 42 PRO B CA 1
ATOM 2668 C C . PRO B 1 42 ? -9.672 -3.594 -22.969 1 98.31 42 PRO B C 1
ATOM 2670 O O . PRO B 1 42 ? -9.93 -2.596 -22.297 1 98.31 42 PRO B O 1
ATOM 2673 N N . HIS B 1 43 ? -9.406 -4.727 -22.422 1 98.62 43 HIS B N 1
ATOM 2674 C CA . HIS B 1 43 ? -9.633 -4.934 -21 1 98.62 43 HIS B CA 1
ATOM 2675 C C . HIS B 1 43 ? -8.508 -4.336 -20.156 1 98.62 43 HIS B C 1
ATOM 2677 O O . HIS B 1 43 ? -8.758 -3.68 -19.156 1 98.62 43 HIS B O 1
ATOM 2683 N N . ILE B 1 44 ? -7.281 -4.535 -20.562 1 98.62 44 ILE B N 1
ATOM 2684 C CA . ILE B 1 44 ? -6.094 -3.871 -20.031 1 98.62 44 ILE B CA 1
ATOM 2685 C C . ILE B 1 44 ? -5.34 -3.178 -21.172 1 98.62 44 ILE B C 1
ATOM 2687 O O . ILE B 1 44 ? -5.004 -3.807 -22.172 1 98.62 44 ILE B O 1
ATOM 2691 N N . ASP B 1 45 ? -5.039 -1.922 -21.016 1 98.62 45 ASP B N 1
ATOM 2692 C CA . ASP B 1 45 ? -4.543 -1.132 -22.141 1 98.62 45 ASP B CA 1
ATOM 2693 C C . ASP B 1 45 ? -3.031 -1.299 -22.297 1 98.62 45 ASP B C 1
ATOM 2695 O O . ASP B 1 45 ? -2.334 -1.651 -21.344 1 98.62 45 ASP B O 1
ATOM 2699 N N . GLN B 1 46 ? -2.586 -0.984 -23.453 1 98.75 46 GLN B N 1
ATOM 2700 C CA . GLN B 1 46 ? -1.188 -1.133 -23.844 1 98.75 46 GLN B CA 1
ATOM 2701 C C . GLN B 1 46 ? -0.275 -0.321 -22.922 1 98.75 46 GLN B C 1
ATOM 2703 O O . GLN B 1 46 ? 0.791 -0.793 -22.516 1 98.75 46 GLN B O 1
ATOM 2708 N N . ALA B 1 47 ? -0.657 0.895 -22.656 1 98.62 47 ALA B N 1
ATOM 2709 C CA . ALA B 1 47 ? 0.17 1.768 -21.828 1 98.62 47 ALA B CA 1
ATOM 2710 C C . ALA B 1 47 ? 0.39 1.161 -20.453 1 98.62 47 ALA B C 1
ATOM 2712 O O . ALA B 1 47 ? 1.512 1.163 -19.938 1 98.62 47 ALA B O 1
ATOM 2713 N N . THR B 1 48 ? -0.658 0.625 -19.828 1 98.75 48 THR B N 1
ATOM 2714 C CA . THR B 1 48 ? -0.574 -0.019 -18.516 1 98.75 48 THR B CA 1
ATOM 2715 C C . THR B 1 48 ? 0.352 -1.23 -18.578 1 98.75 48 THR B C 1
ATOM 2717 O O . THR B 1 48 ? 1.243 -1.373 -17.734 1 98.75 48 THR B O 1
ATOM 2720 N N . MET B 1 49 ? 0.198 -2.061 -19.547 1 98.81 49 MET B N 1
ATOM 2721 C CA . MET B 1 49 ? 0.996 -3.279 -19.656 1 98.81 49 MET B CA 1
ATOM 2722 C C . MET B 1 49 ? 2.475 -2.949 -19.812 1 98.81 49 MET B C 1
ATOM 2724 O O . MET B 1 49 ? 3.332 -3.596 -19.219 1 98.81 49 MET B O 1
ATOM 2728 N N . LYS B 1 50 ? 2.711 -2.004 -20.641 1 98.69 50 LYS B N 1
ATOM 2729 C CA . LYS B 1 50 ? 4.098 -1.639 -20.906 1 98.69 50 LYS B CA 1
ATOM 2730 C C . LYS B 1 50 ? 4.805 -1.182 -19.625 1 98.69 50 LYS B C 1
ATOM 2732 O O . LYS B 1 50 ? 5.859 -1.71 -19.281 1 98.69 50 LYS B O 1
ATOM 2737 N N . VAL B 1 51 ? 4.238 -0.191 -18.922 1 98.69 51 VAL B N 1
ATOM 2738 C CA . VAL B 1 51 ? 4.887 0.345 -17.734 1 98.69 51 VAL B CA 1
ATOM 2739 C C . VAL B 1 51 ? 4.871 -0.701 -16.609 1 98.69 51 VAL B C 1
ATOM 2741 O O . VAL B 1 51 ? 5.809 -0.787 -15.82 1 98.69 51 VAL B O 1
ATOM 2744 N N . HIS B 1 52 ? 3.812 -1.5 -16.531 1 98.81 52 HIS B N 1
ATOM 2745 C CA . HIS B 1 52 ? 3.688 -2.551 -15.531 1 98.81 52 HIS B CA 1
ATOM 2746 C C . HIS B 1 52 ? 4.801 -3.584 -15.672 1 98.81 52 HIS B C 1
ATOM 2748 O O . HIS B 1 52 ? 5.453 -3.938 -14.688 1 98.81 52 HIS B O 1
ATOM 2754 N N . HIS B 1 53 ? 5.086 -4 -16.875 1 98.75 53 HIS B N 1
ATOM 2755 C CA . HIS B 1 53 ? 6.07 -5.035 -17.172 1 98.75 53 HIS B CA 1
ATOM 2756 C C . HIS B 1 53 ? 7.473 -4.449 -17.266 1 98.75 53 HIS B C 1
ATOM 2758 O O . HIS B 1 53 ? 8.352 -4.789 -16.484 1 98.75 53 HIS B O 1
ATOM 2764 N N . SER B 1 54 ? 7.699 -3.518 -18.109 1 98.5 54 SER B N 1
ATOM 2765 C CA . SER B 1 54 ? 9.039 -3.021 -18.391 1 98.5 54 SER B CA 1
ATOM 2766 C C . SER B 1 54 ? 9.461 -1.943 -17.406 1 98.5 54 SER B C 1
ATOM 2768 O O . SER B 1 54 ? 10.633 -1.559 -17.359 1 98.5 54 SER B O 1
ATOM 2770 N N . GLY B 1 55 ? 8.547 -1.436 -16.672 1 98.44 55 GLY B N 1
ATOM 2771 C CA . GLY B 1 55 ? 8.836 -0.476 -15.617 1 98.44 55 GLY B CA 1
ATOM 2772 C C . GLY B 1 55 ? 8.891 -1.103 -14.234 1 98.44 55 GLY B C 1
ATOM 2773 O O . GLY B 1 55 ? 9.969 -1.415 -13.727 1 98.44 55 GLY B O 1
ATOM 2774 N N . HIS B 1 56 ? 7.738 -1.496 -13.711 1 98.75 56 HIS B N 1
ATOM 2775 C CA . HIS B 1 56 ? 7.625 -1.972 -12.336 1 98.75 56 HIS B CA 1
ATOM 2776 C C . HIS B 1 56 ? 8.258 -3.35 -12.172 1 98.75 56 HIS B C 1
ATOM 2778 O O . HIS B 1 56 ? 9.078 -3.561 -11.281 1 98.75 56 HIS B O 1
ATOM 2784 N N . HIS B 1 57 ? 7.879 -4.344 -12.992 1 98.81 57 HIS B N 1
ATOM 2785 C CA . HIS B 1 57 ? 8.469 -5.672 -12.883 1 98.81 57 HIS B CA 1
ATOM 2786 C C . HIS B 1 57 ? 9.984 -5.621 -13.086 1 98.81 57 HIS B C 1
ATOM 2788 O O . HIS B 1 57 ? 10.734 -6.254 -12.352 1 98.81 57 HIS B O 1
ATOM 2794 N N . GLN B 1 58 ? 10.414 -4.828 -14.07 1 98.81 58 GLN B N 1
ATOM 2795 C CA . GLN B 1 58 ? 11.844 -4.648 -14.305 1 98.81 58 GLN B CA 1
ATOM 2796 C C . GLN B 1 58 ? 12.539 -4.09 -13.07 1 98.81 58 GLN B C 1
ATOM 2798 O O . GLN B 1 58 ? 13.664 -4.48 -12.758 1 98.81 58 GLN B O 1
ATOM 2803 N N . ALA B 1 59 ? 11.898 -3.127 -12.422 1 98.5 59 ALA B N 1
ATOM 2804 C CA . ALA B 1 59 ? 12.5 -2.549 -11.219 1 98.5 59 ALA B CA 1
ATOM 2805 C C . ALA B 1 59 ? 12.68 -3.605 -10.133 1 98.5 59 ALA B C 1
ATOM 2807 O O . ALA B 1 59 ? 13.703 -3.621 -9.445 1 98.5 59 ALA B O 1
ATOM 2808 N N . TYR B 1 60 ? 11.68 -4.512 -9.93 1 98.69 60 TYR B N 1
ATOM 2809 C CA . TYR B 1 60 ? 11.828 -5.602 -8.977 1 98.69 60 TYR B CA 1
ATOM 2810 C C . TYR B 1 60 ? 13 -6.504 -9.352 1 98.69 60 TYR B C 1
ATOM 2812 O O . TYR B 1 60 ? 13.75 -6.945 -8.484 1 98.69 60 TYR B O 1
ATOM 2820 N N . VAL B 1 61 ? 13.109 -6.77 -10.672 1 98.62 61 VAL B N 1
ATOM 2821 C CA . VAL B 1 61 ? 14.211 -7.582 -11.172 1 98.62 61 VAL B CA 1
ATOM 2822 C C . VAL B 1 61 ? 15.547 -6.926 -10.812 1 98.62 61 VAL B C 1
ATOM 2824 O O . VAL B 1 61 ? 16.422 -7.57 -10.25 1 98.62 61 VAL B O 1
ATOM 2827 N N . ASN B 1 62 ? 15.688 -5.637 -11.117 1 98.5 62 ASN B N 1
ATOM 2828 C CA . ASN B 1 62 ? 16.938 -4.922 -10.867 1 98.5 62 ASN B CA 1
ATOM 2829 C C . ASN B 1 62 ? 17.297 -4.926 -9.383 1 98.5 62 ASN B C 1
ATOM 2831 O O . ASN B 1 62 ? 18.422 -5.242 -9.016 1 98.5 62 ASN B O 1
ATOM 2835 N N . ASN B 1 63 ? 16.375 -4.562 -8.562 1 98.06 63 ASN B N 1
ATOM 2836 C CA . ASN B 1 63 ? 16.625 -4.469 -7.133 1 98.06 63 ASN B CA 1
ATOM 2837 C C . ASN B 1 63 ? 16.906 -5.836 -6.52 1 98.06 63 ASN B C 1
ATOM 2839 O O . ASN B 1 63 ? 17.75 -5.965 -5.641 1 98.06 63 ASN B O 1
ATOM 2843 N N . LEU B 1 64 ? 16.156 -6.832 -6.941 1 98.06 64 LEU B N 1
ATOM 2844 C CA . LEU B 1 64 ? 16.422 -8.195 -6.477 1 98.06 64 LEU B CA 1
ATOM 2845 C C . LEU B 1 64 ? 17.812 -8.648 -6.863 1 98.06 64 LEU B C 1
ATOM 2847 O O . LEU B 1 64 ? 18.531 -9.227 -6.047 1 98.06 64 LEU B O 1
ATOM 2851 N N . ASN B 1 65 ? 18.203 -8.391 -8.078 1 97.88 65 ASN B N 1
ATOM 2852 C CA . ASN B 1 65 ? 19.531 -8.758 -8.539 1 97.88 65 ASN B CA 1
ATOM 2853 C C . ASN B 1 65 ? 20.625 -8.055 -7.727 1 97.88 65 ASN B C 1
ATOM 2855 O O . ASN B 1 65 ? 21.656 -8.641 -7.441 1 97.88 65 ASN B O 1
ATOM 2859 N N . GLY B 1 66 ? 20.406 -6.816 -7.375 1 96.94 66 GLY B N 1
ATOM 2860 C CA . GLY B 1 66 ? 21.328 -6.137 -6.484 1 96.94 66 GLY B CA 1
ATOM 2861 C C . GLY B 1 66 ? 21.531 -6.852 -5.164 1 96.94 66 GLY B C 1
ATOM 2862 O O . GLY B 1 66 ? 22.656 -7.023 -4.699 1 96.94 66 GLY B O 1
ATOM 2863 N N . ALA B 1 67 ? 20.484 -7.262 -4.582 1 95.88 67 ALA B N 1
ATOM 2864 C CA . ALA B 1 67 ? 20.531 -7.977 -3.309 1 95.88 67 ALA B CA 1
ATOM 2865 C C . ALA B 1 67 ? 21.219 -9.336 -3.473 1 95.88 67 ALA B C 1
ATOM 2867 O O . ALA B 1 67 ? 22.031 -9.734 -2.641 1 95.88 67 ALA B O 1
ATOM 2868 N N . ILE B 1 68 ? 20.844 -10.07 -4.516 1 94.25 68 ILE B N 1
ATOM 2869 C CA . ILE B 1 68 ? 21.406 -11.391 -4.789 1 94.25 68 ILE B CA 1
ATOM 2870 C C . ILE B 1 68 ? 22.922 -11.266 -4.984 1 94.25 68 ILE B C 1
ATOM 2872 O O . ILE B 1 68 ? 23.688 -12.078 -4.461 1 94.25 68 ILE B O 1
ATOM 2876 N N . GLU B 1 69 ? 23.328 -10.266 -5.715 1 94.38 69 GLU B N 1
ATOM 2877 C CA . GLU B 1 69 ? 24.75 -10.047 -5.934 1 94.38 69 GLU B CA 1
ATOM 2878 C C . GLU B 1 69 ? 25.484 -9.82 -4.613 1 94.38 69 GLU B C 1
ATOM 2880 O O . GLU B 1 69 ? 26.578 -10.352 -4.41 1 94.38 69 GLU B O 1
ATOM 2885 N N . THR B 1 70 ? 24.875 -9.086 -3.768 1 93.12 70 THR B N 1
ATOM 2886 C CA . THR B 1 70 ? 25.469 -8.836 -2.455 1 93.12 70 THR B CA 1
ATOM 2887 C C . THR B 1 70 ? 25.578 -10.133 -1.66 1 93.12 70 THR B C 1
ATOM 2889 O O . THR B 1 70 ? 26.594 -10.375 -1 1 93.12 70 THR B O 1
ATOM 2892 N N . LEU B 1 71 ? 24.641 -10.938 -1.711 1 92.06 71 LEU B N 1
ATOM 2893 C CA . LEU B 1 71 ? 24.656 -12.219 -1.015 1 92.06 71 LEU B CA 1
ATOM 2894 C C . LEU B 1 71 ? 25.734 -13.133 -1.592 1 92.06 71 LEU B C 1
ATOM 2896 O O . LEU B 1 71 ? 26.453 -13.805 -0.845 1 92.06 71 LEU B O 1
ATOM 2900 N N . LEU B 1 72 ? 25.859 -13.148 -2.873 1 91.62 72 LEU B N 1
ATOM 2901 C CA . LEU B 1 72 ? 26.812 -14.016 -3.557 1 91.62 72 LEU B CA 1
ATOM 2902 C C . LEU B 1 72 ? 28.234 -13.602 -3.227 1 91.62 72 LEU B C 1
ATOM 2904 O O . LEU B 1 72 ? 29.141 -14.445 -3.209 1 91.62 72 LEU B O 1
ATOM 2908 N N . LYS B 1 73 ? 28.438 -12.391 -2.889 1 92.62 73 LYS B N 1
ATOM 2909 C CA . LYS B 1 73 ? 29.766 -11.867 -2.584 1 92.62 73 LYS B CA 1
ATOM 2910 C C . LYS B 1 73 ? 30.094 -12.047 -1.104 1 92.62 73 LYS B C 1
ATOM 2912 O O . LYS B 1 73 ? 31.234 -11.797 -0.684 1 92.62 73 LYS B O 1
ATOM 2917 N N . SER B 1 74 ? 29.125 -12.453 -0.436 1 92.56 74 SER B N 1
ATOM 2918 C CA . SER B 1 74 ? 29.344 -12.602 0.998 1 92.56 74 SER B CA 1
ATOM 2919 C C . SER B 1 74 ? 30.391 -13.68 1.28 1 92.56 74 SER B C 1
ATOM 2921 O O . SER B 1 74 ? 30.406 -14.719 0.62 1 92.56 74 SER B O 1
ATOM 2923 N N . THR B 1 75 ? 31.219 -13.477 2.371 1 93.56 75 THR B N 1
ATOM 2924 C CA . THR B 1 75 ? 32.219 -14.453 2.795 1 93.56 75 THR B CA 1
ATOM 2925 C C . THR B 1 75 ? 31.703 -15.305 3.943 1 93.56 75 THR B C 1
ATOM 2927 O O . THR B 1 75 ? 32.406 -16.156 4.473 1 93.56 75 THR B O 1
ATOM 2930 N N . ASN B 1 76 ? 30.469 -15.008 4.27 1 94.38 76 ASN B N 1
ATOM 2931 C CA . ASN B 1 76 ? 29.828 -15.781 5.328 1 94.38 76 ASN B CA 1
ATOM 2932 C C . ASN B 1 76 ? 29.375 -17.156 4.824 1 94.38 76 ASN B C 1
ATOM 2934 O O . ASN B 1 76 ? 28.531 -17.234 3.941 1 94.38 76 ASN B O 1
ATOM 2938 N N . ASP B 1 77 ? 29.828 -18.219 5.453 1 93.25 77 ASP B N 1
ATOM 2939 C CA . ASP B 1 77 ? 29.562 -19.594 5 1 93.25 77 ASP B CA 1
ATOM 2940 C C . ASP B 1 77 ? 28.094 -19.938 5.121 1 93.25 77 ASP B C 1
ATOM 2942 O O . ASP B 1 77 ? 27.547 -20.672 4.289 1 93.25 77 ASP B O 1
ATOM 2946 N N . ASP B 1 78 ? 27.484 -19.453 6.121 1 93.44 78 ASP B N 1
ATOM 2947 C CA . ASP B 1 78 ? 26.062 -19.734 6.34 1 93.44 78 ASP B CA 1
ATOM 2948 C C . ASP B 1 78 ? 25.203 -19.125 5.242 1 93.44 78 ASP B C 1
ATOM 2950 O O . ASP B 1 78 ? 24.219 -19.719 4.809 1 93.44 78 ASP B O 1
ATOM 2954 N N . ILE B 1 79 ? 25.547 -17.938 4.805 1 93.62 79 ILE B N 1
ATOM 2955 C CA . ILE B 1 79 ? 24.828 -17.281 3.715 1 93.62 79 ILE B CA 1
ATOM 2956 C C . ILE B 1 79 ? 25.031 -18.062 2.42 1 93.62 79 ILE B C 1
ATOM 2958 O O . ILE B 1 79 ? 24.078 -18.297 1.681 1 93.62 79 ILE B O 1
ATOM 2962 N N . GLN B 1 80 ? 26.234 -18.531 2.193 1 90.88 80 GLN B N 1
ATOM 2963 C CA . GLN B 1 80 ? 26.547 -19.281 0.981 1 90.88 80 GLN B CA 1
ATOM 2964 C C . GLN B 1 80 ? 25.797 -20.625 0.952 1 90.88 80 GLN B C 1
ATOM 2966 O O . GLN B 1 80 ? 25.266 -21.016 -0.084 1 90.88 80 GLN B O 1
ATOM 2971 N N . LYS B 1 81 ? 25.828 -21.234 2.027 1 90 81 LYS B N 1
ATOM 2972 C CA . LYS B 1 81 ? 25.094 -22.5 2.129 1 90 81 LYS B CA 1
ATOM 2973 C C . LYS B 1 81 ? 23.609 -22.297 1.852 1 90 81 LYS B C 1
ATOM 2975 O O . LYS B 1 81 ? 23 -23.078 1.135 1 90 81 LYS B O 1
ATOM 2980 N N . PHE B 1 82 ? 23.031 -21.25 2.42 1 90.94 82 PHE B N 1
ATOM 2981 C CA . PHE B 1 82 ? 21.625 -20.938 2.232 1 90.94 82 PHE B CA 1
ATOM 2982 C C . PHE B 1 82 ? 21.312 -20.688 0.762 1 90.94 82 PHE B C 1
ATOM 2984 O O . PHE B 1 82 ? 20.344 -21.234 0.226 1 90.94 82 PHE B O 1
ATOM 2991 N N . ILE B 1 83 ? 22.109 -19.906 0.126 1 88.81 83 ILE B N 1
ATOM 2992 C CA . ILE B 1 83 ? 21.891 -19.531 -1.266 1 88.81 83 ILE B CA 1
ATOM 2993 C C . ILE B 1 83 ? 21.984 -20.766 -2.156 1 88.81 83 ILE B C 1
ATOM 2995 O O . ILE B 1 83 ? 21.234 -20.906 -3.125 1 88.81 83 ILE B O 1
ATOM 2999 N N . TRP B 1 84 ? 22.875 -21.641 -1.793 1 87.25 84 TRP B N 1
ATOM 3000 C CA . TRP B 1 84 ? 23.047 -22.875 -2.547 1 87.25 84 TRP B CA 1
ATOM 3001 C C . TRP B 1 84 ? 21.812 -23.766 -2.414 1 87.25 84 TRP B C 1
ATOM 3003 O O . TRP B 1 84 ? 21.406 -24.438 -3.373 1 87.25 84 TRP B O 1
ATOM 3013 N N . GLN B 1 85 ? 21.172 -23.703 -1.341 1 85.75 85 GLN B N 1
ATOM 3014 C CA . GLN B 1 85 ? 20.016 -24.547 -1.064 1 85.75 85 GLN B CA 1
ATOM 3015 C C . GLN B 1 85 ? 18.75 -23.969 -1.652 1 85.75 85 GLN B C 1
ATOM 3017 O O . GLN B 1 85 ? 17.844 -24.703 -2.051 1 85.75 85 GLN B O 1
ATOM 3022 N N . ALA B 1 86 ? 18.5 -22.703 -1.682 1 84.31 86 ALA B N 1
ATOM 3023 C CA . ALA B 1 86 ? 17.266 -22.062 -2.115 1 84.31 86 ALA B CA 1
ATOM 3024 C C . ALA B 1 86 ? 17.062 -22.203 -3.621 1 84.31 86 ALA B C 1
ATOM 3026 O O . ALA B 1 86 ? 15.977 -22.562 -4.078 1 84.31 86 ALA B O 1
ATOM 3027 N N . GLN B 1 87 ? 17.984 -22.203 -4.492 1 81.94 87 GLN B N 1
ATOM 3028 C CA . GLN B 1 87 ? 18.094 -22.469 -5.922 1 81.94 87 GLN B CA 1
ATOM 3029 C C . GLN B 1 87 ? 17.094 -21.625 -6.711 1 81.94 87 GLN B C 1
ATOM 3031 O O . GLN B 1 87 ? 17.359 -21.234 -7.848 1 81.94 87 GLN B O 1
ATOM 3036 N N . ARG B 1 88 ? 15.773 -21.391 -6.176 1 90.12 88 ARG B N 1
ATOM 3037 C CA . ARG B 1 88 ? 14.719 -20.609 -6.793 1 90.12 88 ARG B CA 1
ATOM 3038 C C . ARG B 1 88 ? 14.281 -19.469 -5.879 1 90.12 88 ARG B C 1
ATOM 3040 O O . ARG B 1 88 ? 14.383 -19.562 -4.656 1 90.12 88 ARG B O 1
ATOM 3047 N N . ILE B 1 89 ? 13.797 -18.406 -6.531 1 96.12 89 ILE B N 1
ATOM 3048 C CA . ILE B 1 89 ? 13.391 -17.25 -5.738 1 96.12 89 ILE B CA 1
ATOM 3049 C C . ILE B 1 89 ? 12.203 -17.625 -4.855 1 96.12 89 ILE B C 1
ATOM 3051 O O . ILE B 1 89 ? 12.094 -17.156 -3.719 1 96.12 89 ILE B O 1
ATOM 3055 N N . GLU B 1 90 ? 11.234 -18.453 -5.414 1 95.25 90 GLU B N 1
ATOM 3056 C CA . GLU B 1 90 ? 10.102 -18.922 -4.621 1 95.25 90 GLU B CA 1
ATOM 3057 C C . GLU B 1 90 ? 10.57 -19.641 -3.354 1 95.25 90 GLU B C 1
ATOM 3059 O O . GLU B 1 90 ? 10.047 -19.391 -2.266 1 95.25 90 GLU B O 1
ATOM 3064 N N . THR B 1 91 ? 11.578 -20.453 -3.479 1 92.75 91 THR B N 1
ATOM 3065 C CA . THR B 1 91 ? 12.125 -21.188 -2.348 1 92.75 91 THR B CA 1
ATOM 3066 C C . THR B 1 91 ? 12.867 -20.25 -1.396 1 92.75 91 THR B C 1
ATOM 3068 O O . THR B 1 91 ? 12.797 -20.422 -0.177 1 92.75 91 THR B O 1
ATOM 3071 N N . LEU B 1 92 ? 13.633 -19.375 -2.018 1 94.62 92 LEU B N 1
ATOM 3072 C CA . LEU B 1 92 ? 14.297 -18.375 -1.202 1 94.62 92 LEU B CA 1
ATOM 3073 C C . LEU B 1 92 ? 13.297 -17.641 -0.306 1 94.62 92 LEU B C 1
ATOM 3075 O O . LEU B 1 92 ? 13.523 -17.516 0.898 1 94.62 92 LEU B O 1
ATOM 3079 N N . LEU B 1 93 ? 12.188 -17.25 -0.858 1 96.12 93 LEU B N 1
ATOM 3080 C CA . LEU B 1 93 ? 11.164 -16.516 -0.122 1 96.12 93 LEU B CA 1
ATOM 3081 C C . LEU B 1 93 ? 10.531 -17.391 0.954 1 96.12 93 LEU B C 1
ATOM 3083 O O . LEU B 1 93 ? 10.273 -16.922 2.068 1 96.12 93 LEU B O 1
ATOM 3087 N N . ALA B 1 94 ? 10.297 -18.641 0.652 1 92.88 94 ALA B N 1
ATOM 3088 C CA . ALA B 1 94 ? 9.68 -19.562 1.592 1 92.88 94 ALA B CA 1
ATOM 3089 C C . ALA B 1 94 ? 10.562 -19.781 2.814 1 92.88 94 ALA B C 1
ATOM 3091 O O . ALA B 1 94 ? 10.078 -20.141 3.887 1 92.88 94 ALA B O 1
ATOM 3092 N N . ASN B 1 95 ? 11.867 -19.562 2.627 1 91.94 95 ASN B N 1
ATOM 3093 C CA . ASN B 1 95 ? 12.828 -19.844 3.691 1 91.94 95 ASN B CA 1
ATOM 3094 C C . ASN B 1 95 ? 13.523 -18.562 4.156 1 91.94 95 ASN B C 1
ATOM 3096 O O . ASN B 1 95 ? 14.586 -18.625 4.773 1 91.94 95 ASN B O 1
ATOM 3100 N N . LEU B 1 96 ? 13.008 -17.453 3.887 1 94.06 96 LEU B N 1
ATOM 3101 C CA . LEU B 1 96 ? 13.648 -16.156 4.113 1 94.06 96 LEU B CA 1
ATOM 3102 C C . LEU B 1 96 ? 14.023 -15.992 5.582 1 94.06 96 LEU B C 1
ATOM 3104 O O . LEU B 1 96 ? 15.047 -15.391 5.902 1 94.06 96 LEU B O 1
ATOM 3108 N N . HIS B 1 97 ? 13.242 -16.531 6.48 1 90.62 97 HIS B N 1
ATOM 3109 C CA . HIS B 1 97 ? 13.469 -16.422 7.918 1 90.62 97 HIS B CA 1
ATOM 3110 C C . HIS B 1 97 ? 14.781 -17.078 8.328 1 90.62 97 HIS B C 1
ATOM 3112 O O . HIS B 1 97 ? 15.328 -16.766 9.383 1 90.62 97 HIS B O 1
ATOM 3118 N N . LEU B 1 98 ? 15.359 -17.922 7.516 1 90.56 98 LEU B N 1
ATOM 3119 C CA . LEU B 1 98 ? 16.594 -18.656 7.828 1 90.56 98 LEU B CA 1
ATOM 3120 C C . LEU B 1 98 ? 17.812 -17.906 7.305 1 90.56 98 LEU B C 1
ATOM 3122 O O . LEU B 1 98 ? 18.938 -18.25 7.637 1 90.56 98 LEU B O 1
ATOM 3126 N N . LEU B 1 99 ? 17.594 -16.938 6.426 1 93.5 99 LEU B N 1
ATOM 3127 C CA . LEU B 1 99 ? 18.703 -16.203 5.844 1 93.5 99 LEU B CA 1
ATOM 3128 C C . LEU B 1 99 ? 19.391 -15.32 6.891 1 93.5 99 LEU B C 1
ATOM 3130 O O . LEU B 1 99 ? 18.75 -14.414 7.445 1 93.5 99 LEU B O 1
ATOM 3134 N N . PRO B 1 100 ? 20.625 -15.578 7.219 1 94.88 100 PRO B N 1
ATOM 3135 C CA . PRO B 1 100 ? 21.297 -14.859 8.305 1 94.88 100 PRO B CA 1
ATOM 3136 C C . PRO B 1 100 ? 21.859 -13.508 7.859 1 94.88 100 PRO B C 1
ATOM 3138 O O . PRO B 1 100 ? 23.078 -13.312 7.844 1 94.88 100 PRO B O 1
ATOM 3141 N N . VAL B 1 101 ? 21.031 -12.617 7.531 1 95.88 101 VAL B N 1
ATOM 3142 C CA . VAL B 1 101 ? 21.391 -11.25 7.172 1 95.88 101 VAL B CA 1
ATOM 3143 C C . VAL B 1 101 ? 20.578 -10.266 8.023 1 95.88 101 VAL B C 1
ATOM 3145 O O . VAL B 1 101 ? 19.734 -10.68 8.812 1 95.88 101 VAL B O 1
ATOM 3148 N N . ASP B 1 102 ? 20.922 -9.039 7.977 1 94.75 102 ASP B N 1
ATOM 3149 C CA . ASP B 1 102 ? 20.203 -8.031 8.75 1 94.75 102 ASP B CA 1
ATOM 3150 C C . ASP B 1 102 ? 18.797 -7.84 8.219 1 94.75 102 ASP B C 1
ATOM 3152 O O . ASP B 1 102 ? 18.5 -8.203 7.078 1 94.75 102 ASP B O 1
ATOM 3156 N N . GLU B 1 103 ? 17.969 -7.273 8.992 1 95.75 103 GLU B N 1
ATOM 3157 C CA . GLU B 1 103 ? 16.547 -7.133 8.68 1 95.75 103 GLU B CA 1
ATOM 3158 C C . GLU B 1 103 ? 16.344 -6.262 7.445 1 95.75 103 GLU B C 1
ATOM 3160 O O . GLU B 1 103 ? 15.414 -6.492 6.668 1 95.75 103 GLU B O 1
ATOM 3165 N N . ALA B 1 104 ? 17.141 -5.277 7.266 1 93.94 104 ALA B N 1
ATOM 3166 C CA . ALA B 1 104 ? 17.016 -4.391 6.113 1 93.94 104 ALA B CA 1
ATOM 3167 C C . ALA B 1 104 ? 17.234 -5.156 4.809 1 93.94 104 ALA B C 1
ATOM 3169 O O . ALA B 1 104 ? 16.469 -4.984 3.85 1 93.94 104 ALA B O 1
ATOM 3170 N N . THR B 1 105 ? 18.219 -5.996 4.816 1 94.81 105 THR B N 1
ATOM 3171 C CA . THR B 1 105 ? 18.5 -6.809 3.641 1 94.81 105 THR B CA 1
ATOM 3172 C C . THR B 1 105 ? 17.375 -7.805 3.387 1 94.81 105 THR B C 1
ATOM 3174 O O . THR B 1 105 ? 16.969 -8.008 2.242 1 94.81 105 THR B O 1
ATOM 3177 N N . LYS B 1 106 ? 16.906 -8.406 4.422 1 96.19 106 LYS B N 1
ATOM 3178 C CA . LYS B 1 106 ? 15.781 -9.336 4.293 1 96.19 106 LYS B CA 1
ATOM 3179 C C . LYS B 1 106 ? 14.562 -8.656 3.678 1 96.19 106 LYS B C 1
ATOM 3181 O O . LYS B 1 106 ? 13.898 -9.234 2.816 1 96.19 106 LYS B O 1
ATOM 3186 N N . LYS B 1 107 ? 14.359 -7.492 4.121 1 97 107 LYS B N 1
ATOM 3187 C CA . LYS B 1 107 ? 13.211 -6.738 3.611 1 97 107 LYS B CA 1
ATOM 3188 C C . LYS B 1 107 ? 13.359 -6.461 2.119 1 97 107 LYS B C 1
ATOM 3190 O O . LYS B 1 107 ? 12.383 -6.547 1.369 1 97 107 LYS B O 1
ATOM 3195 N N . ILE B 1 108 ? 14.539 -6.117 1.696 1 97.5 108 ILE B N 1
ATOM 3196 C CA . ILE B 1 108 ? 14.789 -5.855 0.283 1 97.5 108 ILE B CA 1
ATOM 3197 C C . ILE B 1 108 ? 14.5 -7.113 -0.534 1 97.5 108 ILE B C 1
ATOM 3199 O O . ILE B 1 108 ? 13.836 -7.043 -1.573 1 97.5 108 ILE B O 1
ATOM 3203 N N . ILE B 1 109 ? 14.906 -8.234 -0.023 1 97.5 109 ILE B N 1
ATOM 3204 C CA . ILE B 1 109 ? 14.703 -9.5 -0.721 1 97.5 109 ILE B CA 1
ATOM 3205 C C . ILE B 1 109 ? 13.219 -9.867 -0.709 1 97.5 109 ILE B C 1
ATOM 3207 O O . ILE B 1 109 ? 12.672 -10.297 -1.727 1 97.5 109 ILE B O 1
ATOM 3211 N N . ARG B 1 110 ? 12.578 -9.688 0.415 1 98.06 110 ARG B N 1
ATOM 3212 C CA . ARG B 1 110 ? 11.156 -9.969 0.543 1 98.06 110 ARG B CA 1
ATOM 3213 C C . ARG B 1 110 ? 10.344 -9.148 -0.45 1 98.06 110 ARG B C 1
ATOM 3215 O O . ARG B 1 110 ? 9.547 -9.695 -1.212 1 98.06 110 ARG B O 1
ATOM 3222 N N . ASN B 1 111 ? 10.57 -7.859 -0.471 1 98.44 111 ASN B N 1
ATOM 3223 C CA . ASN B 1 111 ? 9.789 -6.945 -1.292 1 98.44 111 ASN B CA 1
ATOM 3224 C C . ASN B 1 111 ? 10.031 -7.172 -2.781 1 98.44 111 ASN B C 1
ATOM 3226 O O . ASN B 1 111 ? 9.086 -7.297 -3.561 1 98.44 111 ASN B O 1
ATOM 3230 N N . ASN B 1 112 ? 11.273 -7.281 -3.139 1 98.69 112 ASN B N 1
ATOM 3231 C CA . ASN B 1 112 ? 11.586 -7.359 -4.562 1 98.69 112 ASN B CA 1
ATOM 3232 C C . ASN B 1 112 ? 11.469 -8.789 -5.086 1 98.69 112 ASN B C 1
ATOM 3234 O O . ASN B 1 112 ? 11.102 -9 -6.242 1 98.69 112 ASN B O 1
ATOM 3238 N N . GLY B 1 113 ? 11.836 -9.734 -4.234 1 98.5 113 GLY B N 1
ATOM 3239 C CA . GLY B 1 113 ? 11.562 -11.117 -4.602 1 98.5 113 GLY B CA 1
ATOM 3240 C C . GLY B 1 113 ? 10.086 -11.422 -4.742 1 98.5 113 GLY B C 1
ATOM 3241 O O . GLY B 1 113 ? 9.672 -12.086 -5.695 1 98.5 113 GLY B O 1
ATOM 3242 N N . GLY B 1 114 ? 9.328 -10.969 -3.75 1 98.75 114 GLY B N 1
ATOM 3243 C CA . GLY B 1 114 ? 7.883 -11.102 -3.85 1 98.75 114 GLY B CA 1
ATOM 3244 C C . GLY B 1 114 ? 7.305 -10.438 -5.082 1 98.75 114 GLY B C 1
ATOM 3245 O O . GLY B 1 114 ? 6.469 -11.023 -5.777 1 98.75 114 GLY B O 1
ATOM 3246 N N . GLY B 1 115 ? 7.789 -9.18 -5.328 1 98.81 115 GLY B N 1
ATOM 3247 C CA . GLY B 1 115 ? 7.363 -8.492 -6.535 1 98.81 115 GLY B CA 1
ATOM 3248 C C . GLY B 1 115 ? 7.676 -9.266 -7.805 1 98.81 115 GLY B C 1
ATOM 3249 O O . GLY B 1 115 ? 6.855 -9.32 -8.719 1 98.81 115 GLY B O 1
ATOM 3250 N N . PHE B 1 116 ? 8.844 -9.883 -7.816 1 98.81 116 PHE B N 1
ATOM 3251 C CA . PHE B 1 116 ? 9.297 -10.633 -8.984 1 98.81 116 PHE B CA 1
ATOM 3252 C C . PHE B 1 116 ? 8.406 -11.844 -9.219 1 98.81 116 PHE B C 1
ATOM 3254 O O . PHE B 1 116 ? 7.824 -11.992 -10.297 1 98.81 116 PHE B O 1
ATOM 3261 N N . VAL B 1 117 ? 8.18 -12.641 -8.227 1 98.69 117 VAL B N 1
ATOM 3262 C CA . VAL B 1 117 ? 7.5 -13.914 -8.43 1 98.69 117 VAL B CA 1
ATOM 3263 C C . VAL B 1 117 ? 6 -13.68 -8.609 1 98.69 117 VAL B C 1
ATOM 3265 O O . VAL B 1 117 ? 5.34 -14.391 -9.367 1 98.69 117 VAL B O 1
ATOM 3268 N N . ASN B 1 118 ? 5.418 -12.695 -7.883 1 98.81 118 ASN B N 1
ATOM 3269 C CA . ASN B 1 118 ? 4.004 -12.383 -8.055 1 98.81 118 ASN B CA 1
ATOM 3270 C C . ASN B 1 118 ? 3.699 -11.953 -9.484 1 98.81 118 ASN B C 1
ATOM 3272 O O . ASN B 1 118 ? 2.734 -12.422 -10.094 1 98.81 118 ASN B O 1
ATOM 3276 N N . HIS B 1 119 ? 4.566 -11.055 -9.992 1 98.88 119 HIS B N 1
ATOM 3277 C CA . HIS B 1 119 ? 4.316 -10.531 -11.328 1 98.88 119 HIS B CA 1
ATOM 3278 C C . HIS B 1 119 ? 4.559 -11.602 -12.391 1 98.88 119 HIS B C 1
ATOM 3280 O O . HIS B 1 119 ? 3.867 -11.633 -13.414 1 98.88 119 HIS B O 1
ATOM 3286 N N . ASN B 1 120 ? 5.562 -12.477 -12.148 1 98.56 120 ASN B N 1
ATOM 3287 C CA . ASN B 1 120 ? 5.734 -13.594 -13.07 1 98.56 120 ASN B CA 1
ATOM 3288 C C . ASN B 1 120 ? 4.438 -14.375 -13.258 1 98.56 120 ASN B C 1
ATOM 3290 O O . ASN B 1 120 ? 3.992 -14.586 -14.383 1 98.56 120 ASN B O 1
ATOM 3294 N N . LEU B 1 121 ? 3.908 -14.719 -12.172 1 98.5 121 LEU B N 1
ATOM 3295 C CA . LEU B 1 121 ? 2.701 -15.531 -12.234 1 98.5 121 LEU B CA 1
ATOM 3296 C C . LEU B 1 121 ? 1.522 -14.719 -12.758 1 98.5 121 LEU B C 1
ATOM 3298 O O . LEU B 1 121 ? 0.732 -15.219 -13.562 1 98.5 121 LEU B O 1
ATOM 3302 N N . PHE B 1 122 ? 1.335 -13.5 -12.336 1 98.88 122 PHE B N 1
ATOM 3303 C CA . PHE B 1 122 ? 0.256 -12.625 -12.773 1 98.88 122 PHE B CA 1
ATOM 3304 C C . PHE B 1 122 ? 0.208 -12.539 -14.297 1 98.88 122 PHE B C 1
ATOM 3306 O O . PHE B 1 122 ? -0.851 -12.727 -14.898 1 98.88 122 PHE B O 1
ATOM 3313 N N . PHE B 1 123 ? 1.369 -12.281 -14.883 1 98.81 123 PHE B N 1
ATOM 3314 C CA . PHE B 1 123 ? 1.409 -12.102 -16.328 1 98.81 123 PHE B CA 1
ATOM 3315 C C . PHE B 1 123 ? 1.203 -13.43 -17.047 1 98.81 123 PHE B C 1
ATOM 3317 O O . PHE B 1 123 ? 0.632 -13.461 -18.141 1 98.81 123 PHE B O 1
ATOM 3324 N N . GLU B 1 124 ? 1.601 -14.5 -16.469 1 98 124 GLU B N 1
ATOM 3325 C CA . GLU B 1 124 ? 1.423 -15.82 -17.062 1 98 124 GLU B CA 1
ATOM 3326 C C . GLU B 1 124 ? -0.04 -16.25 -17.031 1 98 124 GLU B C 1
ATOM 3328 O O . GLU B 1 124 ? -0.47 -17.078 -17.828 1 98 124 GLU B O 1
ATOM 3333 N N . LEU B 1 125 ? -0.762 -15.727 -16.156 1 98.69 125 LEU B N 1
ATOM 3334 C CA . LEU B 1 125 ? -2.148 -16.125 -15.938 1 98.69 125 LEU B CA 1
ATOM 3335 C C . LEU B 1 125 ? -3.082 -15.383 -16.891 1 98.69 125 LEU B C 1
ATOM 3337 O O . LEU B 1 125 ? -4.285 -15.648 -16.906 1 98.69 125 LEU B O 1
ATOM 3341 N N . MET B 1 126 ? -2.549 -14.492 -17.641 1 98.81 126 MET B N 1
ATOM 3342 C CA . MET B 1 126 ? -3.33 -13.75 -18.625 1 98.81 126 MET B CA 1
ATOM 3343 C C . MET B 1 126 ? -2.939 -14.148 -20.047 1 98.81 126 MET B C 1
ATOM 3345 O O . MET B 1 126 ? -1.84 -14.656 -20.266 1 98.81 126 MET B O 1
ATOM 3349 N N . MET B 1 127 ? -3.922 -13.945 -20.922 1 98.56 127 MET B N 1
ATOM 3350 C CA . MET B 1 127 ? -3.689 -14.305 -22.312 1 98.56 127 MET B CA 1
ATOM 3351 C C . MET B 1 127 ? -4.605 -13.508 -23.25 1 98.56 127 MET B C 1
ATOM 3353 O O . MET B 1 127 ? -5.703 -13.109 -22.844 1 98.56 127 MET B O 1
ATOM 3357 N N . ASP B 1 128 ? -4.152 -13.25 -24.438 1 97.88 128 ASP B N 1
ATOM 3358 C CA . ASP B 1 128 ? -4.957 -12.523 -25.406 1 97.88 128 ASP B CA 1
ATOM 3359 C C . ASP B 1 128 ? -6.184 -13.328 -25.828 1 97.88 128 ASP B C 1
ATOM 3361 O O . ASP B 1 128 ? -6.254 -14.531 -25.578 1 97.88 128 ASP B O 1
ATOM 3365 N N . GLU B 1 129 ? -7.09 -12.664 -26.453 1 96.31 129 GLU B N 1
ATOM 3366 C CA . GLU B 1 129 ? -8.391 -13.242 -26.797 1 96.31 129 GLU B CA 1
ATOM 3367 C C . GLU B 1 129 ? -8.234 -14.445 -27.734 1 96.31 129 GLU B C 1
ATOM 3369 O O . GLU B 1 129 ? -8.961 -15.43 -27.609 1 96.31 129 GLU B O 1
ATOM 3374 N N . LYS B 1 130 ? -7.32 -14.43 -28.641 1 96.69 130 LYS B N 1
ATOM 3375 C CA . LYS B 1 130 ? -7.152 -15.445 -29.672 1 96.69 130 LYS B CA 1
ATOM 3376 C C . LYS B 1 130 ? -6.633 -16.75 -29.078 1 96.69 130 LYS B C 1
ATOM 3378 O O . LYS B 1 130 ? -6.965 -17.844 -29.562 1 96.69 130 LYS B O 1
ATOM 3383 N N . HIS B 1 131 ? -5.844 -16.656 -28.062 1 97.62 131 HIS B N 1
ATOM 3384 C CA . HIS B 1 131 ? -5.137 -17.828 -27.562 1 97.62 131 HIS B CA 1
ATOM 3385 C C . HIS B 1 131 ? -5.66 -18.25 -26.188 1 97.62 131 HIS B C 1
ATOM 3387 O O . HIS B 1 131 ? -5.352 -19.328 -25.703 1 97.62 131 HIS B O 1
ATOM 3393 N N . ARG B 1 132 ? -6.492 -17.469 -25.625 1 96.94 132 ARG B N 1
ATOM 3394 C CA . ARG B 1 132 ? -6.957 -17.656 -24.25 1 96.94 132 ARG B CA 1
ATOM 3395 C C . ARG B 1 132 ? -7.992 -18.781 -24.172 1 96.94 132 ARG B C 1
ATOM 3397 O O .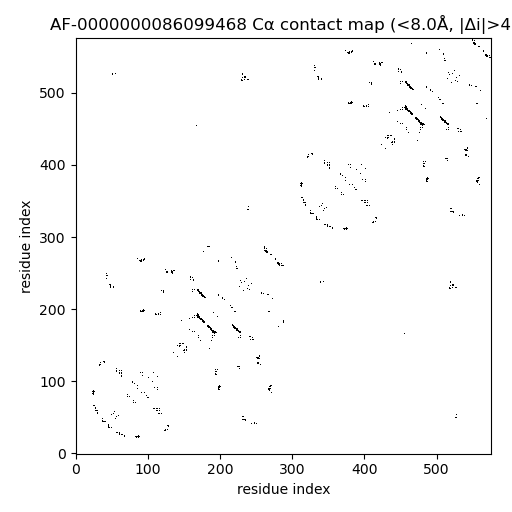 ARG B 1 132 ? -8.852 -18.891 -25.062 1 96.94 132 ARG B O 1
ATOM 3404 N N . THR B 1 133 ? -7.852 -19.625 -23.125 1 97.19 133 THR B N 1
ATOM 3405 C CA . THR B 1 133 ? -8.992 -20.422 -22.688 1 97.19 133 THR B CA 1
ATOM 3406 C C . THR B 1 133 ? -9.906 -19.594 -21.781 1 97.19 133 THR B C 1
ATOM 3408 O O . THR B 1 133 ? -9.562 -19.312 -20.641 1 97.19 133 THR B O 1
ATOM 3411 N N . SER B 1 134 ? -11.117 -19.344 -22.219 1 96.69 134 SER B N 1
ATOM 3412 C CA . SER B 1 134 ? -11.93 -18.281 -21.641 1 96.69 134 SER B CA 1
ATOM 3413 C C . SER B 1 134 ? -12.859 -18.844 -20.562 1 96.69 134 SER B C 1
ATOM 3415 O O . SER B 1 134 ? -13.5 -18.078 -19.828 1 96.69 134 SER B O 1
ATOM 3417 N N . LYS B 1 135 ? -12.906 -20.172 -20.453 1 97.5 135 LYS B N 1
ATOM 3418 C CA . LYS B 1 135 ? -13.758 -20.797 -19.453 1 97.5 135 LYS B CA 1
ATOM 3419 C C . LYS B 1 135 ? -13.008 -21.891 -18.703 1 97.5 135 LYS B C 1
ATOM 3421 O O . LYS B 1 135 ? -12.148 -22.562 -19.281 1 97.5 135 LYS B O 1
ATOM 3426 N N . PRO B 1 136 ? -13.359 -22.047 -17.438 1 98.19 136 PRO B N 1
ATOM 3427 C CA . PRO B 1 136 ? -12.75 -23.156 -16.719 1 98.19 136 PRO B CA 1
ATOM 3428 C C . PRO B 1 136 ? -13.172 -24.516 -17.266 1 98.19 136 PRO B C 1
ATOM 3430 O O . PRO B 1 136 ? -14.305 -24.672 -17.734 1 98.19 136 PRO B O 1
ATOM 3433 N N . SER B 1 137 ? -12.266 -25.469 -17.25 1 97.19 137 SER B N 1
ATOM 3434 C CA . SER B 1 137 ? -12.602 -26.844 -17.609 1 97.19 137 SER B CA 1
ATOM 3435 C C . SER B 1 137 ? -13.578 -27.453 -16.594 1 97.19 137 SER B C 1
ATOM 3437 O O . SER B 1 137 ? -13.859 -26.859 -15.562 1 97.19 137 SER B O 1
ATOM 3439 N N . GLU B 1 138 ? -14.016 -28.625 -16.922 1 96.56 138 GLU B N 1
ATOM 3440 C CA . GLU B 1 138 ? -14.922 -29.328 -16.031 1 96.56 138 GLU B CA 1
ATOM 3441 C C . GLU B 1 138 ? -14.258 -29.625 -14.688 1 96.56 138 GLU B C 1
ATOM 3443 O O . GLU B 1 138 ? -14.875 -29.5 -13.633 1 96.56 138 GLU B O 1
ATOM 3448 N N . ARG B 1 139 ? -13.055 -30.016 -14.711 1 95.19 139 ARG B N 1
ATOM 3449 C CA . ARG B 1 139 ? -12.352 -30.344 -13.477 1 95.19 139 ARG B CA 1
ATOM 3450 C C . ARG B 1 139 ? -12.141 -29.109 -12.609 1 95.19 139 ARG B C 1
ATOM 3452 O O . ARG B 1 139 ? -12.297 -29.172 -11.391 1 95.19 139 ARG B O 1
ATOM 3459 N N . VAL B 1 140 ? -11.797 -28.016 -13.25 1 97.56 140 VAL B N 1
ATOM 3460 C CA . VAL B 1 140 ? -11.648 -26.766 -12.508 1 97.56 140 VAL B CA 1
ATOM 3461 C C . VAL B 1 140 ? -12.992 -26.328 -11.938 1 97.56 140 VAL B C 1
ATOM 3463 O O . VAL B 1 140 ? -13.086 -25.922 -10.781 1 97.56 140 VAL B O 1
ATOM 3466 N N . THR B 1 141 ? -13.992 -26.453 -12.742 1 98 141 THR B N 1
ATOM 3467 C CA . THR B 1 141 ? -15.344 -26.109 -12.328 1 98 141 THR B CA 1
ATOM 3468 C C . THR B 1 141 ? -15.766 -26.922 -11.109 1 98 141 THR B C 1
ATOM 3470 O O . THR B 1 141 ? -16.312 -26.375 -10.148 1 98 141 THR B O 1
ATOM 3473 N N . ARG B 1 142 ? -15.516 -28.172 -11.133 1 97.19 142 ARG B N 1
ATOM 3474 C CA . ARG B 1 142 ? -15.859 -29.047 -10.016 1 97.19 142 ARG B CA 1
ATOM 3475 C C . ARG B 1 142 ? -15.109 -28.641 -8.75 1 97.19 142 ARG B C 1
ATOM 3477 O O . ARG B 1 142 ? -15.688 -28.594 -7.664 1 97.19 142 ARG B O 1
ATOM 3484 N N . ALA B 1 143 ? -13.852 -28.375 -8.859 1 97 143 ALA B N 1
ATOM 3485 C CA . ALA B 1 143 ? -13.039 -27.969 -7.715 1 97 143 ALA B CA 1
ATOM 3486 C C . ALA B 1 143 ? -13.547 -26.672 -7.102 1 97 143 ALA B C 1
ATOM 3488 O O . ALA B 1 143 ? -13.742 -26.578 -5.887 1 97 143 ALA B O 1
ATOM 3489 N N . LEU B 1 144 ? -13.766 -25.672 -7.91 1 98.25 144 LEU B N 1
ATOM 3490 C CA . LEU B 1 144 ? -14.25 -24.391 -7.418 1 98.25 144 LEU B CA 1
ATOM 3491 C C . LEU B 1 144 ? -15.648 -24.531 -6.812 1 98.25 144 LEU B C 1
ATOM 3493 O O . LEU B 1 144 ? -15.953 -23.891 -5.805 1 98.25 144 LEU B O 1
ATOM 3497 N N . SER B 1 145 ? -16.469 -25.359 -7.418 1 97.81 145 SER B N 1
ATOM 3498 C CA . SER B 1 145 ? -17.812 -25.562 -6.895 1 97.81 145 SER B CA 1
ATOM 3499 C C . SER B 1 145 ? -17.781 -26.25 -5.535 1 97.81 145 SER B C 1
ATOM 3501 O O . SER B 1 145 ? -18.594 -25.953 -4.66 1 97.81 145 SER B O 1
ATOM 3503 N N . LYS B 1 146 ? -16.922 -27.125 -5.398 1 97.25 146 LYS B N 1
ATOM 3504 C CA . LYS B 1 146 ? -16.797 -27.859 -4.137 1 97.25 146 LYS B CA 1
ATOM 3505 C C . LYS B 1 146 ? -16.484 -26.906 -2.99 1 97.25 146 LYS B C 1
ATOM 3507 O O . LYS B 1 146 ? -17.031 -27.031 -1.897 1 97.25 146 LYS B O 1
ATOM 3512 N N . TYR B 1 147 ? -15.664 -25.953 -3.199 1 97.75 147 TYR B N 1
ATOM 3513 C CA . TYR B 1 147 ? -15.148 -25.156 -2.092 1 97.75 147 TYR B CA 1
ATOM 3514 C C . TYR B 1 147 ? -15.875 -23.812 -2.002 1 97.75 147 TYR B C 1
ATOM 3516 O O . TYR B 1 147 ? -15.906 -23.203 -0.937 1 97.75 147 TYR B O 1
ATOM 3524 N N . PHE B 1 148 ? -16.5 -23.375 -3.107 1 98.44 148 PHE B N 1
ATOM 3525 C CA . PHE B 1 148 ? -17.062 -22.047 -3.08 1 98.44 148 PHE B CA 1
ATOM 3526 C C . PHE B 1 148 ? -18.531 -22.062 -3.492 1 98.44 148 PHE B C 1
ATOM 3528 O O . PHE B 1 148 ? -19.203 -21.031 -3.469 1 98.44 148 PHE B O 1
ATOM 3535 N N . GLY B 1 149 ? -19.047 -23.203 -3.889 1 98.25 149 GLY B N 1
ATOM 3536 C CA . GLY B 1 149 ? -20.438 -23.359 -4.293 1 98.25 149 GLY B CA 1
ATOM 3537 C C . GLY B 1 149 ? -20.609 -23.406 -5.801 1 98.25 149 GLY B C 1
ATOM 3538 O O . GLY B 1 149 ? -21.266 -24.297 -6.324 1 98.25 149 GLY B O 1
ATOM 3539 N N . SER B 1 150 ? -20.078 -22.469 -6.527 1 98.38 150 SER B N 1
ATOM 3540 C CA . SER B 1 150 ? -20.078 -22.391 -7.984 1 98.38 150 SER B CA 1
ATOM 3541 C C . SER B 1 150 ? -18.938 -21.516 -8.484 1 98.38 150 SER B C 1
ATOM 3543 O O . SER B 1 150 ? -18.281 -20.828 -7.699 1 98.38 150 SER B O 1
ATOM 3545 N N . VAL B 1 151 ? -18.719 -21.594 -9.766 1 98.38 151 VAL B N 1
ATOM 3546 C CA . VAL B 1 151 ? -17.719 -20.719 -10.359 1 98.38 151 VAL B CA 1
ATOM 3547 C C . VAL B 1 151 ? -18.125 -19.266 -10.195 1 98.38 151 VAL B C 1
ATOM 3549 O O . VAL B 1 151 ? -17.312 -18.406 -9.867 1 98.38 151 VAL B O 1
ATOM 3552 N N . ASP B 1 152 ? -19.406 -19 -10.406 1 98.5 152 ASP B N 1
ATOM 3553 C CA . ASP B 1 152 ? -19.922 -17.641 -10.242 1 98.5 152 ASP B CA 1
ATOM 3554 C C . ASP B 1 152 ? -19.734 -17.141 -8.812 1 98.5 152 ASP B C 1
ATOM 3556 O O . ASP B 1 152 ? -19.359 -16 -8.594 1 98.5 152 ASP B O 1
ATOM 3560 N N . GLU B 1 153 ? -20.047 -17.953 -7.906 1 98.75 153 GLU B N 1
ATOM 3561 C CA . GLU B 1 153 ? -19.875 -17.578 -6.504 1 98.75 153 GLU B CA 1
ATOM 3562 C C . GLU B 1 153 ? -18.406 -17.359 -6.16 1 98.75 153 GLU B C 1
ATOM 3564 O O . GLU B 1 153 ? -18.062 -16.453 -5.402 1 98.75 153 GLU B O 1
ATOM 3569 N N . PHE B 1 154 ? -17.547 -18.234 -6.695 1 98.81 154 PHE B N 1
ATOM 3570 C CA . PHE B 1 154 ? -16.109 -18.047 -6.527 1 98.81 154 PHE B CA 1
ATOM 3571 C C . PHE B 1 154 ? -15.688 -16.656 -7.016 1 98.81 154 PHE B C 1
ATOM 3573 O O . PHE B 1 154 ? -15.008 -15.93 -6.297 1 98.81 154 PHE B O 1
ATOM 3580 N N . ILE B 1 155 ? -16.094 -16.312 -8.188 1 98.88 155 ILE B N 1
ATOM 3581 C CA . ILE B 1 155 ? -15.719 -15.039 -8.789 1 98.88 155 ILE B CA 1
ATOM 3582 C C . ILE B 1 155 ? -16.234 -13.891 -7.934 1 98.88 155 ILE B C 1
ATOM 3584 O O . ILE B 1 155 ? -15.508 -12.914 -7.699 1 98.88 155 ILE B O 1
ATOM 3588 N N . LYS B 1 156 ? -17.406 -14.008 -7.441 1 98.81 156 LYS B N 1
ATOM 3589 C CA . LYS B 1 156 ? -17.969 -12.984 -6.578 1 98.81 156 LYS B CA 1
ATOM 3590 C C . LYS B 1 156 ? -17.141 -12.805 -5.312 1 98.81 156 LYS B C 1
ATOM 3592 O O . LYS B 1 156 ? -16.812 -11.672 -4.934 1 98.81 156 LYS B O 1
ATOM 3597 N N . GLN B 1 157 ? -16.828 -13.859 -4.664 1 98.88 157 GLN B N 1
ATOM 3598 C CA . GLN B 1 157 ? -16.031 -13.812 -3.438 1 98.88 157 GLN B CA 1
ATOM 3599 C C . GLN B 1 157 ? -14.633 -13.266 -3.709 1 98.88 157 GLN B C 1
ATOM 3601 O O . GLN B 1 157 ? -14.102 -12.477 -2.924 1 98.88 157 GLN B O 1
ATOM 3606 N N . PHE B 1 158 ? -14.055 -13.727 -4.789 1 98.88 158 PHE B N 1
ATOM 3607 C CA . PHE B 1 158 ? -12.742 -13.266 -5.195 1 98.88 158 PHE B CA 1
ATOM 3608 C C . PHE B 1 158 ? -12.75 -11.758 -5.438 1 98.88 158 PHE B C 1
ATOM 3610 O O . PHE B 1 158 ? -11.867 -11.039 -4.961 1 98.88 158 PHE B O 1
ATOM 3617 N N . ASN B 1 159 ? -13.773 -11.266 -6.148 1 98.88 159 ASN B N 1
ATOM 3618 C CA . ASN B 1 159 ? -13.914 -9.844 -6.41 1 98.88 159 ASN B CA 1
ATOM 3619 C C . ASN B 1 159 ? -14.086 -9.047 -5.117 1 98.88 159 ASN B C 1
ATOM 3621 O O . ASN B 1 159 ? -13.5 -7.973 -4.965 1 98.88 159 ASN B O 1
ATOM 3625 N N . ASP B 1 160 ? -14.883 -9.562 -4.246 1 98.69 160 ASP B N 1
ATOM 3626 C CA . ASP B 1 160 ? -15.109 -8.898 -2.965 1 98.69 160 ASP B CA 1
ATOM 3627 C C . ASP B 1 160 ? -13.797 -8.711 -2.203 1 98.69 160 ASP B C 1
ATOM 3629 O O . ASP B 1 160 ? -13.531 -7.633 -1.668 1 98.69 160 ASP B O 1
ATOM 3633 N N . GLN B 1 161 ? -12.977 -9.719 -2.176 1 98.62 161 GLN B N 1
ATOM 3634 C CA . GLN B 1 161 ? -11.688 -9.641 -1.495 1 98.62 161 GLN B CA 1
ATOM 3635 C C . GLN B 1 161 ? -10.758 -8.656 -2.203 1 98.62 161 GLN B C 1
ATOM 3637 O O . GLN B 1 161 ? -9.992 -7.941 -1.554 1 98.62 161 GLN B O 1
ATOM 3642 N N . ALA B 1 162 ? -10.828 -8.648 -3.521 1 98.75 162 ALA B N 1
ATOM 3643 C CA . ALA B 1 162 ? -10 -7.727 -4.293 1 98.75 162 ALA B CA 1
ATOM 3644 C C . ALA B 1 162 ? -10.32 -6.277 -3.941 1 98.75 162 ALA B C 1
ATOM 3646 O O . ALA B 1 162 ? -9.414 -5.441 -3.838 1 98.75 162 ALA B O 1
ATOM 3647 N N . LEU B 1 163 ? -11.57 -6.008 -3.744 1 97.88 163 LEU B N 1
ATOM 3648 C CA . LEU B 1 163 ? -12.008 -4.645 -3.469 1 97.88 163 LEU B CA 1
ATOM 3649 C C . LEU B 1 163 ? -11.711 -4.258 -2.023 1 97.88 163 LEU B C 1
ATOM 3651 O O . LEU B 1 163 ? -11.602 -3.074 -1.704 1 97.88 163 LEU B O 1
ATOM 3655 N N . LYS B 1 164 ? -11.516 -5.273 -1.205 1 96 164 LYS B N 1
ATOM 3656 C CA . LYS B 1 164 ? -11.336 -5.008 0.219 1 96 164 LYS B CA 1
ATOM 3657 C C . LYS B 1 164 ? -9.859 -4.816 0.558 1 96 164 LYS B C 1
ATOM 3659 O O . LYS B 1 164 ? -9.516 -4.375 1.657 1 96 164 LYS B O 1
ATOM 3664 N N . VAL B 1 165 ? -8.977 -5.18 -0.323 1 97.25 165 VAL B N 1
ATOM 3665 C CA . VAL B 1 165 ? -7.562 -4.91 -0.081 1 97.25 165 VAL B CA 1
ATOM 3666 C C . VAL B 1 165 ? -7.344 -3.406 0.077 1 97.25 165 VAL B C 1
ATOM 3668 O O . VAL B 1 165 ? -7.594 -2.635 -0.852 1 97.25 165 VAL B O 1
ATOM 3671 N N . PHE B 1 166 ? -6.926 -3.008 1.244 1 96.44 166 PHE B N 1
ATOM 3672 C CA . PHE B 1 166 ? -6.613 -1.598 1.446 1 96.44 166 PHE B CA 1
ATOM 3673 C C . PHE B 1 166 ? -5.152 -1.312 1.118 1 96.44 166 PHE B C 1
ATOM 3675 O O . PHE B 1 166 ? -4.254 -1.976 1.639 1 96.44 166 PHE B O 1
ATOM 3682 N N . GLY B 1 167 ? -4.977 -0.34 0.254 1 95.75 167 GLY B N 1
ATOM 3683 C CA . GLY B 1 167 ? -3.617 -0.048 -0.172 1 95.75 167 GLY B CA 1
ATOM 3684 C C . GLY B 1 167 ? -3.105 -1.003 -1.233 1 95.75 167 GLY B C 1
ATOM 3685 O O . GLY B 1 167 ? -3.869 -1.456 -2.088 1 95.75 167 GLY B O 1
ATOM 3686 N N . SER B 1 168 ? -1.812 -1.261 -1.259 1 97.62 168 SER B N 1
ATOM 3687 C CA . SER B 1 168 ? -1.157 -2.104 -2.254 1 97.62 168 SER B CA 1
ATOM 3688 C C . SER B 1 168 ? -1.195 -3.572 -1.847 1 97.62 168 SER B C 1
ATOM 3690 O O . SER B 1 168 ? -0.957 -3.906 -0.685 1 97.62 168 SER B O 1
ATOM 3692 N N . GLY B 1 169 ? -1.517 -4.406 -2.844 1 98.5 169 GLY B N 1
ATOM 3693 C CA . GLY B 1 169 ? -1.492 -5.82 -2.502 1 98.5 169 GLY B CA 1
ATOM 3694 C C . GLY B 1 169 ? -2.033 -6.711 -3.605 1 98.5 169 GLY B C 1
ATOM 3695 O O . GLY B 1 169 ? -1.984 -6.348 -4.781 1 98.5 169 GLY B O 1
ATOM 3696 N N . TRP B 1 170 ? -2.406 -7.91 -3.141 1 98.81 170 TRP B N 1
ATOM 3697 C CA . TRP B 1 170 ? -2.787 -8.984 -4.051 1 98.81 170 TRP B CA 1
ATOM 3698 C C . TRP B 1 170 ? -3.957 -9.781 -3.492 1 98.81 170 TRP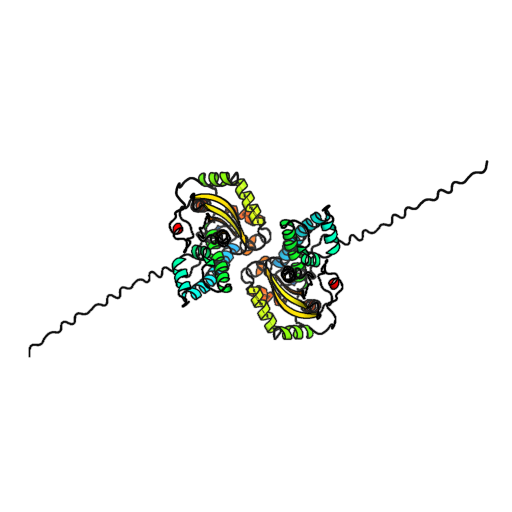 B C 1
ATOM 3700 O O . TRP B 1 170 ? -4.09 -9.938 -2.275 1 98.81 170 TRP B O 1
ATOM 3710 N N . VAL B 1 171 ? -4.816 -10.289 -4.355 1 98.88 171 VAL B N 1
ATOM 3711 C CA . VAL B 1 171 ? -5.773 -11.336 -4 1 98.88 171 VAL B CA 1
ATOM 3712 C C . VAL B 1 171 ? -5.422 -12.625 -4.73 1 98.88 171 VAL B C 1
ATOM 3714 O O . VAL B 1 171 ? -5.074 -12.609 -5.914 1 98.88 171 VAL B O 1
ATOM 3717 N N . VAL B 1 172 ? -5.48 -13.75 -3.992 1 98.88 172 VAL B N 1
ATOM 3718 C CA . VAL B 1 172 ? -4.934 -15 -4.516 1 98.88 172 VAL B CA 1
ATOM 3719 C C . VAL B 1 172 ? -5.887 -16.156 -4.207 1 98.88 172 VAL B C 1
ATOM 3721 O O . VAL B 1 172 ? -6.375 -16.281 -3.082 1 98.88 172 VAL B O 1
ATOM 3724 N N . LEU B 1 173 ? -6.254 -16.906 -5.246 1 98.88 173 LEU B N 1
ATOM 3725 C CA . LEU B 1 173 ? -6.73 -18.266 -5.004 1 98.88 173 LEU B CA 1
ATOM 3726 C C . LEU B 1 173 ? -5.574 -19.188 -4.645 1 98.88 173 LEU B C 1
ATOM 3728 O O . LEU B 1 173 ? -4.68 -19.422 -5.465 1 98.88 173 LEU B O 1
ATOM 3732 N N . VAL B 1 174 ? -5.609 -19.703 -3.496 1 97.94 174 VAL B N 1
ATOM 3733 C CA . VAL B 1 174 ? -4.516 -20.5 -2.951 1 97.94 174 VAL B CA 1
ATOM 3734 C C . VAL B 1 174 ? -4.949 -21.969 -2.836 1 97.94 174 VAL B C 1
ATOM 3736 O O . VAL B 1 174 ? -6.066 -22.25 -2.404 1 97.94 174 VAL B O 1
ATOM 3739 N N . LYS B 1 175 ? -4.129 -22.828 -3.297 1 96.12 175 LYS B N 1
ATOM 3740 C CA . LYS B 1 175 ? -4.234 -24.25 -2.969 1 96.12 175 LYS B CA 1
ATOM 3741 C C . LYS B 1 175 ? -3.383 -24.594 -1.748 1 96.12 175 LYS B C 1
ATOM 3743 O O . LYS B 1 175 ? -2.154 -24.5 -1.798 1 96.12 175 LYS B O 1
ATOM 3748 N N . ARG B 1 176 ? -4.008 -24.859 -0.686 1 93.38 176 ARG B N 1
ATOM 3749 C CA . ARG B 1 176 ? -3.314 -25.266 0.532 1 93.38 176 ARG B CA 1
ATOM 3750 C C . ARG B 1 176 ? -3.283 -26.781 0.661 1 93.38 176 ARG B C 1
ATOM 3752 O O . ARG B 1 176 ? -4.332 -27.422 0.745 1 93.38 176 ARG B O 1
ATOM 3759 N N . THR B 1 177 ? -2.145 -27.344 0.692 1 90.94 177 THR B N 1
ATOM 3760 C CA . THR B 1 177 ? -1.994 -28.797 0.756 1 90.94 177 THR B CA 1
ATOM 3761 C C . THR B 1 177 ? -1.446 -29.219 2.115 1 90.94 177 THR B C 1
ATOM 3763 O O . THR B 1 177 ? -0.387 -28.75 2.537 1 90.94 177 THR B O 1
ATOM 3766 N N . ASN B 1 178 ? -2.227 -30.062 2.768 1 87.44 178 ASN B N 1
ATOM 3767 C CA . ASN B 1 178 ? -1.738 -30.688 3.994 1 87.44 178 ASN B CA 1
ATOM 3768 C C . ASN B 1 178 ? -0.649 -31.719 3.705 1 87.44 178 ASN B C 1
ATOM 3770 O O . ASN B 1 178 ? -0.863 -32.656 2.932 1 87.44 178 ASN B O 1
ATOM 3774 N N . LEU B 1 179 ? 0.398 -31.641 4.316 1 81.88 179 LEU B N 1
ATOM 3775 C CA . LEU B 1 179 ? 1.556 -32.469 3.953 1 81.88 179 LEU B CA 1
ATOM 3776 C C . LEU B 1 179 ? 1.442 -33.844 4.539 1 81.88 179 LEU B C 1
ATOM 3778 O O . LEU B 1 179 ? 2.121 -34.781 4.086 1 81.88 179 LEU B O 1
ATOM 3782 N N . LYS B 1 180 ? 0.672 -34.031 5.559 1 81.62 180 LYS B N 1
ATOM 3783 C CA . LYS B 1 180 ? 0.471 -35.344 6.152 1 81.62 180 LYS B CA 1
ATOM 3784 C C . LYS B 1 180 ? -0.554 -36.156 5.363 1 81.62 180 LYS B C 1
ATOM 3786 O O . LYS B 1 180 ? -0.31 -37.312 5.023 1 81.62 180 LYS B O 1
ATOM 3791 N N . THR B 1 181 ? -1.604 -35.562 4.969 1 84.06 181 THR B N 1
ATOM 3792 C CA . THR B 1 181 ? -2.697 -36.281 4.32 1 84.06 181 THR B CA 1
ATOM 3793 C C . THR B 1 181 ? -2.635 -36.125 2.807 1 84.06 181 THR B C 1
ATOM 3795 O O . THR B 1 181 ? -3.318 -36.812 2.066 1 84.06 181 THR B O 1
ATOM 3798 N N . LEU B 1 182 ? -1.918 -35.031 2.373 1 83 182 LEU B N 1
ATOM 3799 C CA . LEU B 1 182 ? -1.78 -34.656 0.97 1 83 182 LEU B CA 1
ATOM 3800 C C . LEU B 1 182 ? -3.117 -34.219 0.395 1 83 182 LEU B C 1
ATOM 3802 O O . LEU B 1 182 ? -3.316 -34.25 -0.822 1 83 182 LEU B O 1
ATOM 3806 N N . LYS B 1 183 ? -4.004 -33.938 1.259 1 87.12 183 LYS B N 1
ATOM 3807 C CA . LYS B 1 183 ? -5.262 -33.312 0.831 1 87.12 183 LYS B CA 1
ATOM 3808 C C . LYS B 1 183 ? -5.113 -31.812 0.686 1 87.12 183 LYS B C 1
ATOM 3810 O O . LYS B 1 183 ? -4.395 -31.172 1.46 1 87.12 183 LYS B O 1
ATOM 3815 N N . SER B 1 184 ? -5.836 -31.297 -0.332 1 92.25 184 SER B N 1
ATOM 3816 C CA . SER B 1 184 ? -5.742 -29.859 -0.585 1 92.25 184 SER B CA 1
ATOM 3817 C C . SER B 1 184 ? -7.09 -29.188 -0.397 1 92.25 184 SER B C 1
ATOM 3819 O O . SER B 1 184 ? -8.141 -29.797 -0.576 1 92.25 184 SER B O 1
ATOM 3821 N N . GLU B 1 185 ? -7.051 -28.047 0.017 1 94.62 185 GLU B N 1
ATOM 3822 C CA . GLU B 1 185 ? -8.211 -27.156 0.034 1 94.62 185 GLU B CA 1
ATOM 3823 C C . GLU B 1 185 ? -7.941 -25.875 -0.736 1 94.62 185 GLU B C 1
ATOM 3825 O O . GLU B 1 185 ? -6.785 -25.547 -1.016 1 94.62 185 GLU B O 1
ATOM 3830 N N . LEU B 1 186 ? -9.016 -25.219 -1.179 1 97.94 186 LEU B N 1
ATOM 3831 C CA . LEU B 1 186 ? -8.898 -23.938 -1.875 1 97.94 186 LEU B CA 1
ATOM 3832 C C . LEU B 1 186 ? -9.383 -22.797 -0.992 1 97.94 186 LEU B C 1
ATOM 3834 O O . LEU B 1 186 ? -10.422 -22.891 -0.346 1 97.94 186 LEU B O 1
ATOM 3838 N N . LEU B 1 187 ? -8.547 -21.75 -0.944 1 97.88 187 LEU B N 1
ATOM 3839 C CA . LEU B 1 187 ? -8.844 -20.562 -0.162 1 97.88 187 LEU B CA 1
ATOM 3840 C C . LEU B 1 187 ? -8.586 -19.297 -0.981 1 97.88 187 LEU B C 1
ATOM 3842 O O . LEU B 1 187 ? -7.766 -19.312 -1.902 1 97.88 187 LEU B O 1
ATOM 3846 N N . ILE B 1 188 ? -9.344 -18.297 -0.657 1 98.75 188 ILE B N 1
ATOM 3847 C CA . ILE B 1 188 ? -9.008 -16.984 -1.16 1 98.75 188 ILE B CA 1
ATOM 3848 C C . ILE B 1 188 ? -8.281 -16.188 -0.077 1 98.75 188 ILE B C 1
ATOM 3850 O O . ILE B 1 188 ? -8.781 -16.047 1.04 1 98.75 188 ILE B O 1
ATOM 3854 N N . LYS B 1 189 ? -7.074 -15.727 -0.358 1 98.12 189 LYS B N 1
ATOM 3855 C CA . LYS B 1 189 ? -6.27 -14.945 0.575 1 98.12 189 LYS B CA 1
ATOM 3856 C C . LYS B 1 189 ? -5.812 -13.633 -0.057 1 98.12 189 LYS B C 1
ATOM 3858 O O . LYS B 1 189 ? -5.758 -13.516 -1.283 1 98.12 189 LYS B O 1
ATOM 3863 N N . THR B 1 190 ? -5.566 -12.68 0.806 1 98.19 190 THR B N 1
ATOM 3864 C CA . THR B 1 190 ? -4.984 -11.422 0.353 1 98.19 190 THR B CA 1
ATOM 3865 C C . THR B 1 190 ? -3.584 -11.234 0.935 1 98.19 190 THR B C 1
ATOM 3867 O O . THR B 1 190 ? -3.271 -11.781 1.997 1 98.19 190 THR B O 1
ATOM 3870 N N . TYR B 1 191 ? -2.74 -10.602 0.218 1 97.94 191 TYR B N 1
ATOM 3871 C CA . TYR B 1 191 ? -1.374 -10.312 0.639 1 97.94 191 TYR B CA 1
ATOM 3872 C C . TYR B 1 191 ? -1.051 -8.836 0.456 1 97.94 191 TYR B C 1
ATOM 3874 O O . TYR B 1 191 ? -1.349 -8.25 -0.59 1 97.94 191 TYR B O 1
ATOM 3882 N N . ALA B 1 192 ? -0.447 -8.258 1.466 1 97.44 192 ALA B N 1
ATOM 3883 C CA . ALA B 1 192 ? -0.117 -6.836 1.426 1 97.44 192 ALA B CA 1
ATOM 3884 C C . ALA B 1 192 ? 1.185 -6.598 0.666 1 97.44 192 ALA B C 1
ATOM 3886 O O . ALA B 1 192 ? 2.119 -7.398 0.753 1 97.44 192 ALA B O 1
ATOM 3887 N N . ASN B 1 193 ? 1.242 -5.465 -0.029 1 97.94 193 ASN B N 1
ATOM 3888 C CA . ASN B 1 193 ? 2.438 -5.055 -0.757 1 97.94 193 ASN B CA 1
ATOM 3889 C C . ASN B 1 193 ? 2.922 -6.148 -1.703 1 97.94 193 ASN B C 1
ATOM 3891 O O . ASN B 1 193 ? 2.176 -6.594 -2.574 1 97.94 193 ASN B O 1
ATOM 3895 N N . GLN B 1 194 ? 4.102 -6.641 -1.493 1 98.56 194 GLN B N 1
ATOM 3896 C CA . GLN B 1 194 ? 4.598 -7.664 -2.402 1 98.56 194 GLN B CA 1
ATOM 3897 C C . GLN B 1 194 ? 4.785 -9 -1.681 1 98.56 194 GLN B C 1
ATOM 3899 O O . GLN B 1 194 ? 5.566 -9.844 -2.119 1 98.56 194 GLN B O 1
ATOM 3904 N N . ASP B 1 195 ? 4.098 -9.125 -0.563 1 98.06 195 ASP B N 1
ATOM 3905 C CA . ASP B 1 195 ? 4.062 -10.445 0.055 1 98.06 195 ASP B CA 1
ATOM 3906 C C . ASP B 1 195 ? 3.428 -11.477 -0.878 1 98.06 195 ASP B C 1
ATOM 3908 O O . ASP B 1 195 ? 2.562 -11.141 -1.688 1 98.06 195 ASP B O 1
ATOM 3912 N N . SER B 1 196 ? 3.922 -12.695 -0.702 1 97.88 196 SER B N 1
ATOM 3913 C CA . SER B 1 196 ? 3.541 -13.742 -1.647 1 97.88 196 SER B CA 1
ATOM 3914 C C . SER B 1 196 ? 3.07 -15 -0.922 1 97.88 196 SER B C 1
ATOM 3916 O O . SER B 1 196 ? 3.568 -15.32 0.157 1 97.88 196 SER B O 1
ATOM 3918 N N . ALA B 1 197 ? 2.158 -15.688 -1.557 1 97.12 197 ALA B N 1
ATOM 3919 C CA . ALA B 1 197 ? 1.734 -16.984 -1.036 1 97.12 197 ALA B CA 1
ATOM 3920 C C . ALA B 1 197 ? 2.922 -17.922 -0.893 1 97.12 197 ALA B C 1
ATOM 3922 O O . ALA B 1 197 ? 2.92 -18.812 -0.028 1 97.12 197 ALA B O 1
ATOM 3923 N N . TYR B 1 198 ? 3.965 -17.734 -1.638 1 96.12 198 TYR B N 1
ATOM 3924 C CA . TYR B 1 198 ? 5.141 -18.594 -1.608 1 96.12 198 TYR B CA 1
ATOM 3925 C C . TYR B 1 198 ? 5.879 -18.469 -0.281 1 96.12 198 TYR B C 1
ATOM 3927 O O . TYR B 1 198 ? 6.695 -19.328 0.07 1 96.12 198 TYR B O 1
ATOM 3935 N N . MET B 1 199 ? 5.656 -17.422 0.39 1 94.69 199 MET B N 1
ATOM 3936 C CA . MET B 1 199 ? 6.359 -17.188 1.65 1 94.69 199 MET B CA 1
ATOM 3937 C C . MET B 1 199 ? 5.852 -18.141 2.732 1 94.69 199 MET B C 1
ATOM 3939 O O . MET B 1 199 ? 6.59 -18.469 3.664 1 94.69 199 MET B O 1
ATOM 3943 N N . ASN B 1 200 ? 4.582 -18.578 2.662 1 90.19 200 ASN B N 1
ATOM 3944 C CA . ASN B 1 200 ? 3.996 -19.531 3.598 1 90.19 200 ASN B CA 1
ATOM 3945 C C . ASN B 1 200 ? 4.242 -19.125 5.047 1 90.19 200 ASN B C 1
ATOM 3947 O O . ASN B 1 200 ? 4.664 -19.938 5.867 1 90.19 200 ASN B O 1
ATOM 3951 N N . GLU B 1 201 ? 3.961 -17.891 5.352 1 83.69 201 GLU B N 1
ATOM 3952 C CA . GLU B 1 201 ? 4.285 -17.344 6.664 1 83.69 201 GLU B CA 1
ATOM 3953 C C . GLU B 1 201 ? 3.477 -18.031 7.766 1 83.69 201 GLU B C 1
ATOM 3955 O O . GLU B 1 201 ? 3.854 -17.984 8.938 1 83.69 201 GLU B O 1
ATOM 3960 N N . GLN B 1 202 ? 2.408 -18.609 7.496 1 69 202 GLN B N 1
ATOM 3961 C CA . GLN B 1 202 ? 1.6 -19.312 8.477 1 69 202 GLN B CA 1
ATOM 3962 C C . GLN B 1 202 ? 2.371 -20.484 9.086 1 69 202 GLN B C 1
ATOM 3964 O O . GLN B 1 202 ? 1.992 -21.016 10.133 1 69 202 GLN B O 1
ATOM 3969 N N . LEU B 1 203 ? 3.391 -20.891 8.43 1 64.25 203 LEU B N 1
ATOM 3970 C CA . LEU B 1 203 ? 4.215 -22 8.898 1 64.25 203 LEU B CA 1
ATOM 3971 C C . LEU B 1 203 ? 5.113 -21.562 10.055 1 64.25 203 LEU B C 1
ATOM 3973 O O . LEU B 1 203 ? 5.559 -22.391 10.844 1 64.25 203 LEU B O 1
ATOM 3977 N N . LEU B 1 204 ? 5.402 -20.281 10.109 1 60.5 204 LEU B N 1
ATOM 3978 C CA . LEU B 1 204 ? 6.328 -19.75 11.109 1 60.5 204 LEU B CA 1
ATOM 3979 C C . LEU B 1 204 ? 5.648 -19.625 12.461 1 60.5 204 LEU B C 1
ATOM 3981 O O . LEU B 1 204 ? 6.309 -19.703 13.5 1 60.5 204 LEU B O 1
ATOM 3985 N N . THR B 1 205 ? 4.512 -19.312 12.633 1 52.84 205 THR B N 1
ATOM 3986 C CA . THR B 1 205 ? 3.846 -19.141 13.914 1 52.84 205 THR B CA 1
ATOM 3987 C C . THR B 1 205 ? 3.779 -20.469 14.664 1 52.84 205 THR B C 1
ATOM 3989 O O . THR B 1 205 ? 3.805 -20.5 15.898 1 52.84 205 THR B O 1
ATOM 3992 N N . ASN B 1 206 ? 3.748 -21.547 14.07 1 47.91 206 ASN B N 1
ATOM 3993 C CA . ASN B 1 206 ? 3.643 -22.797 14.812 1 47.91 206 ASN B CA 1
ATOM 3994 C C . ASN B 1 206 ? 4.988 -23.219 15.406 1 47.91 206 ASN B C 1
ATOM 3996 O O . ASN B 1 206 ? 5.062 -24.188 16.172 1 47.91 206 ASN B O 1
ATOM 4000 N N . SER B 1 207 ? 6.047 -22.562 14.969 1 45.09 207 SER B N 1
ATOM 4001 C CA . SER B 1 207 ? 7.336 -23.031 15.461 1 45.09 207 SER B CA 1
ATOM 4002 C C . SER B 1 207 ? 7.645 -22.469 16.844 1 45.09 207 SER B C 1
ATOM 4004 O O . SER B 1 207 ? 8.594 -22.906 17.5 1 45.09 207 SER B O 1
ATOM 4006 N N . GLN B 1 208 ? 7.113 -21.312 17.297 1 39.44 208 GLN B N 1
ATOM 4007 C CA . GLN B 1 208 ? 7.539 -20.859 18.625 1 39.44 208 GLN B CA 1
ATOM 4008 C C . GLN B 1 208 ? 7.07 -21.797 19.719 1 39.44 208 GLN B C 1
ATOM 4010 O O . GLN B 1 208 ? 7.453 -21.656 20.875 1 39.44 208 GLN B O 1
ATOM 4015 N N . LYS B 1 209 ? 5.824 -22.203 19.562 1 33.38 209 LYS B N 1
ATOM 4016 C CA . LYS B 1 209 ? 5.477 -22.938 20.766 1 33.38 209 LYS B CA 1
ATOM 4017 C C . LYS B 1 209 ? 6.301 -24.219 20.891 1 33.38 209 LYS B C 1
ATOM 4019 O O . LYS B 1 209 ? 6.258 -25.078 20.016 1 33.38 209 LYS B O 1
ATOM 4024 N N . GLY B 1 210 ? 7.324 -24.375 21.594 1 36.62 210 GLY B N 1
ATOM 4025 C CA . GLY B 1 210 ? 8.25 -25.312 22.219 1 36.62 210 GLY B CA 1
ATOM 4026 C C . GLY B 1 210 ? 8.484 -26.562 21.391 1 36.62 210 GLY B C 1
ATOM 4027 O O . GLY B 1 210 ? 9.188 -27.484 21.812 1 36.62 210 GLY B O 1
ATOM 4028 N N . SER B 1 211 ? 7.371 -27.078 20.719 1 39.91 211 SER B N 1
ATOM 4029 C CA . SER B 1 211 ? 7.691 -28.406 20.219 1 39.91 211 SER B CA 1
ATOM 4030 C C . SER B 1 211 ? 8.781 -28.359 19.156 1 39.91 211 SER B C 1
ATOM 4032 O O . SER B 1 211 ? 8.812 -27.453 18.328 1 39.91 211 SER B O 1
ATOM 4034 N N . SER B 1 212 ? 9.922 -28.953 19.344 1 40.19 212 SER B N 1
ATOM 4035 C CA . SER B 1 212 ? 11.156 -29.203 18.594 1 40.19 212 SER B CA 1
ATOM 4036 C C . SER B 1 212 ? 10.891 -29.328 17.109 1 40.19 212 SER B C 1
ATOM 4038 O O . SER B 1 212 ? 11.82 -29.297 16.297 1 40.19 212 SER B O 1
ATOM 4040 N N . SER B 1 213 ? 9.914 -30.141 16.609 1 43.28 213 SER B N 1
ATOM 4041 C CA . SER B 1 213 ? 9.805 -30.484 15.188 1 43.28 213 SER B CA 1
ATOM 4042 C C . SER B 1 213 ? 9.102 -29.375 14.406 1 43.28 213 SER B C 1
ATOM 4044 O O . SER B 1 213 ? 7.914 -29.125 14.609 1 43.28 213 SER B O 1
ATOM 4046 N N . ASN B 1 214 ? 9.617 -28.297 14.062 1 49.19 214 ASN B N 1
ATOM 4047 C CA . ASN B 1 214 ? 9.188 -27.234 13.164 1 49.19 214 ASN B CA 1
ATOM 4048 C C . ASN B 1 214 ? 8.484 -27.797 11.93 1 49.19 214 ASN B C 1
ATOM 4050 O O . ASN B 1 214 ? 9.07 -27.844 10.844 1 49.19 214 ASN B O 1
ATOM 4054 N N . THR B 1 215 ? 7.668 -28.812 12.023 1 58.12 215 THR B N 1
ATOM 4055 C CA . THR B 1 215 ? 7.113 -29.531 10.875 1 58.12 215 THR B CA 1
ATOM 4056 C C . THR B 1 215 ? 6.074 -28.672 10.164 1 58.12 215 THR B C 1
ATOM 4058 O O . THR B 1 215 ? 5.148 -28.156 10.797 1 58.12 215 THR B O 1
ATOM 4061 N N . VAL B 1 216 ? 6.359 -28.203 8.984 1 67.38 216 VAL B N 1
ATOM 4062 C CA . VAL B 1 216 ? 5.422 -27.562 8.07 1 67.38 216 VAL B CA 1
ATOM 4063 C C . VAL B 1 216 ? 4.219 -28.484 7.844 1 67.38 216 VAL B C 1
ATOM 4065 O O . VAL B 1 216 ? 4.375 -29.641 7.434 1 67.38 216 VAL B O 1
ATOM 4068 N N . GLU B 1 217 ? 3.086 -27.984 8.297 1 77.69 217 GLU B N 1
ATOM 4069 C CA . GLU B 1 217 ? 1.885 -28.812 8.227 1 77.69 217 GLU B CA 1
ATOM 4070 C C . GLU B 1 217 ? 1.188 -28.656 6.875 1 77.69 217 GLU B C 1
ATOM 4072 O O . GLU B 1 217 ? 0.565 -29.594 6.379 1 77.69 217 GLU B O 1
ATOM 4077 N N . SER B 1 218 ? 1.299 -27.531 6.289 1 87.56 218 SER B N 1
ATOM 4078 C CA . SER B 1 218 ? 0.641 -27.281 5.012 1 87.56 218 SER B CA 1
ATOM 4079 C C . SER B 1 218 ? 1.436 -26.297 4.164 1 87.56 218 SER B C 1
ATOM 4081 O O . SER B 1 218 ? 2.234 -25.516 4.691 1 87.56 218 SER B O 1
ATOM 4083 N N . ILE B 1 219 ? 1.256 -26.391 2.898 1 90.69 219 ILE B N 1
ATOM 4084 C CA . ILE B 1 219 ? 1.908 -25.5 1.948 1 90.69 219 ILE B CA 1
ATOM 4085 C C . ILE B 1 219 ? 0.853 -24.781 1.11 1 90.69 219 ILE B C 1
ATOM 4087 O O . ILE B 1 219 ? -0.059 -25.422 0.574 1 90.69 219 ILE B O 1
ATOM 4091 N N . ASP B 1 220 ? 0.987 -23.484 1.075 1 93.88 220 ASP B N 1
ATOM 4092 C CA . ASP B 1 220 ? 0.152 -22.656 0.199 1 93.88 220 ASP B CA 1
ATOM 4093 C C . ASP B 1 220 ? 0.82 -22.453 -1.158 1 93.88 220 ASP B C 1
ATOM 4095 O O . ASP B 1 220 ? 1.989 -22.078 -1.229 1 93.88 220 ASP B O 1
ATOM 4099 N N . GLU B 1 221 ? 0.108 -22.719 -2.174 1 94.31 221 GLU B N 1
ATOM 4100 C CA . GLU B 1 221 ? 0.54 -22.422 -3.535 1 94.31 221 GLU B CA 1
ATOM 4101 C C . GLU B 1 221 ? -0.46 -21.516 -4.246 1 94.31 221 GLU B C 1
ATOM 4103 O O . GLU B 1 221 ? -1.669 -21.75 -4.191 1 94.31 221 GLU B O 1
ATOM 4108 N N . PRO B 1 222 ? 0.055 -20.5 -4.867 1 98.12 222 PRO B N 1
ATOM 4109 C CA . PRO B 1 222 ? -0.874 -19.656 -5.617 1 98.12 222 PRO B CA 1
ATOM 4110 C C . PRO B 1 222 ? -1.366 -20.312 -6.906 1 98.12 222 PRO B C 1
ATOM 4112 O O . PRO B 1 222 ? -0.567 -20.859 -7.668 1 98.12 222 PRO B O 1
ATOM 4115 N N . VAL B 1 223 ? -2.643 -20.266 -7.129 1 98.44 223 VAL B N 1
ATOM 4116 C CA . VAL B 1 223 ? -3.279 -20.844 -8.305 1 98.44 223 VAL B CA 1
ATOM 4117 C C . VAL B 1 223 ? -3.697 -19.734 -9.266 1 98.44 223 VAL B C 1
ATOM 4119 O O . VAL B 1 223 ? -3.469 -19.828 -10.477 1 98.44 223 VAL B O 1
ATOM 4122 N N . LEU B 1 224 ? -4.352 -18.766 -8.766 1 98.75 224 LEU B N 1
ATOM 4123 C CA . LEU B 1 224 ? -4.801 -17.562 -9.453 1 98.75 224 LEU B CA 1
ATOM 4124 C C . LEU B 1 224 ? -4.465 -16.312 -8.641 1 98.75 224 LEU B C 1
ATOM 4126 O O . LEU B 1 224 ? -4.617 -16.312 -7.414 1 98.75 224 LEU B O 1
ATOM 4130 N N . LEU B 1 225 ? -3.996 -15.258 -9.32 1 98.25 225 LEU B N 1
ATOM 4131 C CA . LEU B 1 225 ? -3.484 -14.078 -8.625 1 98.25 225 LEU B CA 1
ATOM 4132 C C . LEU B 1 225 ? -3.852 -12.805 -9.367 1 98.25 225 LEU B C 1
ATOM 4134 O O . LEU B 1 225 ? -3.668 -12.711 -10.586 1 98.25 225 LEU B O 1
ATOM 4138 N N . LEU B 1 226 ? -4.426 -11.828 -8.625 1 98.94 226 LEU B N 1
ATOM 4139 C CA . LEU B 1 226 ? -4.754 -10.523 -9.188 1 98.94 226 LEU B CA 1
ATOM 4140 C C . LEU B 1 226 ? -3.986 -9.414 -8.477 1 98.94 226 LEU B C 1
ATOM 4142 O O . LEU B 1 226 ? -4.008 -9.336 -7.246 1 98.94 226 LEU B O 1
ATOM 4146 N N . ASP B 1 227 ? -3.26 -8.664 -9.281 1 98.94 227 ASP B N 1
ATOM 4147 C CA . ASP B 1 227 ? -2.568 -7.473 -8.812 1 98.94 227 ASP B CA 1
ATOM 4148 C C . ASP B 1 227 ? -3.547 -6.32 -8.602 1 98.94 227 ASP B C 1
ATOM 4150 O O . ASP B 1 227 ? -4.191 -5.863 -9.547 1 98.94 227 ASP B O 1
ATOM 4154 N N . VAL B 1 228 ? -3.604 -5.801 -7.379 1 98.81 228 VAL B N 1
ATOM 4155 C CA . VAL B 1 228 ? -4.504 -4.668 -7.18 1 98.81 228 VAL B CA 1
ATOM 4156 C C . VAL B 1 228 ? -3.707 -3.445 -6.73 1 98.81 228 VAL B C 1
ATOM 4158 O O . VAL B 1 228 ? -4.258 -2.531 -6.113 1 98.81 228 VAL B O 1
ATOM 4161 N N . TRP B 1 229 ? -2.396 -3.479 -6.875 1 98.75 229 TRP B N 1
ATOM 4162 C CA . TRP B 1 229 ? -1.68 -2.207 -6.871 1 98.75 229 TRP B CA 1
ATOM 4163 C C . TRP B 1 229 ? -2.275 -1.242 -7.891 1 98.75 229 TRP B C 1
ATOM 4165 O O . TRP B 1 229 ? -2.656 -1.649 -8.992 1 98.75 229 TRP B O 1
ATOM 4175 N N . GLU B 1 230 ? -2.188 0.028 -7.559 1 98.5 230 GLU B N 1
ATOM 4176 C CA . GLU B 1 230 ? -2.797 0.996 -8.469 1 98.5 230 GLU B CA 1
ATOM 4177 C C . GLU B 1 230 ? -2.105 0.99 -9.828 1 98.5 230 GLU B C 1
ATOM 4179 O O . GLU B 1 230 ? -2.752 1.193 -10.859 1 98.5 230 GLU B O 1
ATOM 4184 N N . HIS B 1 231 ? -0.83 0.689 -9.891 1 98.75 231 HIS B N 1
ATOM 4185 C CA . HIS B 1 231 ? -0.132 0.722 -11.172 1 98.75 231 HIS B CA 1
ATOM 4186 C C . HIS B 1 231 ? -0.655 -0.358 -12.109 1 98.75 231 HIS B C 1
ATOM 4188 O O . HIS B 1 231 ? -0.375 -0.33 -13.312 1 98.75 231 HIS B O 1
ATOM 4194 N N . ALA B 1 232 ? -1.379 -1.315 -11.602 1 98.75 232 ALA B N 1
ATOM 4195 C CA . ALA B 1 232 ? -1.892 -2.398 -12.438 1 98.75 232 ALA B CA 1
ATOM 4196 C C . ALA B 1 232 ? -3.062 -1.924 -13.297 1 98.75 232 ALA B C 1
ATOM 4198 O O . ALA B 1 232 ? -3.439 -2.584 -14.266 1 98.75 232 ALA B O 1
ATOM 4199 N N . TYR B 1 233 ? -3.678 -0.748 -12.898 1 98.69 233 TYR B N 1
ATOM 4200 C CA . TYR B 1 233 ? -4.914 -0.456 -13.617 1 98.69 233 TYR B CA 1
ATOM 4201 C C . TYR B 1 233 ? -5.16 1.047 -13.688 1 98.69 233 TYR B C 1
ATOM 4203 O O . TYR B 1 233 ? -6.105 1.497 -14.344 1 98.69 233 TYR B O 1
ATOM 4211 N N . TYR B 1 234 ? -4.355 1.906 -13.141 1 98.44 234 TYR B N 1
ATOM 4212 C CA . TYR B 1 234 ? -4.711 3.293 -12.875 1 98.44 234 TYR B CA 1
ATOM 4213 C C . TYR B 1 234 ? -4.738 4.113 -14.156 1 98.44 234 TYR B C 1
ATOM 4215 O O . TYR B 1 234 ? -5.477 5.094 -14.266 1 98.44 234 TYR B O 1
ATOM 4223 N N . LEU B 1 235 ? -3.908 3.775 -15.125 1 98.62 235 LEU B N 1
ATOM 4224 C CA . LEU B 1 235 ? -3.863 4.562 -16.344 1 98.62 235 LEU B CA 1
ATOM 4225 C C . LEU B 1 235 ? -5.188 4.477 -17.094 1 98.62 235 LEU B C 1
ATOM 4227 O O . LEU B 1 235 ? -5.609 5.445 -17.734 1 98.62 235 LEU B O 1
ATOM 4231 N N . LYS B 1 236 ? -5.832 3.352 -16.984 1 98.25 236 LYS B N 1
ATOM 4232 C CA . LYS B 1 236 ? -7.094 3.168 -17.703 1 98.25 236 LYS B CA 1
ATOM 4233 C C . LYS B 1 236 ? -8.281 3.35 -16.766 1 98.25 236 LYS B C 1
ATOM 4235 O O . LYS B 1 236 ? -9.258 4.027 -17.109 1 98.25 236 LYS B O 1
ATOM 4240 N N . HIS B 1 237 ? -8.188 2.824 -15.602 1 98.56 237 HIS B N 1
ATOM 4241 C CA . HIS B 1 237 ? -9.375 2.682 -14.773 1 98.56 237 HIS B CA 1
ATOM 4242 C C . HIS B 1 237 ? -9.391 3.721 -13.656 1 98.56 237 HIS B C 1
ATOM 4244 O O . HIS B 1 237 ? -10.43 3.953 -13.031 1 98.56 237 HIS B O 1
ATOM 4250 N N . GLN B 1 238 ? -8.188 4.27 -13.297 1 97.94 238 GLN B N 1
ATOM 4251 C CA . GLN B 1 238 ? -8.055 5.266 -12.234 1 97.94 238 GLN B CA 1
ATOM 4252 C C . GLN B 1 238 ? -8.672 4.766 -10.93 1 97.94 238 GLN B C 1
ATOM 4254 O O . GLN B 1 238 ? -8.289 3.707 -10.422 1 97.94 238 GLN B O 1
ATOM 4259 N N . ASN B 1 239 ? -9.648 5.496 -10.359 1 97.88 239 ASN B N 1
ATOM 4260 C CA . ASN B 1 239 ? -10.148 5.133 -9.031 1 97.88 239 ASN B CA 1
ATOM 4261 C C . ASN B 1 239 ? -11.227 4.062 -9.117 1 97.88 239 ASN B C 1
ATOM 4263 O O . ASN B 1 239 ? -11.891 3.762 -8.125 1 97.88 239 ASN B O 1
ATOM 4267 N N . LYS B 1 240 ? -11.445 3.496 -10.305 1 98.31 240 LYS B N 1
ATOM 4268 C CA . LYS B 1 240 ? -12.5 2.506 -10.516 1 98.31 240 LYS B CA 1
ATOM 4269 C C . LYS B 1 240 ? -11.938 1.089 -10.492 1 98.31 240 LYS B C 1
ATOM 4271 O O . LYS B 1 240 ? -12.008 0.372 -11.492 1 98.31 240 LYS B O 1
ATOM 4276 N N . ARG B 1 241 ? -11.516 0.668 -9.344 1 98.5 241 ARG B N 1
ATOM 4277 C CA . ARG B 1 241 ? -10.914 -0.652 -9.18 1 98.5 241 ARG B CA 1
ATOM 4278 C C . ARG B 1 241 ? -11.914 -1.754 -9.531 1 98.5 241 ARG B C 1
ATOM 4280 O O . ARG B 1 241 ? -11.531 -2.781 -10.094 1 98.5 241 ARG B O 1
ATOM 4287 N N . ALA B 1 242 ? -13.18 -1.546 -9.156 1 98.62 242 ALA B N 1
ATOM 4288 C CA . ALA B 1 242 ? -14.195 -2.557 -9.438 1 98.62 242 ALA B CA 1
ATOM 4289 C C . ALA B 1 242 ? -14.289 -2.842 -10.93 1 98.62 242 ALA B C 1
ATOM 4291 O O . ALA B 1 242 ? -14.422 -3.998 -11.344 1 98.62 242 ALA B O 1
ATOM 4292 N N . ALA B 1 243 ? -14.227 -1.801 -11.719 1 98.81 243 ALA B N 1
ATOM 4293 C CA . ALA B 1 243 ? -14.266 -1.962 -13.172 1 98.81 243 ALA B CA 1
ATOM 4294 C C . ALA B 1 243 ? -13.047 -2.727 -13.672 1 98.81 243 ALA B C 1
ATOM 4296 O O . ALA B 1 243 ? -13.156 -3.578 -14.555 1 98.81 243 ALA B O 1
ATOM 4297 N N . TYR B 1 244 ? -11.922 -2.441 -13.117 1 98.88 244 TYR B N 1
ATOM 4298 C CA . TYR B 1 244 ? -10.688 -3.146 -13.461 1 98.88 244 TYR B CA 1
ATOM 4299 C C . TYR B 1 244 ? -10.805 -4.633 -13.141 1 98.88 244 TYR B C 1
ATOM 4301 O O . TYR B 1 244 ? -10.469 -5.48 -13.977 1 98.88 244 TYR B O 1
ATOM 4309 N N . VAL B 1 245 ? -11.281 -4.957 -11.961 1 98.88 245 VAL B N 1
ATOM 4310 C CA . VAL B 1 245 ? -11.398 -6.348 -11.539 1 98.88 245 VAL B CA 1
ATOM 4311 C C . VAL B 1 245 ? -12.336 -7.098 -12.484 1 98.88 245 VAL B C 1
ATOM 4313 O O . VAL B 1 245 ? -12.039 -8.219 -12.898 1 98.88 245 VAL B O 1
ATOM 4316 N N . SER B 1 246 ? -13.383 -6.434 -12.828 1 98.62 246 SER B N 1
ATOM 4317 C CA . SER B 1 246 ? -14.32 -7.035 -13.766 1 98.62 246 SER B CA 1
ATOM 4318 C C . SER B 1 246 ? -13.672 -7.266 -15.125 1 98.62 246 SER B C 1
ATOM 4320 O O . SER B 1 246 ? -13.828 -8.336 -15.727 1 98.62 246 SER B O 1
ATOM 4322 N N . ASP B 1 247 ? -12.961 -6.297 -15.625 1 98.81 247 ASP B N 1
ATOM 4323 C CA . ASP B 1 247 ? -12.305 -6.395 -16.922 1 98.81 247 ASP B CA 1
ATOM 4324 C C . ASP B 1 247 ? -11.234 -7.484 -16.922 1 98.81 247 ASP B C 1
ATOM 4326 O O . ASP B 1 247 ? -11.031 -8.172 -17.922 1 98.81 247 ASP B O 1
ATOM 4330 N N . TRP B 1 248 ? -10.562 -7.648 -15.797 1 98.88 248 TRP B N 1
ATOM 4331 C CA . TRP B 1 248 ? -9.453 -8.586 -15.68 1 98.88 248 TRP B CA 1
ATOM 4332 C C . TRP B 1 248 ? -9.922 -10.016 -15.945 1 98.88 248 TRP B C 1
ATOM 4334 O O . TRP B 1 248 ? -9.195 -10.812 -16.547 1 98.88 248 TRP B O 1
ATOM 4344 N N . TRP B 1 249 ? -11.109 -10.367 -15.555 1 98.81 249 TRP B N 1
ATOM 4345 C CA . TRP B 1 249 ? -11.617 -11.719 -15.758 1 98.81 249 TRP B CA 1
ATOM 4346 C C . TRP B 1 249 ? -11.695 -12.062 -17.234 1 98.81 249 TRP B C 1
ATOM 4348 O O . TRP B 1 249 ? -11.695 -13.234 -17.609 1 98.81 249 TRP B O 1
ATOM 4358 N N . ASN B 1 250 ? -11.688 -11.062 -18.094 1 98.62 250 ASN B N 1
ATOM 4359 C CA . ASN B 1 250 ? -11.805 -11.273 -19.531 1 98.62 250 ASN B CA 1
ATOM 4360 C C . ASN B 1 250 ? -10.453 -11.602 -20.156 1 98.62 250 ASN B C 1
ATOM 4362 O O . ASN B 1 250 ? -10.375 -11.898 -21.344 1 98.62 250 ASN B O 1
ATOM 4366 N N . VAL B 1 251 ? -9.438 -11.609 -19.406 1 98.75 251 VAL B N 1
ATOM 4367 C CA . VAL B 1 251 ? -8.125 -11.938 -19.953 1 98.75 251 VAL B CA 1
ATOM 4368 C C . VAL B 1 251 ? -7.523 -13.117 -19.188 1 98.75 251 VAL B C 1
ATOM 4370 O O . VAL B 1 251 ? -6.395 -13.531 -19.469 1 98.75 251 VAL B O 1
ATOM 4373 N N . VAL B 1 252 ? -8.18 -13.703 -18.203 1 98.81 252 VAL B N 1
ATOM 4374 C CA . VAL B 1 252 ? -7.699 -14.844 -17.438 1 98.81 252 VAL B CA 1
ATOM 4375 C C . VAL B 1 252 ? -7.574 -16.062 -18.344 1 98.81 252 VAL B C 1
ATOM 4377 O O . VAL B 1 252 ? -8.5 -16.375 -19.109 1 98.81 252 VAL B O 1
ATOM 4380 N N . HIS B 1 253 ? -6.449 -16.672 -18.281 1 98.69 253 HIS B N 1
ATOM 4381 C CA . HIS B 1 253 ? -6.156 -17.891 -19.047 1 98.69 253 HIS B CA 1
ATOM 4382 C C . HIS B 1 253 ? -6.426 -19.141 -18.234 1 98.69 253 HIS B C 1
ATOM 4384 O O . HIS B 1 253 ? -5.512 -19.688 -17.609 1 98.69 253 HIS B O 1
ATOM 4390 N N . TRP B 1 254 ? -7.59 -19.719 -18.375 1 98.62 254 TRP B N 1
ATOM 4391 C CA . TRP B 1 254 ? -8.078 -20.75 -17.453 1 98.62 254 TRP B CA 1
ATOM 4392 C C . TRP B 1 254 ? -7.27 -22.031 -17.594 1 98.62 254 TRP B C 1
ATOM 4394 O O . TRP B 1 254 ? -7.215 -22.844 -16.672 1 98.62 254 TRP B O 1
ATOM 4404 N N . SER B 1 255 ? -6.637 -22.25 -18.75 1 98.06 255 SER B N 1
ATOM 4405 C CA . SER B 1 255 ? -5.789 -23.422 -18.891 1 98.06 255 SER B CA 1
ATOM 4406 C C . SER B 1 255 ? -4.594 -23.359 -17.953 1 98.06 255 SER B C 1
ATOM 4408 O O . SER B 1 255 ? -4.164 -24.391 -17.406 1 98.06 255 SER B O 1
ATOM 4410 N N . LYS B 1 256 ? -4.066 -22.141 -17.797 1 97.94 256 LYS B N 1
ATOM 4411 C CA . LYS B 1 256 ? -2.973 -21.984 -16.844 1 97.94 256 LYS B CA 1
ATOM 4412 C C . LYS B 1 256 ? -3.459 -22.188 -15.414 1 97.94 256 LYS B C 1
ATOM 4414 O O . LYS B 1 256 ? -2.748 -22.766 -14.586 1 97.94 256 LYS B O 1
ATOM 4419 N N . VAL B 1 257 ? -4.633 -21.734 -15.078 1 98.38 257 VAL B N 1
ATOM 4420 C CA . VAL B 1 257 ? -5.238 -21.969 -13.766 1 98.38 257 VAL B CA 1
ATOM 4421 C C . VAL B 1 257 ? -5.363 -23.469 -13.508 1 98.38 257 VAL B C 1
ATOM 4423 O O . VAL B 1 257 ? -5.031 -23.953 -12.422 1 98.38 257 VAL B O 1
ATOM 4426 N N . GLU B 1 258 ? -5.805 -24.172 -14.531 1 97.38 258 GLU B N 1
ATOM 4427 C CA . GLU B 1 258 ? -5.941 -25.625 -14.406 1 97.38 258 GLU B CA 1
ATOM 4428 C C . GLU B 1 258 ? -4.59 -26.281 -14.148 1 97.38 258 GLU B C 1
ATOM 4430 O O . GLU B 1 258 ? -4.477 -27.141 -13.266 1 97.38 258 GLU B O 1
ATOM 4435 N N . ASP B 1 259 ? -3.615 -25.844 -14.953 1 96.06 259 ASP B N 1
ATOM 4436 C CA . ASP B 1 259 ? -2.271 -26.391 -14.773 1 96.06 259 ASP B CA 1
ATOM 4437 C C . ASP B 1 259 ? -1.792 -26.219 -13.336 1 96.06 259 ASP B C 1
ATOM 4439 O O . ASP B 1 259 ? -1.26 -27.156 -12.734 1 96.06 259 ASP B O 1
ATOM 4443 N N . ARG B 1 260 ? -2.018 -25.078 -12.781 1 96.44 260 ARG B N 1
ATOM 4444 C CA . ARG B 1 260 ? -1.538 -24.781 -11.438 1 96.44 260 ARG B CA 1
ATOM 4445 C C . ARG B 1 260 ? -2.352 -25.516 -10.383 1 96.44 260 ARG B C 1
ATOM 4447 O O . ARG B 1 260 ? -1.809 -25.953 -9.359 1 96.44 260 ARG B O 1
ATOM 4454 N N . LEU B 1 261 ? -3.604 -25.609 -10.617 1 95.62 261 LEU B N 1
ATOM 4455 C CA . LEU B 1 261 ? -4.488 -26.266 -9.664 1 95.62 261 LEU B CA 1
ATOM 4456 C C . LEU B 1 261 ? -4.145 -27.734 -9.531 1 95.62 261 LEU B C 1
ATOM 4458 O O . LEU B 1 261 ? -4.23 -28.312 -8.438 1 95.62 261 LEU B O 1
ATOM 4462 N N . PHE B 1 262 ? -3.646 -28.359 -10.57 1 92.94 262 PHE B N 1
ATOM 4463 C CA . PHE B 1 262 ? -3.529 -29.812 -10.539 1 92.94 262 PHE B CA 1
ATOM 4464 C C . PHE B 1 262 ? -2.078 -30.234 -10.727 1 92.94 262 PHE B C 1
ATOM 4466 O O . PHE B 1 262 ? -1.795 -31.422 -10.914 1 92.94 262 PHE B O 1
ATOM 4473 N N . LYS B 1 263 ? -1.189 -29.297 -10.68 1 88.5 263 LYS B N 1
ATOM 4474 C CA . LYS B 1 263 ? 0.219 -29.672 -10.727 1 88.5 263 LYS B CA 1
ATOM 4475 C C . LYS B 1 263 ? 0.611 -30.469 -9.484 1 88.5 263 LYS B C 1
ATOM 4477 O O . LYS B 1 263 ? 0.092 -30.219 -8.391 1 88.5 263 LYS B O 1
ATOM 4482 N N . CYS B 1 264 ? 1.586 -31.297 -9.656 1 82.88 264 CYS B N 1
ATOM 4483 C CA . CYS B 1 264 ? 1.984 -32.188 -8.586 1 82.88 264 CYS B CA 1
ATOM 4484 C C . CYS B 1 264 ? 3.158 -31.625 -7.801 1 82.88 264 CYS B C 1
ATOM 4486 O O . CYS B 1 264 ? 3.26 -31.844 -6.59 1 82.88 264 CYS B O 1
ATOM 4488 N N . GLU B 1 265 ? 3.969 -30.922 -8.461 1 84.5 265 GLU B N 1
ATOM 4489 C CA . GLU B 1 265 ? 5.176 -30.422 -7.812 1 84.5 265 GLU B CA 1
ATOM 4490 C C . GLU B 1 265 ? 4.922 -29.062 -7.16 1 84.5 265 GLU B C 1
ATOM 4492 O O . GLU B 1 265 ? 4.191 -28.234 -7.703 1 84.5 265 GLU B O 1
ATOM 4497 N N . PHE B 1 266 ? 5.496 -28.922 -6.004 1 88.56 266 PHE B N 1
ATOM 4498 C CA . PHE B 1 266 ? 5.422 -27.625 -5.336 1 88.56 266 PHE B CA 1
ATOM 4499 C C . PHE B 1 266 ? 6.418 -26.641 -5.949 1 88.56 266 PHE B C 1
ATOM 4501 O O . PHE B 1 266 ? 7.488 -27.047 -6.406 1 88.56 266 PHE B O 1
ATOM 4508 N N . ASP B 1 267 ? 6.02 -25.391 -5.938 1 90.62 267 ASP B N 1
ATOM 4509 C CA . ASP B 1 267 ? 6.91 -24.344 -6.414 1 90.62 267 ASP B CA 1
ATOM 4510 C C . ASP B 1 267 ? 8.047 -24.094 -5.426 1 90.62 267 ASP B C 1
ATOM 4512 O O . ASP B 1 267 ? 9.117 -23.609 -5.809 1 90.62 267 ASP B O 1
ATOM 4516 N N . VAL B 1 268 ? 7.75 -24.406 -4.172 1 88.81 268 VAL B N 1
ATOM 4517 C CA . VAL B 1 268 ? 8.711 -24.078 -3.121 1 88.81 268 VAL B CA 1
ATOM 4518 C C . VAL B 1 268 ? 9.266 -25.375 -2.521 1 88.81 268 VAL B C 1
ATOM 4520 O O . VAL B 1 268 ? 8.625 -26.422 -2.582 1 88.81 268 VAL B O 1
ATOM 4523 N N . GLU B 1 269 ? 10.5 -25.234 -2.105 1 83.44 269 GLU B N 1
ATOM 4524 C CA . GLU B 1 269 ? 11.125 -26.25 -1.26 1 83.44 269 GLU B CA 1
ATOM 4525 C C . GLU B 1 269 ? 11.508 -25.672 0.1 1 83.44 269 GLU B C 1
ATOM 4527 O O . GLU B 1 269 ? 11.688 -24.453 0.236 1 83.44 269 GLU B O 1
ATOM 4532 N N . PHE B 1 270 ? 11.5 -26.547 1.116 1 83 270 PHE B N 1
ATOM 4533 C CA . PHE B 1 270 ? 11.891 -26.094 2.447 1 83 270 PHE B CA 1
ATOM 4534 C C . PHE B 1 270 ? 13.219 -26.703 2.859 1 83 270 PHE B C 1
ATOM 4536 O O . PHE B 1 270 ? 13.359 -27.922 2.904 1 83 270 PHE B O 1
ATOM 4543 N N . ILE B 1 271 ? 14.227 -25.938 2.977 1 77.81 271 ILE B N 1
ATOM 4544 C CA . ILE B 1 271 ? 15.633 -26.297 3.15 1 77.81 271 ILE B CA 1
ATOM 4545 C C . ILE B 1 271 ? 15.805 -27.125 4.426 1 77.81 271 ILE B C 1
ATOM 4547 O O . ILE B 1 271 ? 16.531 -28.109 4.441 1 77.81 271 ILE B O 1
ATOM 4551 N N . ASP B 1 272 ? 15.336 -26.859 5.59 1 68.31 272 ASP B N 1
ATOM 4552 C CA . ASP B 1 272 ? 15.602 -27.594 6.816 1 68.31 272 ASP B CA 1
ATOM 4553 C C . ASP B 1 272 ? 14.547 -28.688 7.031 1 68.31 272 ASP B C 1
ATOM 4555 O O . ASP B 1 272 ? 14.594 -29.406 8.031 1 68.31 272 ASP B O 1
ATOM 4559 N N . ASP B 1 273 ? 13.719 -28.719 6.016 1 59.03 273 ASP B N 1
ATOM 4560 C CA . ASP B 1 273 ? 12.734 -29.797 6.148 1 59.03 273 ASP B CA 1
ATOM 4561 C C . ASP B 1 273 ? 12.977 -30.906 5.129 1 59.03 273 ASP B C 1
ATOM 4563 O O . ASP B 1 273 ? 12.562 -30.797 3.973 1 59.03 273 ASP B O 1
ATOM 4567 N N . VAL B 1 274 ? 13.805 -31.859 5.504 1 51.03 274 VAL B N 1
ATOM 4568 C CA . VAL B 1 274 ? 14.258 -32.938 4.652 1 51.03 274 VAL B CA 1
ATOM 4569 C C . VAL B 1 274 ? 13.055 -33.719 4.094 1 51.03 274 VAL B C 1
ATOM 4571 O O . VAL B 1 274 ? 13.062 -34.125 2.934 1 51.03 274 VAL B O 1
ATOM 4574 N N . GLU B 1 275 ? 12.039 -33.812 4.855 1 54.38 275 GLU B N 1
ATOM 4575 C CA . GLU B 1 275 ? 10.906 -34.625 4.43 1 54.38 275 GLU B CA 1
ATOM 4576 C C . GLU B 1 275 ? 10.164 -33.969 3.264 1 54.38 275 GLU B C 1
ATOM 4578 O O . GLU B 1 275 ? 9.633 -34.688 2.395 1 54.38 275 GLU B O 1
ATOM 4583 N N . LEU B 1 276 ? 10.258 -32.719 3.051 1 55.66 276 LEU B N 1
ATOM 4584 C CA . LEU B 1 276 ? 9.438 -32.031 2.059 1 55.66 276 LEU B CA 1
ATOM 4585 C C . LEU B 1 276 ? 10.18 -31.891 0.736 1 55.66 276 LEU B C 1
ATOM 4587 O O . LEU B 1 276 ? 9.562 -31.75 -0.319 1 55.66 276 LEU B O 1
ATOM 4591 N N . LYS B 1 277 ? 11.555 -31.891 0.713 1 54.84 277 LYS B N 1
ATOM 4592 C CA . LYS B 1 277 ? 12.328 -31.641 -0.504 1 54.84 277 LYS B CA 1
ATOM 4593 C C . LYS B 1 277 ? 11.93 -32.625 -1.606 1 54.84 277 LYS B C 1
ATOM 4595 O O . LYS B 1 277 ? 12.031 -32.312 -2.793 1 54.84 277 LYS B O 1
ATOM 4600 N N . HIS B 1 278 ? 11.203 -33.75 -1.217 1 52.81 278 HIS B N 1
ATOM 4601 C CA . HIS B 1 278 ? 10.969 -34.719 -2.277 1 52.81 278 HIS B CA 1
ATOM 4602 C C . HIS B 1 278 ? 9.492 -35.094 -2.357 1 52.81 278 HIS B C 1
ATOM 4604 O O . HIS B 1 278 ? 9.133 -36.062 -3.012 1 52.81 278 HIS B O 1
ATOM 4610 N N . ARG B 1 279 ? 8.711 -34.219 -1.762 1 54.75 279 ARG B N 1
ATOM 4611 C CA . ARG B 1 279 ? 7.324 -34.688 -1.767 1 54.75 279 ARG B CA 1
ATOM 4612 C C . ARG B 1 279 ? 6.547 -34.062 -2.92 1 54.75 279 ARG B C 1
ATOM 4614 O O . ARG B 1 279 ? 6.664 -32.844 -3.18 1 54.75 279 ARG B O 1
ATOM 4621 N N . SER B 1 280 ? 6.25 -34.938 -3.857 1 57.41 280 SER B N 1
ATOM 4622 C CA . SER B 1 280 ? 5.27 -34.531 -4.855 1 57.41 280 SER B CA 1
ATOM 4623 C C . SER B 1 280 ? 3.854 -34.562 -4.285 1 57.41 280 SER B C 1
ATOM 4625 O O . SER B 1 280 ? 3.531 -35.438 -3.473 1 57.41 280 SER B O 1
ATOM 4627 N N . SER B 1 281 ? 3.154 -33.438 -4.336 1 56.69 281 SER B N 1
ATOM 4628 C CA . SER B 1 281 ? 1.794 -33.344 -3.814 1 56.69 281 SER B CA 1
ATOM 4629 C C . SER B 1 281 ? 0.855 -34.312 -4.535 1 56.69 281 SER B C 1
ATOM 4631 O O . SER B 1 281 ? -0.318 -34.406 -4.18 1 56.69 281 SER B O 1
ATOM 4633 N N . CYS B 1 282 ? 1.316 -34.969 -5.684 1 61 282 CYS B N 1
ATOM 4634 C CA . CYS B 1 282 ? 0.343 -35.625 -6.551 1 61 282 CYS B CA 1
ATOM 4635 C C . CYS B 1 282 ? 0.14 -37.094 -6.137 1 61 282 CYS B C 1
ATOM 4637 O O . CYS B 1 282 ? 1.086 -37.875 -6.145 1 61 282 CYS B O 1
ATOM 4639 N N . ASN B 1 283 ? -0.446 -37.406 -5.008 1 51.44 283 ASN B N 1
ATOM 4640 C CA . ASN B 1 283 ? -0.83 -38.812 -4.953 1 51.44 283 ASN B CA 1
ATOM 4641 C C . ASN B 1 283 ? -1.884 -39.156 -6.008 1 51.44 283 ASN B C 1
ATOM 4643 O O . ASN B 1 283 ? -1.767 -40.156 -6.715 1 51.44 283 ASN B O 1
ATOM 4647 N N . ASN B 1 284 ? -3.199 -38.688 -5.793 1 48.97 284 ASN B N 1
ATOM 4648 C CA . ASN B 1 284 ? -4.32 -38.969 -6.68 1 48.97 284 ASN B CA 1
ATOM 4649 C C . ASN B 1 284 ? -4.633 -37.812 -7.602 1 48.97 284 ASN B C 1
ATOM 4651 O O . ASN B 1 284 ? -5.016 -36.719 -7.141 1 48.97 284 ASN B O 1
ATOM 4655 N N . LYS B 1 285 ? -3.934 -37.719 -8.781 1 50.62 285 LYS B N 1
ATOM 4656 C CA . LYS B 1 285 ? -3.939 -36.688 -9.836 1 50.62 285 LYS B CA 1
ATOM 4657 C C . LYS B 1 285 ? -5.25 -35.906 -9.828 1 50.62 285 LYS B C 1
ATOM 4659 O O . LYS B 1 285 ? -5.273 -34.719 -10.172 1 50.62 285 LYS B O 1
ATOM 4664 N N . ASP B 1 286 ? -6.418 -36.531 -9.914 1 49.88 286 ASP B N 1
ATOM 4665 C CA . ASP B 1 286 ? -7.691 -36 -10.383 1 49.88 286 ASP B CA 1
ATOM 4666 C C . ASP B 1 286 ? -8.469 -35.344 -9.234 1 49.88 286 ASP B C 1
ATOM 4668 O O . ASP B 1 286 ? -9.531 -34.75 -9.445 1 49.88 286 ASP B O 1
ATOM 4672 N N . GLU B 1 287 ? -8.227 -35.562 -7.863 1 56.72 287 GLU B N 1
ATOM 4673 C CA . GLU B 1 287 ? -9.344 -35.219 -7 1 56.72 287 GLU B CA 1
ATOM 4674 C C . GLU B 1 287 ? -8.953 -34.125 -6.012 1 56.72 287 GLU B C 1
ATOM 4676 O O . GLU B 1 287 ? -7.949 -34.25 -5.305 1 56.72 287 GLU B O 1
ATOM 4681 N N . LEU B 1 288 ? -9.055 -32.844 -6.477 1 61.88 288 LEU B N 1
ATOM 4682 C CA . LEU B 1 288 ? -9.133 -31.844 -5.414 1 61.88 288 LEU B CA 1
ATOM 4683 C C . LEU B 1 288 ? -10.375 -32.062 -4.559 1 61.88 288 LEU B C 1
ATOM 4685 O O . LEU B 1 288 ? -11.469 -32.281 -5.086 1 61.88 288 LEU B O 1
#

InterPro domains:
  IPR001189 Manganese/iron superoxide dismutase [PR01703] (31-42)
  IPR001189 Manganese/iron superoxide dismutase [PR01703] (52-65)
  IPR001189 Manganese/iron superoxide dismutase [PR01703] (225-237)
  IPR019831 Manganese/iron superoxide dismutase, N-terminal [PF00081] (30-126)
  IPR019832 Manganese/iron superoxide dismutase, C-terminal [PF02777] (137-260)
  IPR019833 Manganese/iron superoxide dismutase, binding site [PS00088] (227-234)
  IPR036314 Manganese/iron superoxide dismutase, C-terminal domain superfamily [G3DSA:3.55.40.20] (134-280)
  IPR036314 Manganese/iron superoxide dismutase, C-terminal domain superfamily [SSF54719] (134-263)
  IPR036324 Manganese/iron superoxide dismutase, N-terminal domain superfamily [G3DSA:1.10.287.990] (45-127)
  IPR036324 Manganese/iron superoxide dismutase, N-terminal domain superfamily [SSF46609] (27-126)

pLDDT: mean 86.21, std 20.44, range [29.05, 98.94]